Protein AF-A0A3A8QAI9-F1 (afdb_monomer_lite)

Radius of gyration: 40.08 Å; chains: 1; bounding box: 87×43×126 Å

Secondary structure (DSSP, 8-state):
-PPPPPPPPPPPPPPP---------PPPPPPHHHHHHHHHHHH-HHHHTS-HHHHHHHHHHHHHHTTSHHHHHHHHHHHT-TTSTTS-HHHHHHHHHHHHHTTTSTTHHHHHHHHHH-HHHHTS-HHHHHHHHHHHHH--S-HHHHHHHHHHHH-HHHHHS-HHHHHHHHHHHHTS-SSHHHHHHHHHHHHHHH-HHHHHS-HHHHHHHHHHTSTTSSSSHHHHHHHHHHHH-TTGGGS-HHHHHHHHHTSPPTTS-HHHHHHHHHHHHHHHHTSSGGGS-HHHHHHHHHHSSTTSS-HHHHHHHHHHHH-HHHHHS-HHHHHHHHHHHS--SHHHHHHHHHHHHHHHSHHHHHS-HHHHHHHHHHHHHH-TT--SSGGGSS--PPP--EEEEEEEEEEEEEETTEEEEEEEEEEEETTEEEEEEEESS--GGG-B---HHHHHHHHHHS-HHHHHH--EEEE-SS--TTHHHHHHHHT-TT----EEE-TTSEEEE--BSSPPPHHHHHHHHHHHHHHHHHHHHH-S-TTSGGGHHHHHHHHHH---S-SGGGG-HHHHHHHHHHHHHHHTTSTTHHHHHHHSHHHHHHHHHHHHSPPPP-------------------

Foldseek 3Di:
DDDDDDDDDDDDDDDDDDDDDPDPPPPPDADPQLVVLLVVLVVAPLLVPADPVLSVLLNVQSRVPVPDPQLSVLSCLQSNQNQLNVADPLLSVLLSVLCSLLSVARCLSNLSSLLSPAPLLSPADPVLNSLLSNLLSLQHNAPLLNVLSSLLSRAPLLSLADPVLSNLLSVLSRVDHDDPLSNLLSVLVSLLSNAPLLRLADPVLNNLLNVCLGRLHAPDSLLSVLSSLQSNANLLSLADNVLVVLLSVLQDGNPPDPVLNNLLSVLSSLLRRLNLLRLDDPVLSNLLSVLLRRPNAPSLLSSLSSLLNSALQLSPDDPVLNVLLCLLQSAPFQRNNQLSVVSSVLSPDPQLVPDHNNSVVVSSVVCLQVVPRFAAFLLPTDFDFDFFDKDKDDQDWDAQPQDQVGTAIWGWMWIAGPNDTEIETEHPDQDCVQADWDDPVLVSRLLRSEQPQLNLQARYEYRDSAWRPCQVVVCVVVVPPPGTFQWWADLSNYIYGYHANYDDDSSSSSLVSQLRSLLNLCCVQQNLPLVDPSCVQLVVLCVVLSDANHSQLVPGSSNSRSRVRSSCSRCPPHPSNVSVCVSRVSSVVVVCVSSVDDHPDPDPDPPPPPDPRPTPGDHD

pLDDT: mean 91.47, std 13.21, range [38.56, 98.75]

Organism: NCBI:txid2316722

Sequence (620 aa):
PQPRPQAAKPAPAPRATGHARKDSFEAPRPSPQQAALVDRLRSSDTFRQLPHGTQDRLLATARKHGQSPEARRNIADLALNKNLDKLAPRQQREAIRTLREGIKNKGVGADLAELASDKDFRRLGGKDQRNIMESVAAQRGDRSARNALVDLGTSKGFRQLKGSMRKQLVDELEKRRSGKAEARFGKAALELADSASFRRLAPDVQSQLAKAIAPGRPSSQASRSALVELGSNPGLAKLPAETQRKVLEHLPPPHAGREKSVDHLDRLTTLVDGGEFAKLRPELQGRMLDAIRPGRLEPEHEQTLADLGSSKGFAALSAPEQDRLFQYVSGTNPLSRYVQTDLGVTLAGKGFQKADGAGQAEQLRTFLREQPGVPEGASELEGTFPTRPYSLSGPTEVQGHSFPSGPADALRYEVEIEGQRIPVFVARNPDASRGSFHSIEEVAEGLSSLPPANRALVKQVDVDGHSNPDDAYWEQVYNEPGFRSYMTAGAAGIITLYPTNGKVEQEFMNSSLIHETGHTLSHVHWGSDNASPQWDGYRAAMASDGFVPSNYARNSPSEDFAETLVLYQKVHGTPQEAEVRALMPGRFRLIDDLLSRPPPARQALPSVAASRLMVGSFRA

Structure (mmCIF, N/CA/C/O backbone):
data_AF-A0A3A8QAI9-F1
#
_entry.id   AF-A0A3A8QAI9-F1
#
loop_
_atom_site.group_PDB
_atom_site.id
_atom_site.type_symbol
_atom_site.label_atom_id
_atom_site.label_alt_id
_atom_site.label_comp_id
_atom_site.label_asym_id
_atom_site.label_entity_id
_atom_site.label_seq_id
_atom_site.pdbx_PDB_ins_code
_atom_site.Cartn_x
_atom_site.Cartn_y
_atom_site.Cartn_z
_atom_site.occupancy
_atom_site.B_iso_or_equiv
_atom_site.auth_seq_id
_atom_site.auth_comp_id
_atom_site.auth_asym_id
_atom_site.auth_atom_id
_atom_site.pdbx_PDB_model_num
ATOM 1 N N . PRO A 1 1 ? -30.383 -17.619 -38.482 1.00 47.50 1 PRO A N 1
ATOM 2 C CA . PRO A 1 1 ? -29.820 -16.661 -39.467 1.00 47.50 1 PRO A CA 1
ATOM 3 C C . PRO A 1 1 ? -28.731 -17.336 -40.319 1.00 47.50 1 PRO A C 1
ATOM 5 O O . PRO A 1 1 ? -27.641 -17.604 -39.827 1.00 47.50 1 PRO A O 1
ATOM 8 N N . GLN A 1 2 ? -29.076 -17.705 -41.556 1.00 41.03 2 GLN A N 1
ATOM 9 C CA . GLN A 1 2 ? -28.187 -18.401 -42.497 1.00 41.03 2 GLN A CA 1
ATOM 10 C C . GLN A 1 2 ? -27.094 -17.469 -43.065 1.00 41.03 2 GLN A C 1
ATOM 12 O O . GLN A 1 2 ? -27.333 -16.263 -43.180 1.00 41.03 2 GLN A O 1
ATOM 17 N N . PRO A 1 3 ? -25.910 -17.992 -43.442 1.00 47.06 3 PRO A N 1
ATOM 18 C CA . PRO A 1 3 ? -24.842 -17.179 -44.010 1.00 47.06 3 PRO A CA 1
ATOM 19 C C . PRO A 1 3 ? -25.182 -16.777 -45.452 1.00 47.06 3 PRO A C 1
ATOM 21 O O . PRO A 1 3 ? -25.574 -17.607 -46.270 1.00 47.06 3 PRO A O 1
ATOM 24 N N . ARG A 1 4 ? -25.036 -15.483 -45.764 1.00 46.38 4 ARG A N 1
ATOM 25 C CA . ARG A 1 4 ? -25.242 -14.950 -47.120 1.00 46.38 4 ARG A CA 1
ATOM 26 C C . ARG A 1 4 ? -24.207 -15.535 -48.098 1.00 46.38 4 ARG A C 1
ATOM 28 O O . ARG A 1 4 ? -23.025 -15.582 -47.750 1.00 46.38 4 ARG A O 1
ATOM 35 N N . PRO A 1 5 ? -24.606 -15.907 -49.326 1.00 50.97 5 PRO A N 1
ATOM 36 C CA . PRO A 1 5 ? -23.681 -16.387 -50.345 1.00 50.97 5 PRO A CA 1
ATOM 37 C C . PRO A 1 5 ? -22.796 -15.241 -50.860 1.00 50.97 5 PRO A C 1
ATOM 39 O O . PRO A 1 5 ? -23.279 -14.149 -51.166 1.00 50.97 5 PRO A O 1
ATOM 42 N N . GLN A 1 6 ? -21.487 -15.488 -50.948 1.00 49.62 6 GLN A N 1
ATOM 43 C CA . GLN A 1 6 ? -20.530 -14.569 -51.565 1.00 49.62 6 GLN A CA 1
ATOM 44 C C . GLN A 1 6 ? -20.678 -14.608 -53.091 1.00 49.62 6 GLN A C 1
ATOM 46 O O . GLN A 1 6 ? -20.623 -15.673 -53.702 1.00 49.62 6 GLN A O 1
ATOM 51 N N . ALA A 1 7 ? -20.855 -13.435 -53.702 1.00 48.88 7 ALA A N 1
ATOM 52 C CA . ALA A 1 7 ? -20.921 -13.275 -55.149 1.00 48.88 7 ALA A CA 1
ATOM 53 C C . ALA A 1 7 ? -19.570 -13.613 -55.805 1.00 48.88 7 ALA A C 1
ATOM 55 O O . ALA A 1 7 ? -18.524 -13.081 -55.422 1.00 48.88 7 ALA A O 1
ATOM 56 N N . ALA A 1 8 ? -19.604 -14.489 -56.811 1.00 48.56 8 ALA A N 1
ATOM 57 C CA . ALA A 1 8 ? -18.449 -14.850 -57.622 1.00 48.56 8 ALA A CA 1
ATOM 58 C C . ALA A 1 8 ? -17.931 -13.633 -58.412 1.00 48.56 8 ALA A C 1
ATOM 60 O O . ALA A 1 8 ? -18.691 -12.944 -59.093 1.00 48.56 8 ALA A O 1
ATOM 61 N N . LYS A 1 9 ? -16.619 -13.375 -58.326 1.00 56.19 9 LYS A N 1
ATOM 62 C CA . LYS A 1 9 ? -15.932 -12.363 -59.142 1.00 56.19 9 LYS A CA 1
ATOM 63 C C . LYS A 1 9 ? -15.931 -12.782 -60.622 1.00 56.19 9 LYS A C 1
ATOM 65 O O . LYS A 1 9 ? -15.655 -13.949 -60.901 1.00 56.19 9 LYS A O 1
ATOM 70 N N . PRO A 1 10 ? -16.162 -11.853 -61.566 1.00 47.62 10 PRO A N 1
ATOM 71 C CA . PRO A 1 10 ? -16.121 -12.155 -62.991 1.00 47.62 10 PRO A CA 1
ATOM 72 C C . PRO A 1 10 ? -14.695 -12.492 -63.443 1.00 47.62 10 PRO A C 1
ATOM 74 O O . PRO A 1 10 ? -13.721 -11.872 -63.005 1.00 47.62 10 PRO A O 1
ATOM 77 N N . ALA A 1 11 ? -14.590 -13.480 -64.332 1.00 51.03 11 ALA A N 1
ATOM 78 C CA . ALA A 1 11 ? -13.345 -13.859 -64.985 1.00 51.03 11 ALA A CA 1
ATOM 79 C C . ALA A 1 11 ? -12.793 -12.688 -65.827 1.00 51.03 11 ALA A C 1
ATOM 81 O O . ALA A 1 11 ? -13.565 -12.011 -66.513 1.00 51.03 11 ALA A O 1
ATOM 82 N N . PRO A 1 12 ? -11.474 -12.422 -65.796 1.00 47.44 12 PRO A N 1
ATOM 83 C CA . PRO A 1 12 ? -10.881 -11.363 -66.599 1.00 47.44 12 PRO A CA 1
ATOM 84 C C . PRO A 1 12 ? -10.874 -11.746 -68.084 1.00 47.44 12 PRO A C 1
ATOM 86 O O . PRO A 1 12 ? -10.464 -12.843 -68.459 1.00 47.44 12 PRO A O 1
ATOM 89 N N . ALA A 1 13 ? -11.311 -10.809 -68.927 1.00 51.16 13 ALA A N 1
ATOM 90 C CA . ALA A 1 13 ? -11.295 -10.935 -70.379 1.00 51.16 13 ALA A CA 1
ATOM 91 C C . ALA A 1 13 ? -9.860 -11.107 -70.933 1.00 51.16 13 ALA A C 1
ATOM 93 O O . ALA A 1 13 ? -8.921 -10.503 -70.397 1.00 51.16 13 ALA A O 1
ATOM 94 N N . PRO A 1 14 ? -9.675 -11.870 -72.027 1.00 46.44 14 PRO A N 1
ATOM 95 C CA . PRO A 1 14 ? -8.378 -12.026 -72.674 1.00 46.44 14 PRO A CA 1
ATOM 96 C C . PRO A 1 14 ? -7.932 -10.690 -73.284 1.00 46.44 14 PRO A C 1
ATOM 98 O O . PRO A 1 14 ? -8.575 -10.141 -74.178 1.00 46.44 14 PRO A O 1
ATOM 101 N N . ARG A 1 15 ? -6.825 -10.139 -72.773 1.00 43.41 15 ARG A N 1
ATOM 102 C CA . ARG A 1 15 ? -6.204 -8.922 -73.309 1.00 43.41 15 ARG A CA 1
ATOM 103 C C . ARG A 1 15 ? -5.423 -9.241 -74.581 1.00 43.41 15 ARG A C 1
ATOM 105 O O . ARG A 1 15 ? -4.554 -10.108 -74.582 1.00 43.41 15 ARG A O 1
ATOM 112 N N . ALA A 1 16 ? -5.725 -8.476 -75.624 1.00 41.03 16 ALA A N 1
ATOM 113 C CA . ALA A 1 16 ? -5.077 -8.499 -76.923 1.00 41.03 16 ALA A CA 1
ATOM 114 C C . ALA A 1 16 ? -3.547 -8.359 -76.826 1.00 41.03 16 ALA A C 1
ATOM 116 O O . ALA A 1 16 ? -3.014 -7.416 -76.238 1.00 41.03 16 ALA A O 1
ATOM 117 N N . THR A 1 17 ? -2.848 -9.302 -77.450 1.00 50.12 17 THR A N 1
ATOM 118 C CA . THR A 1 17 ? -1.426 -9.238 -77.776 1.00 50.12 17 THR A CA 1
ATOM 119 C C . THR A 1 17 ? -1.234 -8.355 -79.004 1.00 50.12 17 THR A C 1
ATOM 121 O O . THR A 1 17 ? -1.608 -8.743 -80.108 1.00 50.12 17 THR A O 1
ATOM 124 N N . GLY A 1 18 ? -0.637 -7.177 -78.838 1.00 46.75 18 GLY A N 1
ATOM 125 C CA . GLY A 1 18 ? -0.250 -6.351 -79.979 1.00 46.75 18 GLY A CA 1
ATOM 126 C C . GLY A 1 18 ? 0.151 -4.939 -79.587 1.00 46.75 18 GLY A C 1
ATOM 127 O O . GLY A 1 18 ? -0.710 -4.083 -79.475 1.00 46.75 18 GLY A O 1
ATOM 128 N N . HIS A 1 19 ? 1.453 -4.725 -79.366 1.00 41.59 19 HIS A N 1
ATOM 129 C CA . HIS A 1 19 ? 2.235 -3.565 -79.826 1.00 41.59 19 HIS A CA 1
ATOM 130 C C . HIS A 1 19 ? 3.638 -3.611 -79.205 1.00 41.59 19 HIS A C 1
ATOM 132 O O . HIS A 1 19 ? 3.862 -3.225 -78.059 1.00 41.59 19 HIS A O 1
ATOM 138 N N . ALA A 1 20 ? 4.601 -4.082 -79.996 1.00 50.09 20 ALA A N 1
ATOM 139 C CA . ALA A 1 20 ? 6.018 -3.911 -79.726 1.00 50.09 20 ALA A CA 1
ATOM 140 C C . ALA A 1 20 ? 6.407 -2.454 -80.035 1.00 50.09 20 ALA A C 1
ATOM 142 O O . ALA A 1 20 ? 6.667 -2.108 -81.186 1.00 50.09 20 ALA A O 1
ATOM 143 N N . ARG A 1 21 ? 6.442 -1.591 -79.013 1.00 43.66 21 ARG A N 1
ATOM 144 C CA . ARG A 1 21 ? 7.149 -0.306 -79.102 1.00 43.66 21 ARG A CA 1
ATOM 145 C C . ARG A 1 21 ? 8.646 -0.552 -78.921 1.00 43.66 21 ARG A C 1
ATOM 147 O O . ARG A 1 21 ? 9.114 -0.800 -77.813 1.00 43.66 21 ARG A O 1
ATOM 154 N N . LYS A 1 22 ? 9.391 -0.487 -80.027 1.00 49.88 22 LYS A N 1
ATOM 155 C CA . LYS A 1 22 ? 10.835 -0.222 -80.041 1.00 49.88 22 LYS A CA 1
ATOM 156 C C . LYS A 1 22 ? 11.049 1.266 -79.735 1.00 49.88 22 LYS A C 1
ATOM 158 O O . LYS A 1 22 ? 11.339 2.039 -80.636 1.00 49.88 22 LYS A O 1
ATOM 163 N N . ASP A 1 23 ? 10.904 1.653 -78.473 1.00 44.28 23 ASP A N 1
ATOM 164 C CA . ASP A 1 23 ? 11.413 2.940 -78.002 1.00 44.28 23 ASP A CA 1
ATOM 165 C C . ASP A 1 23 ? 12.786 2.677 -77.376 1.00 44.28 23 ASP A C 1
ATOM 167 O O . ASP A 1 23 ? 12.906 2.201 -76.245 1.00 44.28 23 ASP A O 1
ATOM 171 N N . SER A 1 24 ? 13.845 2.933 -78.141 1.00 52.16 24 SER A N 1
ATOM 172 C CA . SER A 1 24 ? 15.204 3.062 -77.624 1.00 52.16 24 SER A CA 1
ATOM 173 C C . SER A 1 24 ? 15.262 4.308 -76.739 1.00 52.16 24 SER A C 1
ATOM 175 O O . SER A 1 24 ? 15.636 5.386 -77.194 1.00 52.16 24 SER A O 1
ATOM 177 N N . PHE A 1 25 ? 14.835 4.172 -75.481 1.00 51.91 25 PHE A N 1
ATOM 178 C CA . PHE A 1 25 ? 15.030 5.191 -74.457 1.00 51.91 25 PHE A CA 1
ATOM 179 C C . PHE A 1 25 ? 16.531 5.330 -74.209 1.00 51.91 25 PHE A C 1
ATOM 181 O O . PHE A 1 25 ? 17.133 4.565 -73.452 1.00 51.91 25 PHE A O 1
ATOM 188 N N . GLU A 1 26 ? 17.139 6.298 -74.889 1.00 68.44 26 GLU A N 1
ATOM 189 C CA . GLU A 1 26 ? 18.465 6.798 -74.564 1.00 68.44 26 GLU A CA 1
ATOM 190 C C . GLU A 1 26 ? 18.456 7.148 -73.069 1.00 68.44 26 GLU A C 1
ATOM 192 O O . GLU A 1 26 ? 17.608 7.913 -72.599 1.00 68.44 26 GLU A O 1
ATOM 197 N N . ALA A 1 27 ? 19.323 6.498 -72.287 1.00 69.44 27 ALA A N 1
ATOM 198 C CA . ALA A 1 27 ? 19.357 6.723 -70.850 1.00 69.44 27 ALA A CA 1
ATOM 199 C C . ALA A 1 27 ? 19.592 8.224 -70.603 1.00 69.44 27 ALA A C 1
ATOM 201 O O . ALA A 1 27 ? 20.528 8.784 -71.181 1.00 69.44 27 ALA A O 1
ATOM 202 N N . PRO A 1 28 ? 18.766 8.893 -69.777 1.00 78.00 28 PRO A N 1
ATOM 203 C CA . PRO A 1 28 ? 18.881 10.329 -69.571 1.00 78.00 28 PRO A CA 1
ATOM 204 C C . PRO A 1 28 ? 20.308 10.678 -69.144 1.00 78.00 28 PRO A C 1
ATOM 206 O O . PRO A 1 28 ? 20.853 10.070 -68.216 1.00 78.00 28 PRO A O 1
ATOM 209 N N . ARG A 1 29 ? 20.921 11.641 -69.848 1.00 87.88 29 ARG A N 1
ATOM 210 C CA . ARG A 1 29 ? 22.281 12.097 -69.538 1.00 87.88 29 ARG A CA 1
ATOM 211 C C . ARG A 1 29 ? 22.324 12.566 -68.074 1.00 87.88 29 ARG A C 1
ATOM 213 O O . ARG A 1 29 ? 21.434 13.312 -67.660 1.00 87.88 29 ARG A O 1
ATOM 220 N N . PRO A 1 30 ? 23.316 12.131 -67.274 1.00 89.31 30 PRO A N 1
ATOM 221 C CA . PRO A 1 30 ? 23.428 12.551 -65.881 1.00 89.31 30 PRO A CA 1
ATOM 222 C C . PRO A 1 30 ? 23.598 14.070 -65.802 1.00 89.31 30 PRO A C 1
ATOM 224 O O . PRO A 1 30 ? 24.296 14.665 -66.623 1.00 89.31 30 PRO A O 1
ATOM 227 N N . SER A 1 31 ? 22.987 14.705 -64.800 1.00 93.81 31 SER A N 1
ATOM 228 C CA . SER A 1 31 ? 23.185 16.138 -64.578 1.00 93.81 31 SER A CA 1
ATOM 229 C C . SER A 1 31 ? 24.654 16.435 -64.225 1.00 93.81 31 SER A C 1
ATOM 231 O O . SER A 1 31 ? 25.336 15.557 -63.679 1.00 93.81 31 SER A O 1
ATOM 233 N N . PRO A 1 32 ? 25.152 17.668 -64.439 1.00 94.62 32 PRO A N 1
ATOM 234 C CA . PRO A 1 32 ? 26.518 18.040 -64.060 1.00 94.62 32 PRO A CA 1
ATOM 235 C C . PRO A 1 32 ? 26.854 17.712 -62.596 1.00 94.62 32 PRO A C 1
ATOM 237 O O . PRO A 1 32 ? 27.945 17.244 -62.287 1.00 94.62 32 PRO A O 1
ATOM 240 N N . GLN A 1 33 ? 25.891 17.869 -61.682 1.00 95.81 33 GLN A N 1
ATOM 241 C CA . GLN A 1 33 ? 26.074 17.547 -60.264 1.00 95.81 33 GLN A CA 1
ATOM 242 C C . GLN A 1 33 ? 26.131 16.034 -59.995 1.00 95.81 33 GLN A C 1
ATOM 244 O O . GLN A 1 33 ? 26.792 15.607 -59.047 1.00 95.81 33 GLN A O 1
ATOM 249 N N . GLN A 1 34 ? 25.443 15.216 -60.797 1.00 94.94 34 GLN A N 1
ATOM 250 C CA . GLN A 1 34 ? 25.537 13.756 -60.717 1.00 94.94 34 GLN A CA 1
ATOM 251 C C . GLN A 1 34 ? 26.880 13.258 -61.251 1.00 94.94 34 GLN A C 1
ATOM 253 O O . GLN A 1 34 ? 27.484 12.388 -60.625 1.00 94.94 34 GLN A O 1
ATOM 258 N N . ALA A 1 35 ? 27.353 13.830 -62.363 1.00 94.50 35 ALA A N 1
ATOM 259 C CA . ALA A 1 35 ? 28.679 13.558 -62.911 1.00 94.50 35 ALA A CA 1
ATOM 260 C C . ALA A 1 35 ? 29.773 13.915 -61.891 1.00 94.50 35 ALA A C 1
ATOM 262 O O . ALA A 1 35 ? 30.559 13.050 -61.519 1.00 94.50 35 ALA A O 1
ATOM 263 N N . ALA A 1 36 ? 29.712 15.118 -61.307 1.00 96.44 36 ALA A N 1
ATOM 264 C CA . ALA A 1 36 ? 30.657 15.557 -60.280 1.00 96.44 36 ALA A CA 1
ATOM 265 C C . ALA A 1 36 ? 30.676 14.646 -59.037 1.00 96.44 36 ALA A C 1
ATOM 267 O O . ALA A 1 36 ? 31.740 14.372 -58.483 1.00 96.44 36 ALA A O 1
ATOM 268 N N . LEU A 1 37 ? 29.516 14.141 -58.592 1.00 97.19 37 LEU A N 1
ATOM 269 C CA . LEU A 1 37 ? 29.472 13.153 -57.509 1.00 97.19 37 LEU A CA 1
ATOM 270 C C . LEU A 1 37 ? 30.147 11.839 -57.925 1.00 97.19 37 LEU A C 1
ATOM 272 O O . LEU A 1 37 ? 30.935 11.302 -57.155 1.00 97.19 37 LEU A O 1
ATOM 276 N N . VAL A 1 38 ? 29.849 11.316 -59.117 1.00 97.19 38 VAL A N 1
ATOM 277 C CA . VAL A 1 38 ? 30.456 10.078 -59.634 1.00 97.19 38 VAL A CA 1
ATOM 278 C C . VAL A 1 38 ? 31.976 10.199 -59.729 1.00 97.19 38 VAL A C 1
ATOM 280 O O . VAL A 1 38 ? 32.676 9.288 -59.286 1.00 97.19 38 VAL A O 1
ATOM 283 N N . ASP A 1 39 ? 32.482 11.317 -60.243 1.00 97.06 39 ASP A N 1
ATOM 284 C CA . ASP A 1 39 ? 33.920 11.564 -60.369 1.00 97.06 39 ASP A CA 1
ATOM 285 C C . ASP A 1 39 ? 34.586 11.663 -58.997 1.00 97.06 39 ASP A C 1
ATOM 287 O O . ASP A 1 39 ? 35.617 11.033 -58.764 1.00 97.06 39 ASP A O 1
ATOM 291 N N . ARG A 1 40 ? 33.939 12.350 -58.046 1.00 97.75 40 ARG A N 1
ATOM 292 C CA . ARG A 1 40 ? 34.388 12.408 -56.649 1.00 97.75 40 ARG A CA 1
ATOM 293 C C . ARG A 1 40 ? 34.454 11.028 -55.995 1.00 97.75 40 ARG A C 1
ATOM 295 O O . ARG A 1 40 ? 35.389 10.756 -55.247 1.00 97.75 40 ARG A O 1
ATOM 302 N N . LEU A 1 41 ? 33.462 10.166 -56.229 1.00 97.69 41 LEU A N 1
ATOM 303 C CA . LEU A 1 41 ? 33.495 8.801 -55.701 1.00 97.69 41 LEU A CA 1
ATOM 304 C C . LEU A 1 41 ? 34.660 8.021 -56.317 1.00 97.69 41 LEU A C 1
ATOM 306 O O . LEU A 1 41 ? 35.423 7.402 -55.591 1.00 97.69 41 LEU A O 1
ATOM 310 N N . ARG A 1 42 ? 34.853 8.094 -57.637 1.00 97.56 42 ARG A N 1
ATOM 311 C CA . ARG A 1 42 ? 35.923 7.365 -58.338 1.00 97.56 42 ARG A CA 1
ATOM 312 C C . ARG A 1 42 ? 37.332 7.804 -57.942 1.00 97.56 42 ARG A C 1
ATOM 314 O O . ARG A 1 42 ? 38.225 6.961 -57.896 1.00 97.56 42 ARG A O 1
ATOM 321 N N . SER A 1 43 ? 37.540 9.090 -57.671 1.00 97.00 43 SER A N 1
ATOM 322 C CA . SER A 1 43 ? 38.854 9.613 -57.284 1.00 97.00 43 SER A CA 1
ATOM 323 C C . SER A 1 43 ? 39.229 9.289 -55.834 1.00 97.00 43 SER A C 1
ATOM 325 O O . SER A 1 43 ? 40.415 9.213 -55.512 1.00 97.00 43 SER A O 1
ATOM 327 N N . SER A 1 44 ? 38.246 9.026 -54.967 1.00 97.94 44 SER A N 1
ATOM 328 C CA . SER A 1 44 ? 38.480 8.696 -53.560 1.00 97.94 44 SER A CA 1
ATOM 329 C C . SER A 1 44 ? 39.200 7.356 -53.380 1.00 97.94 44 SER A C 1
ATOM 331 O O . SER A 1 44 ? 38.733 6.319 -53.854 1.00 97.94 44 SER A O 1
ATOM 333 N N . ASP A 1 45 ? 40.303 7.360 -52.625 1.00 97.25 45 ASP A N 1
ATOM 334 C CA . ASP A 1 45 ? 40.990 6.129 -52.205 1.00 97.25 45 ASP A CA 1
ATOM 335 C C . ASP A 1 45 ? 40.063 5.218 -51.393 1.00 97.25 45 ASP A C 1
ATOM 337 O O . ASP A 1 45 ? 39.990 4.018 -51.649 1.00 97.25 45 ASP A O 1
ATOM 341 N N . THR A 1 46 ? 39.282 5.795 -50.474 1.00 96.62 46 THR A N 1
ATOM 342 C CA . THR A 1 46 ? 38.324 5.058 -49.642 1.00 96.62 46 THR A CA 1
ATOM 343 C C . THR A 1 46 ? 37.302 4.292 -50.477 1.00 96.62 46 THR A C 1
ATOM 345 O O . THR A 1 46 ? 37.027 3.125 -50.219 1.00 96.62 46 THR A O 1
ATOM 348 N N . PHE A 1 47 ? 36.749 4.931 -51.509 1.00 97.62 47 PHE A N 1
ATOM 349 C CA . PHE A 1 47 ? 35.779 4.288 -52.391 1.00 97.62 47 PHE A CA 1
ATOM 350 C C . PHE A 1 47 ? 36.422 3.184 -53.239 1.00 97.62 47 PHE A C 1
ATOM 352 O O . PHE A 1 47 ? 35.825 2.122 -53.423 1.00 97.62 47 PHE A O 1
ATOM 359 N N . ARG A 1 48 ? 37.654 3.407 -53.721 1.00 97.50 48 ARG A N 1
ATOM 360 C CA . ARG A 1 48 ? 38.421 2.422 -54.501 1.00 97.50 48 ARG A CA 1
ATOM 361 C C . ARG A 1 48 ? 38.766 1.162 -53.703 1.00 97.50 48 ARG A C 1
ATOM 363 O O . ARG A 1 48 ? 38.934 0.109 -54.311 1.00 97.50 48 ARG A O 1
ATOM 370 N N . GLN A 1 49 ? 38.818 1.248 -52.373 1.00 96.62 49 GLN A N 1
ATOM 371 C CA . GLN A 1 49 ? 39.020 0.099 -51.480 1.00 96.62 49 GLN A CA 1
ATOM 372 C C . GLN A 1 49 ? 37.756 -0.759 -51.282 1.00 96.62 49 GLN A C 1
ATOM 374 O O . GLN A 1 49 ? 37.854 -1.888 -50.801 1.00 96.62 49 GLN A O 1
ATOM 379 N N . LEU A 1 50 ? 36.565 -0.276 -51.661 1.00 96.62 50 LEU A N 1
ATOM 380 C CA . LEU A 1 50 ? 35.333 -1.064 -51.553 1.00 96.62 50 LEU A CA 1
ATOM 381 C C . LEU A 1 50 ? 35.334 -2.228 -52.560 1.00 96.62 50 LEU A C 1
ATOM 383 O O . LEU A 1 50 ? 35.858 -2.079 -53.663 1.00 96.62 50 LEU A O 1
ATOM 387 N N . PRO A 1 51 ? 34.666 -3.360 -52.275 1.00 97.00 51 PRO A N 1
ATOM 388 C CA . PRO A 1 51 ? 34.478 -4.413 -53.272 1.00 97.00 51 PRO A CA 1
ATOM 389 C C . PRO A 1 51 ? 33.811 -3.878 -54.552 1.00 97.00 51 PRO A C 1
ATOM 391 O O . PRO A 1 51 ? 32.862 -3.097 -54.463 1.00 97.00 51 PRO A O 1
ATOM 394 N N . HIS A 1 52 ? 34.230 -4.338 -55.738 1.00 96.31 52 HIS A N 1
ATOM 395 C CA . HIS A 1 52 ? 33.701 -3.847 -57.026 1.00 96.31 52 HIS A CA 1
ATOM 396 C C . HIS A 1 52 ? 32.165 -3.850 -57.096 1.00 96.31 52 HIS A C 1
ATOM 398 O O . HIS A 1 52 ? 31.552 -2.841 -57.433 1.00 96.31 52 HIS A O 1
ATOM 404 N N . GLY A 1 53 ? 31.515 -4.931 -56.651 1.00 96.31 53 GLY A N 1
ATOM 405 C CA . GLY A 1 53 ? 30.049 -5.001 -56.634 1.00 96.31 53 GLY A CA 1
ATOM 406 C C . GLY A 1 53 ? 29.370 -3.980 -55.703 1.00 96.31 53 GLY A C 1
ATOM 407 O O . GLY A 1 53 ? 28.201 -3.646 -55.904 1.00 96.31 53 GLY A O 1
ATOM 408 N N . THR A 1 54 ? 30.078 -3.477 -54.691 1.00 97.44 54 THR A N 1
ATOM 409 C CA . THR A 1 54 ? 29.632 -2.391 -53.804 1.00 97.44 54 THR A CA 1
ATOM 410 C C . THR A 1 54 ? 29.845 -1.035 -54.477 1.00 97.44 54 THR A C 1
ATOM 412 O O . THR A 1 54 ? 28.915 -0.222 -54.490 1.00 97.44 54 THR A O 1
ATOM 415 N N . GLN A 1 55 ? 31.001 -0.828 -55.124 1.00 97.94 55 GLN A N 1
ATOM 416 C CA . GLN A 1 55 ? 31.279 0.365 -55.933 1.00 97.94 55 GLN A CA 1
ATOM 417 C C . GLN A 1 55 ? 30.213 0.560 -57.022 1.00 97.94 55 GLN A C 1
ATOM 419 O O . GLN A 1 55 ? 29.576 1.613 -57.089 1.00 97.94 55 GLN A O 1
ATOM 424 N N . ASP A 1 56 ? 29.934 -0.477 -57.815 1.00 97.62 56 ASP A N 1
ATOM 425 C CA . ASP A 1 56 ? 28.966 -0.425 -58.917 1.00 97.62 56 ASP A CA 1
ATOM 426 C C . ASP A 1 56 ? 27.567 -0.034 -58.439 1.00 97.62 56 ASP A C 1
ATOM 428 O O . ASP A 1 56 ? 26.882 0.791 -59.050 1.00 97.62 56 ASP A O 1
ATOM 432 N N . ARG A 1 57 ? 27.138 -0.583 -57.297 1.00 97.75 57 ARG A N 1
ATOM 433 C CA . ARG A 1 57 ? 25.832 -0.279 -56.701 1.00 97.75 57 ARG A CA 1
ATOM 434 C C . ARG A 1 57 ? 25.740 1.159 -56.208 1.00 97.75 57 ARG A C 1
ATOM 436 O O . ARG A 1 57 ? 24.661 1.747 -56.326 1.00 97.75 57 ARG A O 1
ATOM 443 N N . LEU A 1 58 ? 26.813 1.716 -55.654 1.00 97.75 58 LEU A N 1
ATOM 444 C CA . LEU A 1 58 ? 26.866 3.111 -55.212 1.00 97.75 58 LEU A CA 1
ATOM 445 C C . LEU A 1 58 ? 26.912 4.070 -56.405 1.00 97.75 58 LEU A C 1
ATOM 447 O O . LEU A 1 58 ? 26.132 5.020 -56.429 1.00 97.75 58 LEU A O 1
ATOM 451 N N . LEU A 1 59 ? 27.704 3.777 -57.441 1.00 97.62 59 LEU A N 1
ATOM 452 C CA . LEU A 1 59 ? 27.722 4.552 -58.689 1.00 97.62 59 LEU A CA 1
ATOM 453 C C . LEU A 1 59 ? 26.358 4.536 -59.387 1.00 97.62 59 LEU A C 1
ATOM 455 O O . LEU A 1 59 ? 25.865 5.581 -59.813 1.00 97.62 59 LEU A O 1
ATOM 459 N N . ALA A 1 60 ? 25.705 3.373 -59.465 1.00 96.44 60 ALA A N 1
ATOM 460 C CA . ALA A 1 60 ? 24.347 3.264 -59.992 1.00 96.44 60 ALA A CA 1
ATOM 461 C C . ALA A 1 60 ? 23.349 4.084 -59.157 1.00 96.44 60 ALA A C 1
ATOM 463 O O . ALA A 1 60 ? 22.476 4.752 -59.711 1.00 96.44 60 ALA A O 1
ATOM 464 N N . THR A 1 61 ? 23.506 4.091 -57.830 1.00 96.88 61 THR A N 1
ATOM 465 C CA . THR A 1 61 ? 22.673 4.898 -56.925 1.00 96.88 61 THR A CA 1
ATOM 466 C C . THR A 1 61 ? 22.912 6.400 -57.135 1.00 96.88 61 THR A C 1
ATOM 468 O O . THR A 1 61 ? 21.941 7.146 -57.242 1.00 96.88 61 THR A O 1
ATOM 471 N N . ALA A 1 62 ? 24.165 6.843 -57.291 1.00 96.75 62 ALA A N 1
ATOM 472 C CA . ALA A 1 62 ? 24.541 8.229 -57.600 1.00 96.75 62 ALA A CA 1
ATOM 473 C C . ALA A 1 62 ? 23.924 8.718 -58.915 1.00 96.75 62 ALA A C 1
ATOM 475 O O . ALA A 1 62 ? 23.288 9.774 -58.953 1.00 96.75 62 ALA A O 1
ATOM 476 N N . ARG A 1 63 ? 24.027 7.913 -59.977 1.00 95.38 63 ARG A N 1
ATOM 477 C CA . ARG A 1 63 ? 23.433 8.222 -61.287 1.00 95.38 63 ARG A CA 1
ATOM 478 C C . ARG A 1 63 ? 21.909 8.249 -61.250 1.00 95.38 63 ARG A C 1
ATOM 480 O O . ARG A 1 63 ? 21.305 9.097 -61.892 1.00 95.38 63 ARG A O 1
ATOM 487 N N . LYS A 1 64 ? 21.276 7.348 -60.493 1.00 95.25 64 LYS A N 1
ATOM 488 C CA . LYS A 1 64 ? 19.811 7.257 -60.436 1.00 95.25 64 LYS A CA 1
ATOM 489 C C . LYS A 1 64 ? 19.174 8.308 -59.525 1.00 95.25 64 LYS A C 1
ATOM 491 O O . LYS A 1 64 ? 18.116 8.828 -59.853 1.00 95.25 64 LYS A O 1
ATOM 496 N N . HIS A 1 65 ? 19.787 8.606 -58.379 1.00 95.06 65 HIS A N 1
ATOM 497 C CA . HIS A 1 65 ? 19.156 9.397 -57.316 1.00 95.06 65 HIS A CA 1
ATOM 498 C C . HIS A 1 65 ? 19.881 10.705 -56.974 1.00 95.06 65 HIS A C 1
ATOM 500 O O . HIS A 1 65 ? 19.305 11.540 -56.285 1.00 95.06 65 HIS A O 1
ATOM 506 N N . GLY A 1 66 ? 21.100 10.941 -57.470 1.00 92.44 66 GLY A N 1
ATOM 507 C CA . GLY A 1 66 ? 21.922 12.117 -57.140 1.00 92.44 66 GLY A CA 1
ATOM 508 C C . GLY A 1 66 ? 21.431 13.469 -57.685 1.00 92.44 66 GLY A C 1
ATOM 509 O O . GLY A 1 66 ? 22.214 14.416 -57.757 1.00 92.44 66 GLY A O 1
ATOM 510 N N . GLN A 1 67 ? 20.168 13.583 -58.097 1.00 92.88 67 GLN A N 1
ATOM 511 C CA . GLN A 1 67 ? 19.597 14.829 -58.614 1.00 92.88 67 GLN A CA 1
ATOM 512 C C . GLN A 1 67 ? 19.370 15.864 -57.500 1.00 92.88 67 GLN A C 1
ATOM 514 O O . GLN A 1 67 ? 19.631 17.049 -57.714 1.00 92.88 67 GLN A O 1
ATOM 519 N N . SER A 1 68 ? 18.978 15.440 -56.290 1.00 95.12 68 SER A N 1
ATOM 520 C CA . SER A 1 68 ? 18.808 16.363 -55.158 1.00 95.12 68 SER A CA 1
ATOM 521 C C . SER A 1 68 ? 20.107 16.566 -54.361 1.00 95.12 68 SER A C 1
ATOM 523 O O . SER A 1 68 ? 20.921 15.639 -54.259 1.00 95.12 68 SER A O 1
ATOM 525 N N . PRO A 1 69 ? 20.329 17.759 -53.773 1.00 95.44 69 PRO A N 1
ATOM 526 C CA . PRO A 1 69 ? 21.462 18.008 -52.881 1.00 95.44 69 PRO A CA 1
ATOM 527 C C . PRO A 1 69 ? 21.550 17.010 -51.721 1.00 95.44 69 PRO A C 1
ATOM 529 O O . PRO A 1 69 ? 22.640 16.531 -51.409 1.00 95.44 69 PRO A O 1
ATOM 532 N N . GLU A 1 70 ? 20.417 16.654 -51.116 1.00 95.38 70 GLU A N 1
ATOM 533 C CA . GLU A 1 70 ? 20.332 15.718 -49.990 1.00 95.38 70 GLU A CA 1
ATOM 534 C C . GLU A 1 70 ? 20.758 14.314 -50.409 1.00 95.38 70 GLU A C 1
ATOM 536 O O . GLU A 1 70 ? 21.582 13.701 -49.734 1.00 95.38 70 GLU A O 1
ATOM 541 N N . ALA A 1 71 ? 20.268 13.830 -51.555 1.00 96.06 71 ALA A N 1
ATOM 542 C CA . ALA A 1 71 ? 20.642 12.523 -52.075 1.00 96.06 71 ALA A CA 1
ATOM 543 C C . ALA A 1 71 ? 22.144 12.452 -52.366 1.00 96.06 71 ALA A C 1
ATOM 545 O O . ALA A 1 71 ? 22.786 11.461 -52.028 1.00 96.06 71 ALA A O 1
ATOM 546 N N . ARG A 1 72 ? 22.733 13.515 -52.936 1.00 96.94 72 ARG A N 1
ATOM 547 C CA . ARG A 1 72 ? 24.182 13.565 -53.179 1.00 96.94 72 ARG A CA 1
ATOM 548 C C . ARG A 1 72 ? 24.991 13.499 -51.890 1.00 96.94 72 ARG A C 1
ATOM 550 O O . ARG A 1 72 ? 25.962 12.750 -51.847 1.00 96.94 72 ARG A O 1
ATOM 557 N N . ARG A 1 73 ? 24.593 14.258 -50.863 1.00 96.88 73 ARG A N 1
ATOM 558 C CA . ARG A 1 73 ? 25.252 14.231 -49.547 1.00 96.88 73 ARG A CA 1
ATOM 559 C C . ARG A 1 73 ? 25.154 12.845 -48.921 1.00 96.88 73 ARG A C 1
ATOM 561 O O . ARG A 1 73 ? 26.184 12.253 -48.653 1.00 96.88 73 ARG A O 1
ATOM 568 N N . ASN A 1 74 ? 23.952 12.275 -48.841 1.00 97.25 74 ASN A N 1
ATOM 569 C CA . ASN A 1 74 ? 23.746 10.948 -48.261 1.00 97.25 74 ASN A CA 1
ATOM 570 C C . ASN A 1 74 ? 24.552 9.847 -48.985 1.00 97.25 74 ASN A C 1
ATOM 572 O O . ASN A 1 74 ? 25.107 8.957 -48.347 1.00 97.25 74 ASN A O 1
ATOM 576 N N . ILE A 1 75 ? 24.637 9.902 -50.320 1.00 97.88 75 ILE A N 1
ATOM 577 C CA . ILE A 1 75 ? 25.454 8.957 -51.096 1.00 97.88 75 ILE A CA 1
ATOM 578 C C . ILE A 1 75 ? 26.938 9.156 -50.801 1.00 97.88 75 ILE A C 1
ATOM 580 O O . ILE A 1 75 ? 27.636 8.168 -50.596 1.00 97.88 75 ILE A O 1
ATOM 584 N N . ALA A 1 76 ? 27.416 10.402 -50.773 1.00 97.62 76 ALA A N 1
ATOM 585 C CA . ALA A 1 76 ? 28.809 10.704 -50.466 1.00 97.62 76 ALA A CA 1
ATOM 586 C C . ALA A 1 76 ? 29.188 10.274 -49.040 1.00 97.62 76 ALA A C 1
ATOM 588 O O . ALA A 1 76 ? 30.218 9.630 -48.873 1.00 97.62 76 ALA A O 1
ATOM 589 N N . ASP A 1 77 ? 28.349 10.565 -48.044 1.00 97.75 77 ASP A N 1
ATOM 590 C CA . ASP A 1 77 ? 28.598 10.244 -46.634 1.00 97.75 77 ASP A CA 1
ATOM 591 C C . ASP A 1 77 ? 28.784 8.734 -46.424 1.00 97.75 77 ASP A C 1
ATOM 593 O O . ASP A 1 77 ? 29.739 8.315 -45.772 1.00 97.75 77 ASP A O 1
ATOM 597 N N . LEU A 1 78 ? 27.928 7.905 -47.040 1.00 97.75 78 LEU A N 1
ATOM 598 C CA . LEU A 1 78 ? 28.063 6.448 -46.962 1.00 97.75 78 LEU A CA 1
ATOM 599 C C . LEU A 1 78 ? 29.239 5.932 -47.801 1.00 97.75 78 LEU A C 1
ATOM 601 O O . LEU A 1 78 ? 30.044 5.139 -47.320 1.00 97.75 78 LEU A O 1
ATOM 605 N N . ALA A 1 79 ? 29.340 6.360 -49.062 1.00 97.31 79 ALA A N 1
ATOM 606 C CA . ALA A 1 79 ? 30.307 5.819 -50.019 1.00 97.31 79 ALA A CA 1
ATOM 607 C C . ALA A 1 79 ? 31.763 6.182 -49.698 1.00 97.31 79 ALA A C 1
ATOM 609 O O . ALA A 1 79 ? 32.671 5.451 -50.084 1.00 97.31 79 ALA A O 1
ATOM 610 N N . LEU A 1 80 ? 31.988 7.308 -49.018 1.00 97.31 80 LEU A N 1
ATOM 611 C CA . LEU A 1 80 ? 33.317 7.787 -48.632 1.00 97.31 80 LEU A CA 1
ATOM 612 C C . LEU A 1 80 ? 33.686 7.401 -47.191 1.00 97.31 80 LEU A C 1
ATOM 614 O O . LEU A 1 80 ? 34.733 7.817 -46.692 1.00 97.31 80 LEU A O 1
ATOM 618 N N . ASN A 1 81 ? 32.853 6.606 -46.513 1.00 97.31 81 ASN A N 1
ATOM 619 C CA . ASN A 1 81 ? 33.150 6.110 -45.178 1.00 97.31 81 ASN A CA 1
ATOM 620 C C . ASN A 1 81 ? 34.174 4.960 -45.225 1.00 97.31 81 ASN A C 1
ATOM 622 O O . ASN A 1 81 ? 33.922 3.906 -45.806 1.00 97.31 81 ASN A O 1
ATOM 626 N N . LYS A 1 82 ? 35.305 5.138 -44.529 1.00 96.69 82 LYS A N 1
ATOM 627 C CA . LYS A 1 82 ? 36.435 4.182 -44.471 1.00 96.69 82 LYS A CA 1
ATOM 628 C C . LYS A 1 82 ? 36.183 2.877 -43.718 1.00 96.69 82 LYS A C 1
ATOM 630 O O . LYS A 1 82 ? 37.118 2.128 -43.466 1.00 96.69 82 LYS A O 1
ATOM 635 N N . ASN A 1 83 ? 34.967 2.681 -43.232 1.00 96.75 83 ASN A N 1
ATOM 636 C CA . ASN A 1 83 ? 34.564 1.488 -42.512 1.00 96.75 83 ASN A CA 1
ATOM 637 C C . ASN A 1 83 ? 33.394 0.770 -43.201 1.00 96.75 83 ASN A C 1
ATOM 639 O O . ASN A 1 83 ? 32.935 -0.248 -42.683 1.00 96.75 83 ASN A O 1
ATOM 643 N N . LEU A 1 84 ? 32.899 1.261 -44.345 1.00 96.75 84 LEU A N 1
ATOM 644 C CA . LEU A 1 84 ? 31.875 0.554 -45.118 1.00 96.75 84 LEU A CA 1
ATOM 645 C C . LEU A 1 84 ? 32.396 -0.803 -45.624 1.00 96.75 84 LEU A C 1
ATOM 647 O O . LEU A 1 84 ? 31.655 -1.784 -45.641 1.00 96.75 84 LEU A O 1
ATOM 651 N N . ASP A 1 85 ? 33.679 -0.883 -45.973 1.00 95.88 85 ASP A N 1
ATOM 652 C CA . ASP A 1 85 ? 34.398 -2.113 -46.322 1.00 95.88 85 ASP A CA 1
ATOM 653 C C . ASP A 1 85 ? 34.442 -3.133 -45.169 1.00 95.88 85 ASP A C 1
ATOM 655 O O . ASP A 1 85 ? 34.446 -4.338 -45.415 1.00 95.88 85 ASP A O 1
ATOM 659 N N . LYS A 1 86 ? 34.393 -2.665 -43.914 1.00 95.81 86 LYS A N 1
ATOM 660 C CA . LYS A 1 86 ? 34.386 -3.513 -42.709 1.00 95.81 86 LYS A CA 1
ATOM 661 C C . LYS A 1 86 ? 33.050 -4.215 -42.464 1.00 95.81 86 LYS A C 1
ATOM 663 O O . LYS A 1 86 ? 32.989 -5.111 -41.622 1.00 95.81 86 LYS A O 1
ATOM 668 N N . LEU A 1 87 ? 31.978 -3.826 -43.158 1.00 95.56 87 LEU A N 1
ATOM 669 C CA . LEU A 1 87 ? 30.731 -4.591 -43.187 1.00 95.56 87 LEU A CA 1
ATOM 670 C C . LEU A 1 87 ? 30.873 -5.794 -44.126 1.00 95.56 87 LEU A C 1
ATOM 672 O O . LEU A 1 87 ? 31.476 -5.699 -45.191 1.00 95.56 87 LEU A O 1
ATOM 676 N N . ALA A 1 88 ? 30.250 -6.923 -43.795 1.00 95.56 88 ALA A N 1
ATOM 677 C CA . ALA A 1 88 ? 30.196 -8.069 -44.695 1.00 95.56 88 ALA A CA 1
ATOM 678 C C . ALA A 1 88 ? 29.473 -7.698 -46.010 1.00 95.56 88 ALA A C 1
ATOM 680 O O . ALA A 1 88 ? 28.532 -6.900 -45.988 1.00 95.56 88 ALA A O 1
ATOM 681 N N . PRO A 1 89 ? 29.780 -8.329 -47.159 1.00 95.44 89 PRO A N 1
ATOM 682 C CA . PRO A 1 89 ? 29.176 -7.959 -48.445 1.00 95.44 89 PRO A CA 1
ATOM 683 C C . PRO A 1 89 ? 27.639 -7.972 -48.462 1.00 95.44 89 PRO A C 1
ATOM 685 O O . PRO A 1 89 ? 27.011 -7.178 -49.161 1.00 95.44 89 PRO A O 1
ATOM 688 N N . ARG A 1 90 ? 27.001 -8.865 -47.689 1.00 94.56 90 ARG A N 1
ATOM 689 C CA . ARG A 1 90 ? 25.536 -8.872 -47.513 1.00 94.56 90 ARG A CA 1
ATOM 690 C C . ARG A 1 90 ? 25.039 -7.610 -46.793 1.00 94.56 90 ARG A C 1
ATOM 692 O O . ARG A 1 90 ? 24.043 -7.046 -47.225 1.00 94.56 90 ARG A O 1
ATOM 699 N N . GLN A 1 91 ? 25.748 -7.160 -45.760 1.00 95.06 91 GLN A N 1
ATOM 700 C CA . GLN A 1 91 ? 25.435 -5.955 -44.982 1.00 95.06 91 GLN A CA 1
ATOM 701 C C . GLN A 1 91 ? 25.717 -4.676 -45.786 1.00 95.06 91 GLN A C 1
ATOM 703 O O . GLN A 1 91 ? 24.907 -3.760 -45.757 1.00 95.06 91 GLN A O 1
ATOM 708 N N . GLN A 1 92 ? 26.790 -4.631 -46.585 1.00 97.25 92 GLN A N 1
ATOM 709 C CA . GLN A 1 92 ? 27.052 -3.515 -47.510 1.00 97.25 92 GLN A CA 1
ATOM 710 C C . GLN A 1 92 ? 25.900 -3.335 -48.511 1.00 97.25 92 GLN A C 1
ATOM 712 O O . GLN A 1 92 ? 25.426 -2.225 -48.747 1.00 97.25 92 GLN A O 1
ATOM 717 N N . ARG A 1 93 ? 25.402 -4.443 -49.085 1.00 96.31 93 ARG A N 1
ATOM 718 C CA . ARG A 1 93 ? 24.231 -4.416 -49.979 1.00 96.31 93 ARG A CA 1
ATOM 719 C C . ARG A 1 93 ? 22.978 -3.911 -49.273 1.00 96.31 93 ARG A C 1
ATOM 721 O O . ARG A 1 93 ? 22.198 -3.204 -49.906 1.00 96.31 93 ARG A O 1
ATOM 728 N N . GLU A 1 94 ? 22.809 -4.288 -48.011 1.00 96.44 94 GLU A N 1
ATOM 729 C CA . GLU A 1 94 ? 21.705 -3.847 -47.165 1.00 96.44 94 GLU A CA 1
ATOM 730 C C . GLU A 1 94 ? 21.768 -2.339 -46.920 1.00 96.44 94 GLU A C 1
ATOM 732 O O . GLU A 1 94 ? 20.838 -1.635 -47.289 1.00 96.44 94 GLU A O 1
ATOM 737 N N . ALA A 1 95 ? 22.911 -1.822 -46.459 1.00 96.81 95 ALA A N 1
ATOM 738 C CA . ALA A 1 95 ? 23.127 -0.392 -46.245 1.00 96.81 95 ALA A CA 1
ATOM 739 C C . ALA A 1 95 ? 22.848 0.434 -47.512 1.00 96.81 95 ALA A C 1
ATOM 741 O O . ALA A 1 95 ? 22.193 1.470 -47.449 1.00 96.81 95 ALA A O 1
ATOM 742 N N . ILE A 1 96 ? 23.269 -0.043 -48.692 1.00 97.56 96 ILE A N 1
ATOM 743 C CA . ILE A 1 96 ? 22.977 0.633 -49.966 1.00 97.56 96 ILE A CA 1
ATOM 744 C C . ILE A 1 96 ? 21.483 0.569 -50.315 1.00 97.56 96 ILE A C 1
ATOM 746 O O . ILE A 1 96 ? 20.942 1.537 -50.851 1.00 97.56 96 ILE A O 1
ATOM 750 N N . ARG A 1 97 ? 20.803 -0.555 -50.056 1.00 96.75 97 ARG A N 1
ATOM 751 C CA . ARG A 1 97 ? 19.353 -0.666 -50.277 1.00 96.75 97 ARG A CA 1
ATOM 752 C C . ARG A 1 97 ? 18.605 0.308 -49.366 1.00 96.75 97 ARG A C 1
ATOM 754 O O . ARG A 1 97 ? 17.842 1.125 -49.873 1.00 96.75 97 ARG A O 1
ATOM 761 N N . THR A 1 98 ? 18.902 0.281 -48.072 1.00 94.94 98 THR A N 1
ATOM 762 C CA . THR A 1 98 ? 18.371 1.194 -47.059 1.00 94.94 98 THR A CA 1
ATOM 763 C C . THR A 1 98 ? 18.623 2.659 -47.427 1.00 94.94 98 THR A C 1
ATOM 765 O O . THR A 1 98 ? 17.704 3.476 -47.386 1.00 94.94 98 THR A O 1
ATOM 768 N N . LEU A 1 99 ? 19.839 2.998 -47.874 1.00 97.00 99 LEU A N 1
ATOM 769 C CA . LEU A 1 99 ? 20.177 4.338 -48.358 1.00 97.00 99 LEU A CA 1
ATOM 770 C C . LEU A 1 99 ? 19.244 4.777 -49.492 1.00 97.00 99 LEU A C 1
ATOM 772 O O . LEU A 1 99 ? 18.814 5.923 -49.501 1.00 97.00 99 LEU A O 1
ATOM 776 N N . ARG A 1 100 ? 18.916 3.897 -50.448 1.00 96.31 100 ARG A N 1
ATOM 777 C CA . ARG A 1 100 ? 17.992 4.229 -51.551 1.00 96.31 100 ARG A CA 1
ATOM 778 C C . ARG A 1 100 ? 16.576 4.490 -51.051 1.00 96.31 100 ARG A C 1
ATOM 780 O O . ARG A 1 100 ? 15.933 5.419 -51.531 1.00 96.31 100 ARG A O 1
ATOM 787 N N . GLU A 1 101 ? 16.102 3.685 -50.107 1.00 94.62 101 GLU A N 1
ATOM 788 C CA . GLU A 1 101 ? 14.764 3.813 -49.517 1.00 94.62 101 GLU A CA 1
ATOM 789 C C . GLU A 1 101 ? 14.624 5.113 -48.717 1.00 94.62 101 GLU A C 1
ATOM 791 O O . GLU A 1 101 ? 13.607 5.803 -48.817 1.00 94.62 101 GLU A O 1
ATOM 796 N N . GLY A 1 102 ? 15.681 5.494 -47.997 1.00 94.00 102 GLY A N 1
ATOM 797 C CA . GLY A 1 102 ? 15.766 6.724 -47.218 1.00 94.00 102 GLY A CA 1
ATOM 798 C C . GLY A 1 102 ? 16.391 7.912 -47.951 1.00 94.00 102 GLY A C 1
ATOM 799 O O . GLY A 1 102 ? 16.631 8.926 -47.312 1.00 94.00 102 GLY A O 1
ATOM 800 N N . ILE A 1 103 ? 16.678 7.844 -49.258 1.00 95.69 103 ILE A N 1
ATOM 801 C CA . ILE A 1 103 ? 17.651 8.748 -49.914 1.00 95.69 103 ILE A CA 1
ATOM 802 C C . ILE A 1 103 ? 17.323 10.244 -49.802 1.00 95.69 103 ILE A C 1
ATOM 804 O O . ILE A 1 103 ? 18.217 11.091 -49.830 1.00 95.69 103 ILE A O 1
ATOM 808 N N . LYS A 1 104 ? 16.036 10.570 -49.651 1.00 94.56 104 LYS A N 1
ATOM 809 C CA . LYS A 1 104 ? 15.527 11.939 -49.487 1.00 94.56 104 LYS A CA 1
ATOM 810 C C . LYS A 1 104 ? 15.601 12.445 -48.038 1.00 94.56 104 LYS A C 1
ATOM 812 O O . LYS A 1 104 ? 15.430 13.637 -47.806 1.00 94.56 104 LYS A O 1
ATOM 817 N N . ASN A 1 105 ? 15.860 11.572 -47.067 1.00 93.75 105 ASN A N 1
ATOM 818 C CA . ASN A 1 105 ? 15.955 11.917 -45.653 1.00 93.75 105 ASN A CA 1
ATOM 819 C C . ASN A 1 105 ? 17.325 12.536 -45.375 1.00 93.75 105 ASN A C 1
ATOM 821 O O . ASN A 1 105 ? 18.357 11.872 -45.481 1.00 93.75 105 ASN A O 1
ATOM 825 N N . LYS A 1 106 ? 17.351 13.818 -45.007 1.00 94.75 106 LYS A N 1
ATOM 826 C CA . LYS A 1 106 ? 18.590 14.532 -44.677 1.00 94.75 106 LYS A CA 1
ATOM 827 C C . LYS A 1 106 ? 19.352 13.809 -43.559 1.00 94.75 106 LYS A C 1
ATOM 829 O O . LYS A 1 106 ? 18.828 13.706 -42.451 1.00 94.75 106 LYS A O 1
ATOM 834 N N . GLY A 1 107 ? 20.583 13.384 -43.840 1.00 95.31 107 GLY A N 1
ATOM 835 C CA . GLY A 1 107 ? 21.503 12.790 -42.865 1.00 95.31 107 GLY A CA 1
ATOM 836 C C . GLY A 1 107 ? 21.517 11.262 -42.825 1.00 95.31 107 GLY A C 1
ATOM 837 O O . GLY A 1 107 ? 22.426 10.713 -42.222 1.00 95.31 107 GLY A O 1
ATOM 838 N N . VAL A 1 108 ? 20.599 10.564 -43.513 1.00 96.25 108 VAL A N 1
ATOM 839 C CA . VAL A 1 108 ? 20.547 9.087 -43.462 1.00 96.25 108 VAL A CA 1
ATOM 840 C C . VAL A 1 108 ? 21.856 8.434 -43.921 1.00 96.25 108 VAL A C 1
ATOM 842 O O . VAL A 1 108 ? 22.222 7.373 -43.431 1.00 96.25 108 VAL A O 1
ATOM 845 N N . GLY A 1 109 ? 22.583 9.057 -44.855 1.00 96.56 109 GLY A N 1
ATOM 846 C CA . GLY A 1 109 ? 23.877 8.541 -45.302 1.00 96.56 109 GLY A CA 1
ATOM 847 C C . GLY A 1 109 ? 24.941 8.591 -44.209 1.00 96.56 109 GLY A C 1
ATOM 848 O O . GLY A 1 109 ? 25.687 7.628 -44.051 1.00 96.56 109 GLY A O 1
ATOM 849 N N . ALA A 1 110 ? 24.964 9.679 -43.436 1.00 97.25 110 ALA A N 1
ATOM 850 C CA . ALA A 1 110 ? 25.845 9.837 -42.284 1.00 97.25 110 ALA A CA 1
ATOM 851 C C . ALA A 1 110 ? 25.479 8.852 -41.163 1.00 97.25 110 ALA A C 1
ATOM 853 O O . ALA A 1 110 ? 26.365 8.178 -40.647 1.00 97.25 110 ALA A O 1
ATOM 854 N N . ASP A 1 111 ? 24.186 8.682 -40.875 1.00 97.31 111 ASP A N 1
ATOM 855 C CA . ASP A 1 111 ? 23.691 7.741 -39.861 1.00 97.31 111 ASP A CA 1
ATOM 856 C C . ASP A 1 111 ? 24.093 6.283 -40.204 1.00 97.31 111 ASP A C 1
ATOM 858 O O . ASP A 1 111 ? 24.588 5.532 -39.363 1.00 97.31 111 ASP A O 1
ATOM 862 N N . LEU A 1 112 ? 23.960 5.876 -41.476 1.00 97.44 112 LEU A N 1
ATOM 863 C CA . LEU A 1 112 ? 24.398 4.551 -41.947 1.00 97.44 112 LEU A CA 1
ATOM 864 C C . LEU A 1 112 ? 25.926 4.388 -41.929 1.00 97.44 112 LEU A C 1
ATOM 866 O O . LEU A 1 112 ? 26.433 3.302 -41.642 1.00 97.44 112 LEU A O 1
ATOM 870 N N . ALA A 1 113 ? 26.663 5.452 -42.248 1.00 97.06 113 ALA A N 1
ATOM 871 C CA . ALA A 1 113 ? 28.120 5.485 -42.175 1.00 97.06 113 ALA A CA 1
ATOM 872 C C . ALA A 1 113 ? 28.626 5.344 -40.729 1.00 97.06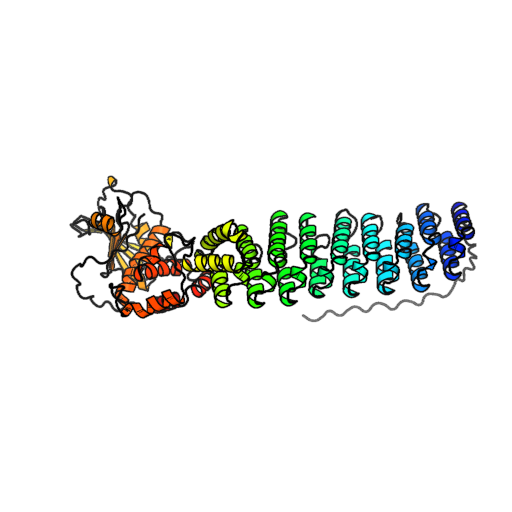 113 ALA A C 1
ATOM 874 O O . ALA A 1 113 ? 29.627 4.662 -40.484 1.00 97.06 113 ALA A O 1
ATOM 875 N N . GLU A 1 114 ? 27.931 5.953 -39.773 1.00 97.44 114 GLU A N 1
ATOM 876 C CA . GLU A 1 114 ? 28.207 5.831 -38.345 1.00 97.44 114 GLU A CA 1
ATOM 877 C C . GLU A 1 114 ? 27.993 4.393 -37.860 1.00 97.44 114 GLU A C 1
ATOM 879 O O . GLU A 1 114 ? 28.928 3.786 -37.332 1.00 97.44 114 GLU A O 1
ATOM 884 N N . LEU A 1 115 ? 26.840 3.788 -38.174 1.00 97.44 115 LEU A N 1
ATOM 885 C CA . LEU A 1 115 ? 26.572 2.371 -37.893 1.00 97.44 115 LEU A CA 1
ATOM 886 C C . LEU A 1 115 ? 27.655 1.449 -38.479 1.00 97.44 115 LEU A C 1
ATOM 888 O O . LEU A 1 115 ? 28.177 0.577 -37.789 1.00 97.44 115 LEU A O 1
ATOM 892 N N . ALA A 1 116 ? 28.050 1.654 -39.740 1.00 96.25 116 ALA A N 1
ATOM 893 C CA . ALA A 1 116 ? 29.104 0.862 -40.386 1.00 96.25 116 ALA A CA 1
ATOM 894 C C . ALA A 1 116 ? 30.479 1.005 -39.699 1.00 96.25 116 ALA A C 1
ATOM 896 O O . ALA A 1 116 ? 31.308 0.083 -39.714 1.00 96.25 116 ALA A O 1
ATOM 897 N N . SER A 1 117 ? 30.726 2.169 -39.097 1.00 96.56 117 SER A N 1
ATOM 898 C CA . SER A 1 117 ? 31.978 2.493 -38.417 1.00 96.56 117 SER A CA 1
ATOM 899 C C . SER A 1 117 ? 32.111 1.808 -37.070 1.00 96.56 117 SER A C 1
ATOM 901 O O . SER A 1 117 ? 33.223 1.392 -36.710 1.00 96.56 117 SER A O 1
ATOM 903 N N . ASP A 1 118 ? 30.993 1.630 -36.376 1.00 98.00 118 ASP A N 1
ATOM 904 C CA . ASP A 1 118 ? 30.974 1.101 -35.028 1.00 98.00 118 ASP A CA 1
ATOM 905 C C . ASP A 1 118 ? 31.252 -0.412 -34.956 1.00 98.00 118 ASP A C 1
ATOM 907 O O . ASP A 1 118 ? 30.790 -1.234 -35.751 1.00 98.00 118 ASP A O 1
ATOM 911 N N . LYS A 1 119 ? 32.067 -0.804 -33.976 1.00 96.81 119 LYS A N 1
ATOM 912 C CA . LYS A 1 119 ? 32.489 -2.201 -33.802 1.00 96.81 119 LYS A CA 1
ATOM 913 C C . LYS A 1 119 ? 31.401 -3.077 -33.183 1.00 96.81 119 LYS A C 1
ATOM 915 O O . LYS A 1 119 ? 31.403 -4.282 -33.442 1.00 96.81 119 LYS A O 1
ATOM 920 N N . ASP A 1 120 ? 30.531 -2.518 -32.350 1.00 96.00 120 ASP A N 1
ATOM 921 C CA . ASP A 1 120 ? 29.487 -3.258 -31.656 1.00 96.00 120 ASP A CA 1
ATOM 922 C C . ASP A 1 120 ? 28.306 -3.508 -32.598 1.00 96.00 120 ASP A C 1
ATOM 924 O O . ASP A 1 120 ? 27.864 -4.660 -32.681 1.00 96.00 120 ASP A O 1
ATOM 928 N N . PHE A 1 121 ? 27.940 -2.533 -33.439 1.00 97.31 121 PHE A N 1
ATOM 929 C CA . PHE A 1 121 ? 26.995 -2.733 -34.543 1.00 97.31 121 PHE A CA 1
ATOM 930 C C . PHE A 1 121 ? 27.466 -3.827 -35.510 1.00 97.31 121 PHE A C 1
ATOM 932 O O . PHE A 1 121 ? 26.708 -4.739 -35.846 1.00 97.31 121 PHE A O 1
ATOM 939 N N . ARG A 1 122 ? 28.741 -3.815 -35.927 1.00 96.69 122 ARG A N 1
ATOM 940 C CA . ARG A 1 122 ? 29.301 -4.848 -36.828 1.00 96.69 122 ARG A CA 1
ATOM 941 C C . ARG A 1 122 ? 29.230 -6.270 -36.268 1.00 96.69 122 ARG A C 1
ATOM 943 O O . ARG A 1 122 ? 29.200 -7.222 -37.045 1.00 96.69 122 ARG A O 1
ATOM 950 N N . ARG A 1 123 ? 29.205 -6.418 -34.941 1.00 96.12 123 ARG A N 1
ATOM 951 C CA . ARG A 1 123 ? 29.118 -7.710 -34.242 1.00 96.12 123 ARG A CA 1
ATOM 952 C C . ARG A 1 123 ? 27.681 -8.197 -34.034 1.00 96.12 123 ARG A C 1
ATOM 954 O O . ARG A 1 123 ? 27.500 -9.311 -33.548 1.00 96.12 123 ARG A O 1
ATOM 961 N N . LEU A 1 124 ? 26.670 -7.396 -34.370 1.00 95.69 124 LEU A N 1
ATOM 962 C CA . LEU A 1 124 ? 25.276 -7.837 -34.372 1.00 95.69 124 LEU A CA 1
ATOM 963 C C . LEU A 1 124 ? 25.028 -8.880 -35.474 1.00 95.69 124 LEU A C 1
ATOM 965 O O . LEU A 1 124 ? 25.704 -8.913 -36.504 1.00 95.69 124 LEU A O 1
ATOM 969 N N . GLY A 1 125 ? 24.013 -9.725 -35.276 1.00 95.06 125 GLY A N 1
ATOM 970 C CA . GLY A 1 125 ? 23.565 -10.655 -36.310 1.00 95.06 125 GLY A CA 1
ATOM 971 C C . GLY A 1 125 ? 22.991 -9.908 -37.518 1.00 95.06 125 GLY A C 1
ATOM 972 O O . GLY A 1 125 ? 22.379 -8.851 -37.370 1.00 95.06 125 GLY A O 1
ATOM 973 N N . GLY A 1 126 ? 23.122 -10.480 -38.721 1.00 95.12 126 GLY A N 1
ATOM 974 C CA . GLY A 1 126 ? 22.698 -9.814 -39.962 1.00 95.12 126 GLY A CA 1
ATOM 975 C C . GLY A 1 126 ? 21.221 -9.394 -39.996 1.00 95.12 126 GLY A C 1
ATOM 976 O O . GLY A 1 126 ? 20.888 -8.398 -40.633 1.00 95.12 126 GLY A O 1
ATOM 977 N N . LYS A 1 127 ? 20.342 -10.113 -39.282 1.00 95.62 127 LYS A N 1
ATOM 978 C CA . LYS A 1 127 ? 18.929 -9.735 -39.114 1.00 95.62 127 LYS A CA 1
ATOM 979 C C . LYS A 1 127 ? 18.771 -8.466 -38.269 1.00 95.62 127 LYS A C 1
ATOM 981 O O . LYS A 1 127 ? 18.004 -7.592 -38.646 1.00 95.62 127 LYS A O 1
ATOM 986 N N . ASP A 1 128 ? 19.510 -8.348 -37.169 1.00 95.81 128 ASP A N 1
ATOM 987 C CA . ASP A 1 128 ? 19.416 -7.197 -36.262 1.00 95.81 128 ASP A CA 1
ATOM 988 C C . ASP A 1 128 ? 19.983 -5.930 -36.913 1.00 95.81 128 ASP A C 1
ATOM 990 O O . ASP A 1 128 ? 19.358 -4.875 -36.858 1.00 95.81 128 ASP A O 1
ATOM 994 N N . GLN A 1 129 ? 21.117 -6.050 -37.612 1.00 96.62 129 GLN A N 1
ATOM 995 C CA . GLN A 1 129 ? 21.695 -4.943 -38.383 1.00 96.62 129 GLN A CA 1
ATOM 996 C C . GLN A 1 129 ? 20.743 -4.449 -39.468 1.00 96.62 129 GLN A C 1
ATOM 998 O O . GLN A 1 129 ? 20.590 -3.243 -39.643 1.00 96.62 129 GLN A O 1
ATOM 1003 N N . ARG A 1 130 ? 20.103 -5.380 -40.193 1.00 95.62 130 ARG A N 1
ATOM 1004 C CA . ARG A 1 130 ? 19.096 -5.042 -41.201 1.00 95.62 130 ARG A CA 1
ATOM 1005 C C . ARG A 1 130 ? 17.945 -4.266 -40.576 1.00 95.62 130 ARG A C 1
ATOM 1007 O O . ARG A 1 130 ? 17.648 -3.193 -41.080 1.00 95.62 130 ARG A O 1
ATOM 1014 N N . ASN A 1 131 ? 17.358 -4.779 -39.493 1.00 95.31 131 ASN A N 1
ATOM 1015 C CA . ASN A 1 131 ? 16.230 -4.123 -38.832 1.00 95.31 131 ASN A CA 1
ATOM 1016 C C . ASN A 1 131 ? 16.595 -2.686 -38.424 1.00 95.31 131 ASN A C 1
ATOM 1018 O O . ASN A 1 131 ? 15.867 -1.766 -38.759 1.00 95.31 131 ASN A O 1
ATOM 1022 N N . ILE A 1 132 ? 17.754 -2.469 -37.787 1.00 96.31 132 ILE A N 1
ATOM 1023 C CA . ILE A 1 132 ? 18.190 -1.117 -37.390 1.00 96.31 132 ILE A CA 1
ATOM 1024 C C . ILE A 1 132 ? 18.342 -0.201 -38.607 1.00 96.31 132 ILE A C 1
ATOM 1026 O O . ILE A 1 132 ? 17.838 0.919 -38.598 1.00 96.31 132 ILE A O 1
ATOM 1030 N N . MET A 1 133 ? 19.028 -0.661 -39.658 1.00 96.88 133 MET A N 1
ATOM 1031 C CA . MET A 1 133 ? 19.221 0.132 -40.873 1.00 96.88 133 MET A CA 1
ATOM 1032 C C . MET A 1 133 ? 17.875 0.495 -41.515 1.00 96.88 133 MET A C 1
ATOM 1034 O O . MET A 1 133 ? 17.636 1.665 -41.816 1.00 96.88 133 MET A O 1
ATOM 1038 N N . GLU A 1 134 ? 16.983 -0.482 -41.692 1.00 95.00 134 GLU A N 1
ATOM 1039 C CA . GLU A 1 134 ? 15.623 -0.271 -42.203 1.00 95.00 134 GLU A CA 1
ATOM 1040 C C . GLU A 1 134 ? 14.861 0.762 -41.364 1.00 95.00 134 GLU A C 1
ATOM 1042 O O . GLU A 1 134 ? 14.345 1.730 -41.928 1.00 95.00 134 GLU A O 1
ATOM 1047 N N . SER A 1 135 ? 14.871 0.633 -40.034 1.00 94.25 135 SER A N 1
ATOM 1048 C CA . SER A 1 135 ? 14.202 1.584 -39.144 1.00 94.25 135 SER A CA 1
ATOM 1049 C C . SER A 1 135 ? 14.824 2.987 -39.234 1.00 94.25 135 SER A C 1
ATOM 1051 O O . SER A 1 135 ? 14.086 3.968 -39.289 1.00 94.25 135 SER A O 1
ATOM 1053 N N . VAL A 1 136 ? 16.154 3.126 -39.351 1.00 94.62 136 VAL A N 1
ATOM 1054 C CA . VAL A 1 136 ? 16.820 4.432 -39.562 1.00 94.62 136 VAL A CA 1
ATOM 1055 C C . VAL A 1 136 ? 16.344 5.090 -40.864 1.00 94.62 136 VAL A C 1
ATOM 1057 O O . VAL A 1 136 ? 16.041 6.284 -40.879 1.00 94.62 136 VAL A O 1
ATOM 1060 N N . ALA A 1 137 ? 16.205 4.337 -41.958 1.00 93.25 137 ALA A N 1
ATOM 1061 C CA . ALA A 1 137 ? 15.663 4.882 -43.206 1.00 93.25 137 ALA A CA 1
ATOM 1062 C C . ALA A 1 137 ? 14.158 5.177 -43.147 1.00 93.25 137 ALA A C 1
ATOM 1064 O O . ALA A 1 137 ? 13.693 6.099 -43.827 1.00 93.25 137 ALA A O 1
ATOM 1065 N N . ALA A 1 138 ? 13.394 4.434 -42.345 1.00 92.06 138 ALA A N 1
ATOM 1066 C CA . ALA A 1 138 ? 11.959 4.643 -42.178 1.00 92.06 138 ALA A CA 1
ATOM 1067 C C . ALA A 1 138 ? 11.630 5.965 -41.454 1.00 92.06 138 ALA A C 1
ATOM 1069 O O . ALA A 1 138 ? 10.587 6.567 -41.730 1.00 92.06 138 ALA A O 1
ATOM 1070 N N . GLN A 1 139 ? 12.531 6.474 -40.604 1.00 90.81 139 GLN A N 1
ATOM 1071 C CA . GLN A 1 139 ? 12.357 7.722 -39.845 1.00 90.81 139 GLN A CA 1
ATOM 1072 C C . GLN A 1 139 ? 12.545 8.987 -40.709 1.00 90.81 139 GLN A C 1
ATOM 1074 O O . GLN A 1 139 ? 13.568 9.689 -40.680 1.00 90.81 139 GLN A O 1
ATOM 1079 N N . ARG A 1 140 ? 11.519 9.292 -41.512 1.00 88.81 140 ARG A N 1
ATOM 1080 C CA . ARG A 1 140 ? 11.482 10.447 -42.424 1.00 88.81 140 ARG A CA 1
ATOM 1081 C C . ARG A 1 140 ? 11.388 11.762 -41.654 1.00 88.81 140 ARG A C 1
ATOM 1083 O O . ARG A 1 140 ? 10.392 12.033 -40.998 1.00 88.81 140 ARG A O 1
ATOM 1090 N N . GLY A 1 141 ? 12.411 12.605 -41.787 1.00 85.19 141 GLY A N 1
ATOM 1091 C CA . GLY A 1 141 ? 12.408 13.967 -41.239 1.00 85.19 141 GLY A CA 1
ATOM 1092 C C . GLY A 1 141 ? 12.672 14.074 -39.733 1.00 85.19 141 GLY A C 1
ATOM 1093 O O . GLY A 1 141 ? 12.995 15.165 -39.276 1.00 85.19 141 GLY A O 1
ATOM 1094 N N . ASP A 1 142 ? 12.644 12.971 -38.980 1.00 89.38 142 ASP A N 1
ATOM 1095 C CA . ASP A 1 142 ? 12.995 12.970 -37.558 1.00 89.38 142 ASP A CA 1
ATOM 1096 C C . ASP A 1 142 ? 14.460 12.568 -37.356 1.00 89.38 142 ASP A C 1
ATOM 1098 O O . ASP A 1 142 ? 14.827 11.393 -37.387 1.00 89.38 142 ASP A O 1
ATOM 1102 N N . ARG A 1 143 ? 15.326 13.568 -37.178 1.00 91.12 143 ARG A N 1
ATOM 1103 C CA . ARG A 1 143 ? 16.741 13.332 -36.870 1.00 91.12 143 ARG A CA 1
ATOM 1104 C C . ARG A 1 143 ? 16.934 12.747 -35.470 1.00 91.12 143 ARG A C 1
ATOM 1106 O O . ARG A 1 143 ? 17.836 11.945 -35.285 1.00 91.12 143 ARG A O 1
ATOM 1113 N N . SER A 1 144 ? 16.109 13.123 -34.498 1.00 88.81 144 SER A N 1
ATOM 1114 C CA . SER A 1 144 ? 16.260 12.657 -33.122 1.00 88.81 144 SER A CA 1
ATOM 1115 C C . SER A 1 144 ? 15.918 11.175 -32.980 1.00 88.81 144 SER A C 1
ATOM 1117 O O . SER A 1 144 ? 16.651 10.458 -32.307 1.00 88.81 144 SER A O 1
ATOM 1119 N N . ALA A 1 145 ? 14.874 10.694 -33.662 1.00 89.50 145 ALA A N 1
ATOM 1120 C CA . ALA A 1 145 ? 14.548 9.267 -33.710 1.00 89.50 145 ALA A CA 1
ATOM 1121 C C . ALA A 1 145 ? 15.641 8.442 -34.412 1.00 89.50 145 ALA A C 1
ATOM 1123 O O . ALA A 1 145 ? 15.967 7.343 -33.967 1.00 89.50 145 ALA A O 1
ATOM 1124 N N . ARG A 1 146 ? 16.253 8.974 -35.482 1.00 92.94 146 ARG A N 1
ATOM 1125 C CA . ARG A 1 146 ? 17.389 8.306 -36.139 1.00 92.94 146 ARG A CA 1
ATOM 1126 C C . ARG A 1 146 ? 18.621 8.251 -35.253 1.00 92.94 146 ARG A C 1
ATOM 1128 O O . ARG A 1 146 ? 19.177 7.171 -35.118 1.00 92.94 146 ARG A O 1
ATOM 1135 N N . ASN A 1 147 ? 18.993 9.358 -34.611 1.00 93.44 147 ASN A N 1
ATOM 1136 C CA . ASN A 1 147 ? 20.101 9.370 -33.656 1.00 93.44 147 ASN A CA 1
ATOM 1137 C C . ASN A 1 147 ? 19.874 8.330 -32.549 1.00 93.44 147 ASN A C 1
ATOM 1139 O O . ASN A 1 147 ? 20.751 7.522 -32.300 1.00 93.44 147 ASN A O 1
ATOM 1143 N N . ALA A 1 148 ? 18.665 8.259 -31.980 1.00 91.88 148 ALA A N 1
ATOM 1144 C CA . ALA A 1 148 ? 18.318 7.237 -30.992 1.00 91.88 148 ALA A CA 1
ATOM 1145 C C . ALA A 1 148 ? 18.493 5.795 -31.508 1.00 91.88 148 ALA A C 1
ATOM 1147 O O . ALA A 1 148 ? 18.977 4.938 -30.774 1.00 91.88 148 ALA A O 1
ATOM 1148 N N . LEU A 1 149 ? 18.107 5.510 -32.757 1.00 94.38 149 LEU A N 1
ATOM 1149 C CA . LEU A 1 149 ? 18.316 4.198 -33.383 1.00 94.38 149 LEU A CA 1
ATOM 1150 C C . LEU A 1 149 ? 19.800 3.906 -33.644 1.00 94.38 149 LEU A C 1
ATOM 1152 O O . LEU A 1 149 ? 20.220 2.757 -33.506 1.00 94.38 149 LEU A O 1
ATOM 1156 N N . VAL A 1 150 ? 20.579 4.923 -34.021 1.00 96.25 150 VAL A N 1
ATOM 1157 C CA . VAL A 1 150 ? 22.030 4.812 -34.203 1.00 96.25 150 VAL A CA 1
ATOM 1158 C C . VAL A 1 150 ? 22.700 4.532 -32.862 1.00 96.25 150 VAL A C 1
ATOM 1160 O O . VAL A 1 150 ? 23.359 3.504 -32.744 1.00 96.25 150 VAL A O 1
ATOM 1163 N N . ASP A 1 151 ? 22.449 5.355 -31.843 1.00 95.50 151 ASP A N 1
ATOM 1164 C CA . ASP A 1 151 ? 22.986 5.203 -30.486 1.00 95.50 151 ASP A CA 1
ATOM 1165 C C . ASP A 1 151 ? 22.632 3.827 -29.895 1.00 95.50 151 ASP A C 1
ATOM 1167 O O . ASP A 1 151 ? 23.475 3.131 -29.328 1.00 95.50 151 ASP A O 1
ATOM 1171 N N . LEU A 1 152 ? 21.385 3.378 -30.083 1.00 94.69 152 LEU A N 1
ATOM 1172 C CA . LEU A 1 152 ? 20.955 2.048 -29.659 1.00 94.69 152 LEU A CA 1
ATOM 1173 C C . LEU A 1 152 ? 21.686 0.941 -30.435 1.00 94.69 152 LEU A C 1
ATOM 1175 O O . LEU A 1 152 ? 22.123 -0.044 -29.846 1.00 94.69 152 LEU A O 1
ATOM 1179 N N . GLY A 1 153 ? 21.834 1.083 -31.753 1.00 95.06 153 GLY A N 1
ATOM 1180 C CA . GLY A 1 153 ? 22.495 0.096 -32.608 1.00 95.06 153 GLY A CA 1
ATOM 1181 C C . GLY A 1 153 ? 24.003 -0.033 -32.372 1.00 95.06 153 GLY A C 1
ATOM 1182 O O . GLY A 1 153 ? 24.559 -1.110 -32.610 1.00 95.06 153 GLY A O 1
ATOM 1183 N N . THR A 1 154 ? 24.652 1.029 -31.894 1.00 96.31 154 THR A N 1
ATOM 1184 C CA . THR A 1 154 ? 26.084 1.072 -31.552 1.00 96.31 154 THR A CA 1
ATOM 1185 C C . THR A 1 154 ? 26.360 0.787 -30.073 1.00 96.31 154 THR A C 1
ATOM 1187 O O . THR A 1 154 ? 27.511 0.612 -29.675 1.00 96.31 154 THR A O 1
ATOM 1190 N N . SER A 1 155 ? 25.322 0.657 -29.243 1.00 96.38 155 SER A N 1
ATOM 1191 C CA . SER A 1 155 ? 25.470 0.330 -27.827 1.00 96.38 155 SER A CA 1
ATOM 1192 C C . SER A 1 155 ? 25.992 -1.090 -27.589 1.00 96.38 155 SER A C 1
ATOM 1194 O O . SER A 1 155 ? 25.475 -2.104 -28.086 1.00 96.38 155 SER A O 1
ATOM 1196 N N . LYS A 1 156 ? 26.995 -1.179 -26.707 1.00 95.25 156 LYS A N 1
ATOM 1197 C CA . LYS A 1 156 ? 27.514 -2.451 -26.191 1.00 95.25 156 LYS A CA 1
ATOM 1198 C C . LYS A 1 156 ? 26.424 -3.241 -25.466 1.00 95.25 156 LYS A C 1
ATOM 1200 O O . LYS A 1 156 ? 26.384 -4.468 -25.611 1.00 95.25 156 LYS A O 1
ATOM 1205 N N . GLY A 1 157 ? 25.580 -2.569 -24.684 1.00 92.75 157 GLY A N 1
ATOM 1206 C CA . GLY A 1 157 ? 24.477 -3.166 -23.946 1.00 92.75 157 GLY A CA 1
ATOM 1207 C C . GLY A 1 157 ? 23.405 -3.752 -24.853 1.00 92.75 157 GLY A C 1
ATOM 1208 O O . GLY A 1 157 ? 23.049 -4.922 -24.698 1.00 92.75 157 GLY A O 1
ATOM 1209 N N . PHE A 1 158 ? 22.986 -3.010 -25.881 1.00 95.44 158 PHE A N 1
ATOM 1210 C CA . PHE A 1 158 ? 22.019 -3.488 -26.871 1.00 95.44 158 PHE A CA 1
ATOM 1211 C C . PHE A 1 158 ? 22.494 -4.773 -27.556 1.00 95.44 158 PHE A C 1
ATOM 1213 O O . PHE A 1 158 ? 21.749 -5.751 -27.660 1.00 95.44 158 PHE A O 1
ATOM 1220 N N . ARG A 1 159 ? 23.776 -4.844 -27.937 1.00 95.81 159 ARG A N 1
ATOM 1221 C CA . ARG A 1 159 ? 24.377 -6.065 -28.500 1.00 95.81 159 ARG A CA 1
ATOM 1222 C C . ARG A 1 159 ? 24.315 -7.262 -27.546 1.00 95.81 159 ARG A C 1
ATOM 1224 O O . ARG A 1 159 ? 24.253 -8.399 -28.007 1.00 95.81 159 ARG A O 1
ATOM 1231 N N . GLN A 1 160 ? 24.339 -7.045 -26.236 1.00 94.56 160 GLN A N 1
ATOM 1232 C CA . GLN A 1 160 ? 24.265 -8.121 -25.243 1.00 94.56 160 GLN A CA 1
ATOM 1233 C C . GLN A 1 160 ? 22.831 -8.606 -24.972 1.00 94.56 160 GLN A C 1
ATOM 1235 O O . GLN A 1 160 ? 22.664 -9.665 -24.369 1.00 94.56 160 GLN A O 1
ATOM 1240 N N . LEU A 1 161 ? 21.800 -7.889 -25.432 1.00 93.44 161 LEU A N 1
ATOM 1241 C CA . LEU A 1 161 ? 20.406 -8.321 -25.306 1.00 93.44 161 LEU A CA 1
ATOM 1242 C C . LEU A 1 161 ? 20.093 -9.527 -26.202 1.00 93.44 161 LEU A C 1
ATOM 1244 O O . LEU A 1 161 ? 20.709 -9.738 -27.246 1.00 93.44 161 LEU A O 1
ATOM 1248 N N . LYS A 1 162 ? 19.076 -10.312 -25.831 1.00 94.25 162 LYS A N 1
ATOM 1249 C CA . LYS A 1 162 ? 18.545 -11.381 -26.693 1.00 94.25 162 LYS A CA 1
ATOM 1250 C C . LYS A 1 162 ? 17.923 -10.784 -27.964 1.00 94.25 162 LYS A C 1
ATOM 1252 O O . LYS A 1 162 ? 17.360 -9.693 -27.934 1.00 94.25 162 LYS A O 1
ATOM 1257 N N . GLY A 1 163 ? 17.975 -11.517 -29.081 1.00 93.50 163 GLY A N 1
ATOM 1258 C CA . GLY A 1 163 ? 17.499 -11.023 -30.384 1.00 93.50 163 GLY A CA 1
ATOM 1259 C C . GLY A 1 163 ? 16.020 -10.606 -30.409 1.00 93.50 163 GLY A C 1
ATOM 1260 O O . GLY A 1 163 ? 15.677 -9.614 -31.045 1.00 93.50 163 GLY A O 1
ATOM 1261 N N . SER A 1 164 ? 15.148 -11.305 -29.671 1.00 93.44 164 SER A N 1
ATOM 1262 C CA . SER A 1 164 ? 13.739 -10.907 -29.509 1.00 93.44 164 SER A CA 1
ATOM 1263 C C . SER A 1 164 ? 13.601 -9.539 -28.839 1.00 93.44 164 SER A C 1
ATOM 1265 O O . SER A 1 164 ? 12.815 -8.709 -29.287 1.00 93.44 164 SER A O 1
ATOM 1267 N N . MET A 1 165 ? 14.412 -9.288 -27.813 1.00 93.56 165 MET A N 1
ATOM 1268 C CA . MET A 1 165 ? 14.407 -8.042 -27.060 1.00 93.56 165 MET A CA 1
ATOM 1269 C C . MET A 1 165 ? 14.979 -6.875 -27.868 1.00 93.56 165 MET A C 1
ATOM 1271 O O . MET A 1 165 ? 14.391 -5.796 -27.907 1.00 93.56 165 MET A O 1
ATOM 1275 N N . ARG A 1 166 ? 16.081 -7.113 -28.594 1.00 95.50 166 ARG A N 1
ATOM 1276 C CA . ARG A 1 166 ? 16.633 -6.145 -29.555 1.00 95.50 166 ARG A CA 1
ATOM 1277 C C . ARG A 1 166 ? 15.590 -5.717 -30.578 1.00 95.50 166 ARG A C 1
ATOM 1279 O O . ARG A 1 166 ? 15.380 -4.525 -30.776 1.00 95.50 166 ARG A O 1
ATOM 1286 N N . LYS A 1 167 ? 14.913 -6.693 -31.194 1.00 94.38 167 LYS A N 1
ATOM 1287 C CA . LYS A 1 167 ? 13.837 -6.421 -32.149 1.00 94.38 167 LYS A CA 1
ATOM 1288 C C . LYS A 1 167 ? 12.720 -5.601 -31.509 1.00 94.38 167 LYS A C 1
ATOM 1290 O O . LYS A 1 167 ? 12.273 -4.646 -32.122 1.00 94.38 167 LYS A O 1
ATOM 1295 N N . GLN A 1 168 ? 12.298 -5.936 -30.293 1.00 92.69 168 GLN A N 1
ATOM 1296 C CA . GLN A 1 168 ? 11.239 -5.196 -29.616 1.00 92.69 168 GLN A CA 1
ATOM 1297 C C . GLN A 1 168 ? 11.599 -3.719 -29.391 1.00 92.69 168 GLN A C 1
ATOM 1299 O O . GLN A 1 168 ? 10.769 -2.862 -29.667 1.00 92.69 168 GLN A O 1
ATOM 1304 N N . LEU A 1 169 ? 12.815 -3.407 -28.928 1.00 92.62 169 LEU A N 1
ATOM 1305 C CA . LEU A 1 169 ? 13.240 -2.013 -28.730 1.00 92.62 169 LEU A CA 1
ATOM 1306 C C . LEU A 1 169 ? 13.268 -1.224 -30.048 1.00 92.62 169 LEU A C 1
ATOM 1308 O O . LEU A 1 169 ? 12.838 -0.072 -30.083 1.00 92.62 169 LEU A O 1
ATOM 1312 N N . VAL A 1 170 ? 13.722 -1.858 -31.134 1.00 93.56 170 VAL A N 1
ATOM 1313 C CA . VAL A 1 170 ? 13.706 -1.265 -32.481 1.00 93.56 170 VAL A CA 1
ATOM 1314 C C . VAL A 1 170 ? 12.270 -1.062 -32.974 1.00 93.56 170 VAL A C 1
ATOM 1316 O O . VAL A 1 170 ? 11.931 0.031 -33.418 1.00 93.56 170 VAL A O 1
ATOM 1319 N N . ASP A 1 171 ? 11.406 -2.070 -32.830 1.00 91.44 171 ASP A N 1
ATOM 1320 C CA . ASP A 1 171 ? 10.001 -2.002 -33.242 1.00 91.44 171 ASP A CA 1
ATOM 1321 C C . ASP A 1 171 ? 9.241 -0.902 -32.465 1.00 91.44 171 ASP A C 1
ATOM 1323 O O . ASP A 1 171 ? 8.405 -0.211 -33.045 1.00 91.44 171 ASP A O 1
ATOM 1327 N N . GLU A 1 172 ? 9.518 -0.699 -31.170 1.00 88.75 172 GLU A N 1
ATOM 1328 C CA . GLU A 1 172 ? 8.901 0.382 -30.379 1.00 88.75 172 GLU A CA 1
ATOM 1329 C C . GLU A 1 172 ? 9.409 1.784 -30.768 1.00 88.75 172 GLU A C 1
ATOM 1331 O O . GLU A 1 172 ? 8.612 2.726 -30.765 1.00 88.75 172 GLU A O 1
ATOM 1336 N N . LEU A 1 173 ? 10.681 1.930 -31.174 1.00 88.25 173 LEU A N 1
ATOM 1337 C CA . LEU A 1 173 ? 11.190 3.167 -31.797 1.00 88.25 173 LEU A CA 1
ATOM 1338 C C . LEU A 1 173 ? 10.539 3.427 -33.160 1.00 88.25 173 LEU A C 1
ATOM 1340 O O . LEU A 1 173 ? 10.272 4.574 -33.510 1.00 88.25 173 LEU A O 1
ATOM 1344 N N . GLU A 1 174 ? 10.293 2.376 -33.943 1.00 88.06 174 GLU A N 1
ATOM 1345 C CA . GLU A 1 174 ? 9.761 2.497 -35.300 1.00 88.06 174 GLU A CA 1
ATOM 1346 C C . GLU A 1 174 ? 8.267 2.827 -35.335 1.00 88.06 174 GLU A C 1
ATOM 1348 O O . GLU A 1 174 ? 7.834 3.655 -36.139 1.00 88.06 174 GLU A O 1
ATOM 1353 N N . LYS A 1 175 ? 7.466 2.211 -34.457 1.00 85.25 175 LYS A N 1
ATOM 1354 C CA . LYS A 1 175 ? 5.997 2.345 -34.443 1.00 85.25 175 LYS A CA 1
ATOM 1355 C C . LYS A 1 175 ? 5.492 3.779 -34.285 1.00 85.25 175 LYS A C 1
ATOM 1357 O O . LYS A 1 175 ? 4.299 4.011 -34.491 1.00 85.25 175 LYS A O 1
ATOM 1362 N N . ARG A 1 176 ? 6.328 4.738 -33.883 1.00 72.44 176 ARG A N 1
ATOM 1363 C CA . ARG A 1 176 ? 5.874 6.077 -33.494 1.00 72.44 176 ARG A CA 1
ATOM 1364 C C . ARG A 1 176 ? 6.537 7.161 -34.335 1.00 72.44 176 ARG A C 1
ATOM 1366 O O . ARG A 1 176 ? 7.733 7.134 -34.602 1.00 72.44 176 ARG A O 1
ATOM 1373 N N . ARG A 1 177 ? 5.693 8.066 -34.841 1.00 66.31 177 ARG A N 1
ATOM 1374 C CA . ARG A 1 177 ? 6.065 9.107 -35.801 1.00 66.31 177 ARG A CA 1
ATOM 1375 C C . ARG A 1 177 ? 6.419 10.400 -35.072 1.00 66.31 177 ARG A C 1
ATOM 1377 O O . ARG A 1 177 ? 5.546 10.995 -34.456 1.00 66.31 177 ARG A O 1
ATOM 1384 N N . SER A 1 178 ? 7.654 10.835 -35.302 1.00 68.62 178 SER A N 1
ATOM 1385 C CA . SER A 1 178 ? 8.225 12.179 -35.156 1.00 68.62 178 SER A CA 1
ATOM 1386 C C . SER A 1 178 ? 7.970 12.953 -33.856 1.00 68.62 178 SER A C 1
ATOM 1388 O O . SER A 1 178 ? 6.853 13.417 -33.625 1.00 68.62 178 SER A O 1
ATOM 1390 N N . GLY A 1 179 ? 9.034 13.280 -33.112 1.00 76.94 179 GLY A N 1
ATOM 1391 C CA . GLY A 1 179 ? 8.934 14.250 -32.019 1.00 76.94 179 GLY A CA 1
ATOM 1392 C C . GLY A 1 179 ? 9.991 14.179 -30.912 1.00 76.94 179 GLY A C 1
ATOM 1393 O O . GLY A 1 179 ? 10.918 13.373 -30.886 1.00 76.94 179 GLY A O 1
ATOM 1394 N N . LYS A 1 180 ? 9.838 15.076 -29.926 1.00 77.38 180 LYS A N 1
ATOM 1395 C CA . LYS A 1 180 ? 10.673 15.102 -28.707 1.00 77.38 180 LYS A CA 1
ATOM 1396 C C . LYS A 1 180 ? 10.438 13.878 -27.806 1.00 77.38 180 LYS A C 1
ATOM 1398 O O . LYS A 1 180 ? 11.261 13.599 -26.934 1.00 77.38 180 LYS A O 1
ATOM 1403 N N . ALA A 1 181 ? 9.310 13.183 -27.954 1.00 77.94 181 ALA A N 1
ATOM 1404 C CA . ALA A 1 181 ? 8.970 12.032 -27.123 1.00 77.94 181 ALA A CA 1
ATOM 1405 C C . ALA A 1 181 ? 9.831 10.808 -27.475 1.00 77.94 181 ALA A C 1
ATOM 1407 O O . ALA A 1 181 ? 10.259 10.091 -26.570 1.00 77.94 181 ALA A O 1
ATOM 1408 N N . GLU A 1 182 ? 10.135 10.639 -28.757 1.00 79.31 182 GLU A N 1
ATOM 1409 C CA . GLU A 1 182 ? 10.937 9.578 -29.360 1.00 79.31 182 GLU A CA 1
ATOM 1410 C C . GLU A 1 182 ? 12.398 9.694 -28.929 1.00 79.31 182 GLU A C 1
ATOM 1412 O O . GLU A 1 182 ? 12.983 8.718 -28.472 1.00 79.31 182 GLU A O 1
ATOM 1417 N N . ALA A 1 183 ? 12.958 10.908 -28.959 1.00 82.69 183 ALA A N 1
ATOM 1418 C CA . ALA A 1 183 ? 14.314 11.178 -28.476 1.00 82.69 183 ALA A CA 1
ATOM 1419 C C . ALA A 1 183 ? 14.497 10.761 -27.005 1.00 82.69 183 ALA A C 1
ATOM 1421 O O . ALA A 1 183 ? 15.488 10.138 -26.629 1.00 82.69 183 ALA A O 1
ATOM 1422 N N . ARG A 1 184 ? 13.503 11.087 -26.165 1.00 85.81 184 ARG A N 1
ATOM 1423 C CA . ARG A 1 184 ? 13.498 10.730 -24.740 1.00 85.81 184 ARG A CA 1
ATOM 1424 C C . ARG A 1 184 ? 13.376 9.222 -24.530 1.00 85.81 184 ARG A C 1
ATOM 1426 O O . ARG A 1 184 ? 14.040 8.697 -23.646 1.00 85.81 184 ARG A O 1
ATOM 1433 N N . PHE A 1 185 ? 12.545 8.540 -25.322 1.00 87.94 185 PHE A N 1
ATOM 1434 C CA . PHE A 1 185 ? 12.473 7.077 -25.289 1.00 87.94 185 PHE A CA 1
ATOM 1435 C C . PHE A 1 185 ? 13.795 6.445 -25.707 1.00 87.94 185 PHE A C 1
ATOM 1437 O O . PHE A 1 185 ? 14.279 5.569 -25.008 1.00 87.94 185 PHE A O 1
ATOM 1444 N N . GLY A 1 186 ? 14.390 6.909 -26.807 1.00 88.25 186 GLY A N 1
ATOM 1445 C CA . GLY A 1 186 ? 15.670 6.413 -27.298 1.00 88.25 186 GLY A CA 1
ATOM 1446 C C . GLY A 1 186 ? 16.751 6.441 -26.226 1.00 88.25 186 GLY A C 1
ATOM 1447 O O . GLY A 1 186 ? 17.391 5.426 -25.973 1.00 88.25 186 GLY A O 1
ATOM 1448 N N . LYS A 1 187 ? 16.870 7.577 -25.529 1.00 91.81 187 LYS A N 1
ATOM 1449 C CA . LYS A 1 187 ? 17.781 7.725 -24.392 1.00 91.81 187 LYS A CA 1
ATOM 1450 C C . LYS A 1 187 ? 17.475 6.728 -23.262 1.00 91.81 187 LYS A C 1
ATOM 1452 O O . LYS A 1 187 ? 18.377 6.033 -22.821 1.00 91.81 187 LYS A O 1
ATOM 1457 N N . ALA A 1 188 ? 16.214 6.608 -22.844 1.00 92.88 188 ALA A N 1
ATOM 1458 C CA . ALA A 1 188 ? 15.807 5.669 -21.792 1.00 92.88 188 ALA A CA 1
ATOM 1459 C C . ALA A 1 188 ? 16.046 4.192 -22.177 1.00 92.88 188 ALA A C 1
ATOM 1461 O O . ALA A 1 188 ? 16.514 3.391 -21.371 1.00 92.88 188 ALA A O 1
ATOM 1462 N N . ALA A 1 189 ? 15.750 3.824 -23.425 1.00 93.06 189 ALA A N 1
ATOM 1463 C CA . ALA A 1 189 ? 15.968 2.484 -23.959 1.00 93.06 189 ALA A CA 1
ATOM 1464 C C . ALA A 1 189 ? 17.460 2.137 -24.028 1.00 93.06 189 ALA A C 1
ATOM 1466 O O . ALA A 1 189 ? 17.838 1.006 -23.725 1.00 93.06 189 ALA A O 1
ATOM 1467 N N . LEU A 1 190 ? 18.295 3.109 -24.399 1.00 94.00 190 LEU A N 1
ATOM 1468 C CA . LEU A 1 190 ? 19.747 2.990 -24.388 1.00 94.00 190 LEU A CA 1
ATOM 1469 C C . LEU A 1 190 ? 20.280 2.781 -22.963 1.00 94.00 190 LEU A C 1
ATOM 1471 O O . LEU A 1 190 ? 21.017 1.827 -22.729 1.00 94.00 190 LEU A O 1
ATOM 1475 N N . GLU A 1 191 ? 19.850 3.613 -22.010 1.00 95.31 191 GLU A N 1
ATOM 1476 C CA . GLU A 1 191 ? 20.230 3.504 -20.594 1.00 95.31 191 GLU A CA 1
ATOM 1477 C C . GLU A 1 191 ? 19.870 2.124 -20.014 1.00 95.31 191 GLU A C 1
ATOM 1479 O O . GLU A 1 191 ? 20.724 1.459 -19.423 1.00 95.31 191 GLU A O 1
ATOM 1484 N N . LEU A 1 192 ? 18.650 1.630 -20.270 1.00 94.69 192 LEU A N 1
ATOM 1485 C CA . LEU A 1 192 ? 18.254 0.268 -19.890 1.00 94.69 192 LEU A CA 1
ATOM 1486 C C . LEU A 1 192 ? 19.114 -0.796 -20.576 1.00 94.69 192 LEU A C 1
ATOM 1488 O O . LEU A 1 192 ? 19.582 -1.728 -19.924 1.00 94.69 192 LEU A O 1
ATOM 1492 N N . ALA A 1 193 ? 19.336 -0.683 -21.887 1.00 94.38 193 ALA A N 1
ATOM 1493 C CA . ALA A 1 193 ? 20.116 -1.663 -22.632 1.00 94.38 193 ALA A CA 1
ATOM 1494 C C . ALA A 1 193 ? 21.557 -1.767 -22.107 1.00 94.38 193 ALA A C 1
ATOM 1496 O O . ALA A 1 193 ? 22.093 -2.879 -22.040 1.00 94.38 193 ALA A O 1
ATOM 1497 N N . ASP A 1 194 ? 22.162 -0.647 -21.699 1.00 95.19 194 ASP A N 1
ATOM 1498 C CA . ASP A 1 194 ? 23.512 -0.566 -21.131 1.00 95.19 194 ASP A CA 1
ATOM 1499 C C . ASP A 1 194 ? 23.599 -1.015 -19.665 1.00 95.19 194 ASP A C 1
ATOM 1501 O O . ASP A 1 194 ? 24.661 -1.495 -19.241 1.00 95.19 194 ASP A O 1
ATOM 1505 N N . SER A 1 195 ? 22.483 -1.049 -18.938 1.00 96.94 195 SER A N 1
ATOM 1506 C CA . SER A 1 195 ? 22.425 -1.581 -17.576 1.00 96.94 195 SER A CA 1
ATOM 1507 C C . SER A 1 195 ? 22.692 -3.091 -17.498 1.00 96.94 195 SER A C 1
ATOM 1509 O O . SER A 1 195 ? 22.045 -3.921 -18.141 1.00 96.94 195 SER A O 1
ATOM 1511 N N . ALA A 1 196 ? 23.656 -3.483 -16.658 1.00 96.44 196 ALA A N 1
ATOM 1512 C CA . ALA A 1 196 ? 23.931 -4.893 -16.380 1.00 96.44 196 ALA A CA 1
ATOM 1513 C C . ALA A 1 196 ? 22.789 -5.573 -15.613 1.00 96.44 196 ALA A C 1
ATOM 1515 O O . ALA A 1 196 ? 22.541 -6.758 -15.843 1.00 96.44 196 ALA A O 1
ATOM 1516 N N . SER A 1 197 ? 22.099 -4.833 -14.742 1.00 97.12 197 SER A N 1
ATOM 1517 C CA . SER A 1 197 ? 20.951 -5.321 -13.976 1.00 97.12 197 SER A CA 1
ATOM 1518 C C . SER A 1 197 ? 19.791 -5.652 -14.905 1.00 97.12 197 SER A C 1
ATOM 1520 O O . SER A 1 197 ? 19.294 -6.775 -14.873 1.00 97.12 197 SER A O 1
ATOM 1522 N N . PHE A 1 198 ? 19.458 -4.745 -15.831 1.00 96.88 198 PHE A N 1
ATOM 1523 C CA . PHE A 1 198 ? 18.400 -4.966 -16.818 1.00 96.88 198 PHE A CA 1
ATOM 1524 C C . PHE A 1 198 ? 18.624 -6.254 -17.617 1.00 96.88 198 PHE A C 1
ATOM 1526 O O . PHE A 1 198 ? 17.724 -7.079 -17.773 1.00 96.88 198 PHE A O 1
ATOM 1533 N N . ARG A 1 199 ? 19.865 -6.493 -18.061 1.00 95.50 199 ARG A N 1
ATOM 1534 C CA . ARG A 1 199 ? 20.233 -7.703 -18.815 1.00 95.50 199 ARG A CA 1
ATOM 1535 C C . ARG A 1 199 ? 20.095 -9.006 -18.022 1.00 95.50 199 ARG A C 1
ATOM 1537 O O . ARG A 1 199 ? 20.001 -10.063 -18.644 1.00 95.50 199 ARG A O 1
ATOM 1544 N N . ARG A 1 200 ? 20.090 -8.943 -16.687 1.00 96.56 200 ARG A N 1
ATOM 1545 C CA . ARG A 1 200 ? 19.887 -10.094 -15.791 1.00 96.56 200 ARG A CA 1
ATOM 1546 C C . ARG A 1 200 ? 18.416 -10.347 -15.453 1.00 96.56 200 ARG A C 1
ATOM 1548 O O . ARG A 1 200 ? 18.115 -11.428 -14.958 1.00 96.56 200 ARG A O 1
ATOM 1555 N N . LEU A 1 201 ? 17.518 -9.401 -15.739 1.00 97.06 201 LEU A N 1
ATOM 1556 C CA . LEU A 1 201 ? 16.079 -9.593 -15.554 1.00 97.06 201 LEU A CA 1
ATOM 1557 C C . LEU A 1 201 ? 15.544 -10.738 -16.421 1.00 97.06 201 LEU A C 1
ATOM 1559 O O . LEU A 1 201 ? 16.098 -11.062 -17.480 1.00 97.06 201 LEU A O 1
ATOM 1563 N N . ALA A 1 202 ? 14.428 -11.326 -15.993 1.00 96.56 202 ALA A N 1
ATOM 1564 C CA . ALA A 1 202 ? 13.724 -12.323 -16.786 1.00 96.56 202 ALA A CA 1
ATOM 1565 C C . ALA A 1 202 ? 13.292 -11.732 -18.154 1.00 96.56 202 ALA A C 1
ATOM 1567 O O . ALA A 1 202 ? 12.948 -10.550 -18.233 1.00 96.56 202 ALA A O 1
ATOM 1568 N N . PRO A 1 203 ? 13.323 -12.495 -19.267 1.00 95.19 203 PRO A N 1
ATOM 1569 C CA . PRO A 1 203 ? 13.064 -11.939 -20.603 1.00 95.19 203 PRO A CA 1
ATOM 1570 C C . PRO A 1 203 ? 11.686 -11.280 -20.777 1.00 95.19 203 PRO A C 1
ATOM 1572 O O . PRO A 1 203 ? 11.543 -10.308 -21.517 1.00 95.19 203 PRO A O 1
ATOM 1575 N N . ASP A 1 204 ? 10.669 -11.810 -20.109 1.00 95.38 204 ASP A N 1
ATOM 1576 C CA . ASP A 1 204 ? 9.322 -11.247 -20.035 1.00 95.38 204 ASP A CA 1
ATOM 1577 C C . ASP A 1 204 ? 9.296 -9.931 -19.245 1.00 95.38 204 ASP A C 1
ATOM 1579 O O . ASP A 1 204 ? 8.680 -8.970 -19.701 1.00 95.38 204 ASP A O 1
ATOM 1583 N N . VAL A 1 205 ? 10.037 -9.845 -18.137 1.00 96.44 205 VAL A N 1
ATOM 1584 C CA . VAL A 1 205 ? 10.205 -8.622 -17.329 1.00 96.44 205 VAL A CA 1
ATOM 1585 C C . VAL A 1 205 ? 10.931 -7.537 -18.133 1.00 96.44 205 VAL A C 1
ATOM 1587 O O . VAL A 1 205 ? 10.463 -6.402 -18.208 1.00 96.44 205 VAL A O 1
ATOM 1590 N N . GLN A 1 206 ? 12.014 -7.894 -18.835 1.00 95.88 206 GLN A N 1
ATOM 1591 C CA . GLN A 1 206 ? 12.691 -7.004 -19.787 1.00 95.88 206 GLN A CA 1
ATOM 1592 C C . GLN A 1 206 ? 11.688 -6.440 -20.803 1.00 95.88 206 GLN A C 1
ATOM 1594 O O . GLN A 1 206 ? 11.590 -5.224 -20.980 1.00 95.88 206 GLN A O 1
ATOM 1599 N N . SER A 1 207 ? 10.909 -7.323 -21.441 1.00 93.94 207 SER A N 1
ATOM 1600 C CA . SER A 1 207 ? 9.900 -6.954 -22.438 1.00 93.94 207 SER A CA 1
ATOM 1601 C C . SER A 1 207 ? 8.840 -6.006 -21.876 1.00 93.94 207 SER A C 1
ATOM 1603 O O . SER A 1 207 ? 8.469 -5.044 -22.553 1.00 93.94 207 SER A O 1
ATOM 1605 N N . GLN A 1 208 ? 8.348 -6.254 -20.662 1.00 94.19 208 GLN A N 1
ATOM 1606 C CA . GLN A 1 208 ? 7.355 -5.405 -20.010 1.00 94.19 208 GLN A CA 1
ATOM 1607 C C . GLN A 1 208 ? 7.917 -4.016 -19.688 1.00 94.19 208 GLN A C 1
ATOM 1609 O O . GLN A 1 208 ? 7.283 -3.031 -20.057 1.00 94.19 208 GLN A O 1
ATOM 1614 N N . LEU A 1 209 ? 9.128 -3.913 -19.130 1.00 94.31 209 LEU A N 1
ATOM 1615 C CA . LEU A 1 209 ? 9.783 -2.620 -18.876 1.00 94.31 209 LEU A CA 1
ATOM 1616 C C . LEU A 1 209 ? 9.996 -1.815 -20.160 1.00 94.31 209 LEU A C 1
ATOM 1618 O O . LEU A 1 209 ? 9.676 -0.631 -20.206 1.00 94.31 209 LEU A O 1
ATOM 1622 N N . ALA A 1 210 ? 10.454 -2.456 -21.239 1.00 91.94 210 ALA A N 1
ATOM 1623 C CA . ALA A 1 210 ? 10.609 -1.785 -22.530 1.00 91.94 210 ALA A CA 1
ATOM 1624 C C . ALA A 1 210 ? 9.282 -1.242 -23.086 1.00 91.94 210 ALA A C 1
ATOM 1626 O O . ALA A 1 210 ? 9.259 -0.167 -23.684 1.00 91.94 210 ALA A O 1
ATOM 1627 N N . LYS A 1 211 ? 8.167 -1.956 -22.878 1.00 91.12 211 LYS A N 1
ATOM 1628 C CA . LYS A 1 211 ? 6.825 -1.448 -23.217 1.00 91.12 211 LYS A CA 1
ATOM 1629 C C . LYS A 1 211 ? 6.398 -0.324 -22.279 1.00 91.12 211 LYS A C 1
ATOM 1631 O O . LYS A 1 211 ? 5.736 0.606 -22.728 1.00 91.12 211 LYS A O 1
ATOM 1636 N N . ALA A 1 212 ? 6.761 -0.419 -21.003 1.00 91.00 212 ALA A N 1
ATOM 1637 C CA . ALA A 1 212 ? 6.404 0.551 -19.982 1.00 91.00 212 ALA A CA 1
ATOM 1638 C C . ALA A 1 212 ? 7.126 1.887 -20.155 1.00 91.00 212 ALA A C 1
ATOM 1640 O O . ALA A 1 212 ? 6.560 2.882 -19.744 1.00 91.00 212 ALA A O 1
ATOM 1641 N N . ILE A 1 213 ? 8.319 1.942 -20.763 1.00 90.56 213 ILE A N 1
ATOM 1642 C CA . ILE A 1 213 ? 9.002 3.215 -21.066 1.00 90.56 213 ILE A CA 1
ATOM 1643 C C . ILE A 1 213 ? 8.604 3.826 -22.423 1.00 90.56 213 ILE A C 1
ATOM 1645 O O . ILE A 1 213 ? 8.954 4.982 -22.684 1.00 90.56 213 ILE A O 1
ATOM 1649 N N . ALA A 1 214 ? 7.893 3.076 -23.280 1.00 86.25 214 ALA A N 1
ATOM 1650 C CA . ALA A 1 214 ? 7.559 3.440 -24.663 1.00 86.25 214 ALA A CA 1
ATOM 1651 C C . ALA A 1 214 ? 6.871 4.815 -24.800 1.00 86.25 214 ALA A C 1
ATOM 1653 O O . ALA A 1 214 ? 6.134 5.259 -23.924 1.00 86.25 214 ALA A O 1
ATOM 1654 N N . PRO A 1 215 ? 7.036 5.552 -25.913 1.00 67.62 215 PRO A N 1
ATOM 1655 C CA . PRO A 1 215 ? 6.333 6.824 -26.065 1.00 67.62 215 PRO A CA 1
ATOM 1656 C C . PRO A 1 215 ? 4.811 6.614 -25.938 1.00 67.62 215 PRO A C 1
ATOM 1658 O O . PRO A 1 215 ? 4.276 5.607 -26.385 1.00 67.62 215 PRO A O 1
ATOM 1661 N N . GLY A 1 216 ? 4.098 7.535 -25.287 1.00 70.94 216 GLY A N 1
ATOM 1662 C CA . GLY A 1 216 ? 2.666 7.383 -24.981 1.00 70.94 216 GLY A CA 1
ATOM 1663 C C . GLY A 1 216 ? 2.339 6.584 -23.711 1.00 70.94 216 GLY A C 1
ATOM 1664 O O . GLY A 1 216 ? 1.169 6.555 -23.338 1.00 70.94 216 GLY A O 1
ATOM 1665 N N . ARG A 1 217 ? 3.333 5.978 -23.040 1.00 67.62 217 ARG A N 1
ATOM 1666 C CA . ARG A 1 217 ? 3.232 5.360 -21.703 1.00 67.62 217 ARG A CA 1
ATOM 1667 C C . ARG A 1 217 ? 4.628 5.330 -21.044 1.00 67.62 217 ARG A C 1
ATOM 1669 O O . ARG A 1 217 ? 5.438 4.565 -21.535 1.00 67.62 217 ARG A O 1
ATOM 1676 N N . PRO A 1 218 ? 4.976 6.088 -19.985 1.00 62.69 218 PRO A N 1
ATOM 1677 C CA . PRO A 1 218 ? 4.255 7.119 -19.236 1.00 62.69 218 PRO A CA 1
ATOM 1678 C C . PRO A 1 218 ? 4.261 8.501 -19.917 1.00 62.69 218 PRO A C 1
ATOM 1680 O O . PRO A 1 218 ? 5.014 8.771 -20.867 1.00 62.69 218 PRO A O 1
ATOM 1683 N N . SER A 1 219 ? 3.403 9.394 -19.413 1.00 67.06 219 SER A N 1
ATOM 1684 C CA . SER A 1 219 ? 3.176 10.744 -19.953 1.00 67.06 219 SER A CA 1
ATOM 1685 C C . SER A 1 219 ? 4.350 11.708 -19.727 1.00 67.06 219 SER A C 1
ATOM 1687 O O . SER A 1 219 ? 4.532 12.642 -20.511 1.00 67.06 219 SER A O 1
ATOM 1689 N N . SER A 1 220 ? 5.188 11.472 -18.708 1.00 86.19 220 SER A N 1
ATOM 1690 C CA . SER A 1 220 ? 6.231 12.410 -18.279 1.00 86.19 220 SER A CA 1
ATOM 1691 C C . SER A 1 220 ? 7.661 11.872 -18.417 1.00 86.19 220 SER A C 1
ATOM 1693 O O . SER A 1 220 ? 7.896 10.667 -18.427 1.00 86.19 220 SER A O 1
ATOM 1695 N N . GLN A 1 221 ? 8.636 12.786 -18.511 1.00 88.25 221 GLN A N 1
ATOM 1696 C CA . GLN A 1 221 ? 10.061 12.432 -18.490 1.00 88.25 221 GLN A CA 1
ATOM 1697 C C . GLN A 1 221 ? 10.488 11.863 -17.128 1.00 88.25 221 GLN A C 1
ATOM 1699 O O . GLN A 1 221 ? 11.275 10.927 -17.112 1.00 88.25 221 GLN A O 1
ATOM 1704 N N . ALA A 1 222 ? 9.936 12.376 -16.023 1.00 90.38 222 ALA A N 1
ATOM 1705 C CA . ALA A 1 222 ? 10.257 11.912 -14.671 1.00 90.38 222 ALA A CA 1
ATOM 1706 C C . ALA A 1 222 ? 9.870 10.439 -14.476 1.00 90.38 222 ALA A C 1
ATOM 1708 O O . ALA A 1 222 ? 10.697 9.628 -14.087 1.00 90.38 222 ALA A O 1
ATOM 1709 N N . SER A 1 223 ? 8.659 10.061 -14.891 1.00 90.44 223 SER A N 1
ATOM 1710 C CA . SER A 1 223 ? 8.197 8.671 -14.812 1.00 90.44 223 SER A CA 1
ATOM 1711 C C . SER A 1 223 ? 9.036 7.725 -15.682 1.00 90.44 223 SER A C 1
ATOM 1713 O O . SER A 1 223 ? 9.233 6.572 -15.321 1.00 90.44 223 SER A O 1
ATOM 1715 N N . ARG A 1 224 ? 9.559 8.191 -16.831 1.00 91.25 224 ARG A N 1
ATOM 1716 C CA . ARG A 1 224 ? 10.497 7.383 -17.635 1.00 91.25 224 ARG A CA 1
ATOM 1717 C C . ARG A 1 224 ? 11.825 7.194 -16.921 1.00 91.25 224 ARG A C 1
ATOM 1719 O O . ARG A 1 224 ? 12.332 6.084 -16.932 1.00 91.25 224 ARG A O 1
ATOM 1726 N N . SER A 1 225 ? 12.369 8.251 -16.323 1.00 93.12 225 SER A N 1
ATOM 1727 C CA . SER A 1 225 ? 13.601 8.163 -15.539 1.00 93.12 225 SER A CA 1
ATOM 1728 C C . SER A 1 225 ? 13.449 7.188 -14.370 1.00 93.12 225 SER A C 1
ATOM 1730 O O . SER A 1 225 ? 14.278 6.295 -14.253 1.00 93.12 225 SER A O 1
ATOM 1732 N N . ALA A 1 226 ? 12.346 7.256 -13.620 1.00 94.44 226 ALA A N 1
ATOM 1733 C CA . ALA A 1 226 ? 12.068 6.324 -12.526 1.00 94.44 226 ALA A CA 1
ATOM 1734 C C . ALA A 1 226 ? 11.913 4.862 -13.008 1.00 94.44 226 ALA A C 1
ATOM 1736 O O . ALA A 1 226 ? 12.427 3.935 -12.391 1.00 94.44 226 ALA A O 1
ATOM 1737 N N . LEU A 1 227 ? 11.294 4.621 -14.173 1.00 95.06 227 LEU A N 1
ATOM 1738 C CA . LEU A 1 227 ? 11.249 3.277 -14.776 1.00 95.06 227 LEU A CA 1
ATOM 1739 C C . LEU A 1 227 ? 12.628 2.767 -15.224 1.00 95.06 227 LEU A C 1
ATOM 1741 O O . LEU A 1 227 ? 12.903 1.569 -15.127 1.00 95.06 227 LEU A O 1
ATOM 1745 N N . VAL A 1 228 ? 13.481 3.648 -15.758 1.00 95.62 228 VAL A N 1
ATOM 1746 C CA . VAL A 1 228 ? 14.861 3.301 -16.134 1.00 95.62 228 VAL A CA 1
ATOM 1747 C C . VAL A 1 228 ? 15.676 2.959 -14.893 1.00 95.62 228 VAL A C 1
ATOM 1749 O O . VAL A 1 228 ? 16.431 1.986 -14.917 1.00 95.62 228 VAL A O 1
ATOM 1752 N N . GLU A 1 229 ? 15.505 3.729 -13.823 1.00 96.12 229 GLU A N 1
ATOM 1753 C CA . GLU A 1 229 ? 16.129 3.502 -12.524 1.00 96.12 229 GLU A CA 1
ATOM 1754 C C . GLU A 1 229 ? 15.712 2.150 -11.942 1.00 96.12 229 GLU A C 1
ATOM 1756 O O . GLU A 1 229 ? 16.574 1.297 -11.721 1.00 96.12 229 GLU A O 1
ATOM 1761 N N . LEU A 1 230 ? 14.405 1.883 -11.852 1.00 96.56 230 LEU A N 1
ATOM 1762 C CA . LEU A 1 230 ? 13.865 0.596 -11.412 1.00 96.56 230 LEU A CA 1
ATOM 1763 C C . LEU A 1 230 ? 14.388 -0.569 -12.266 1.00 96.56 230 LEU A C 1
ATOM 1765 O O . LEU A 1 230 ? 14.882 -1.565 -11.741 1.00 96.56 230 LEU A O 1
ATOM 1769 N N . GLY A 1 231 ? 14.342 -0.448 -13.597 1.00 96.56 231 GLY A N 1
ATOM 1770 C CA . GLY A 1 231 ? 14.836 -1.481 -14.514 1.00 96.56 231 GLY A CA 1
ATOM 1771 C C . GLY A 1 231 ? 16.355 -1.677 -14.477 1.00 96.56 231 GLY A C 1
ATOM 1772 O O . GLY A 1 231 ? 16.857 -2.732 -14.875 1.00 96.56 231 GLY A O 1
ATOM 1773 N N . SER A 1 232 ? 17.090 -0.682 -13.981 1.00 96.88 232 SER A N 1
ATOM 1774 C CA . SER A 1 232 ? 18.539 -0.731 -13.786 1.00 96.88 232 SER A CA 1
ATOM 1775 C C . SER A 1 232 ? 18.946 -1.118 -12.368 1.00 96.88 232 SER A C 1
ATOM 1777 O O . SER A 1 232 ? 20.137 -1.329 -12.115 1.00 96.88 232 SER A O 1
ATOM 1779 N N . ASN A 1 233 ? 17.977 -1.273 -11.469 1.00 97.00 233 ASN A N 1
ATOM 1780 C CA . ASN A 1 233 ? 18.216 -1.563 -10.073 1.00 97.00 233 ASN A CA 1
ATOM 1781 C C . ASN A 1 233 ? 18.816 -2.979 -9.894 1.00 97.00 233 ASN A C 1
ATOM 1783 O O . ASN A 1 233 ? 18.238 -3.973 -10.355 1.00 97.00 233 ASN A O 1
ATOM 1787 N N . PRO A 1 234 ? 19.991 -3.117 -9.249 1.00 96.69 234 PRO A N 1
ATOM 1788 C CA . PRO A 1 234 ? 20.623 -4.417 -9.038 1.00 96.69 234 PRO A CA 1
ATOM 1789 C C . PRO A 1 234 ? 19.853 -5.305 -8.053 1.00 96.69 234 PRO A C 1
ATOM 1791 O O . PRO A 1 234 ? 19.976 -6.526 -8.137 1.00 96.69 234 PRO A O 1
ATOM 1794 N N . GLY A 1 235 ? 19.087 -4.719 -7.135 1.00 96.12 235 GLY A N 1
ATOM 1795 C CA . GLY A 1 235 ? 18.181 -5.407 -6.225 1.00 96.12 235 GLY A CA 1
ATOM 1796 C C . GLY A 1 235 ? 17.054 -6.121 -6.966 1.00 96.12 235 GLY A C 1
ATOM 1797 O O . GLY A 1 235 ? 16.926 -7.335 -6.818 1.00 96.12 235 GLY A O 1
ATOM 1798 N N . LEU A 1 236 ? 16.355 -5.436 -7.883 1.00 97.31 236 LEU A N 1
ATOM 1799 C CA . LEU A 1 236 ? 15.337 -6.060 -8.750 1.00 97.31 236 LEU A CA 1
ATOM 1800 C C . LEU A 1 236 ? 15.905 -7.265 -9.518 1.00 97.31 236 LEU A C 1
ATOM 1802 O O . LEU A 1 236 ? 15.287 -8.326 -9.574 1.00 97.31 236 LEU A O 1
ATOM 1806 N N . ALA A 1 237 ? 17.119 -7.139 -10.057 1.00 97.00 237 ALA A N 1
ATOM 1807 C CA . ALA A 1 237 ? 17.779 -8.214 -10.799 1.00 97.00 237 ALA A CA 1
ATOM 1808 C C . ALA A 1 237 ? 18.213 -9.421 -9.949 1.00 97.00 237 ALA A C 1
ATOM 1810 O O . ALA A 1 237 ? 18.506 -10.477 -10.514 1.00 97.00 237 ALA A O 1
ATOM 1811 N N . LYS A 1 238 ? 18.276 -9.283 -8.620 1.00 96.12 238 LYS A N 1
ATOM 1812 C CA . LYS A 1 238 ? 18.557 -10.385 -7.684 1.00 96.12 238 LYS A CA 1
ATOM 1813 C C . LYS A 1 238 ? 17.292 -11.125 -7.248 1.00 96.12 238 LYS A C 1
ATOM 1815 O O . LYS A 1 238 ? 17.412 -12.226 -6.719 1.00 96.12 238 LYS A O 1
ATOM 1820 N N . LEU A 1 239 ? 16.109 -10.545 -7.456 1.00 96.69 239 LEU A N 1
ATOM 1821 C CA . LEU A 1 239 ? 14.848 -11.168 -7.063 1.00 96.69 239 LEU A CA 1
ATOM 1822 C C . LEU A 1 239 ? 14.523 -12.388 -7.940 1.00 96.69 239 LEU A C 1
ATOM 1824 O O . LEU A 1 239 ? 14.904 -12.416 -9.117 1.00 96.69 239 LEU A O 1
ATOM 1828 N N . PRO A 1 240 ? 13.769 -13.374 -7.419 1.00 96.75 240 PRO A N 1
ATOM 1829 C CA . PRO A 1 240 ? 13.192 -14.438 -8.236 1.00 96.75 240 PRO A CA 1
ATOM 1830 C C . PRO A 1 240 ? 12.362 -13.873 -9.396 1.00 96.75 240 PRO A C 1
ATOM 1832 O O . PRO A 1 240 ? 11.715 -12.835 -9.263 1.00 96.75 240 PRO A O 1
ATOM 1835 N N . ALA A 1 241 ? 12.332 -14.572 -10.535 1.00 96.56 241 ALA A N 1
ATOM 1836 C CA . ALA A 1 241 ? 11.627 -14.100 -11.734 1.00 96.56 241 ALA A CA 1
ATOM 1837 C C . ALA A 1 241 ? 10.127 -13.834 -11.496 1.00 96.56 241 ALA A C 1
ATOM 1839 O O . ALA A 1 241 ? 9.550 -12.955 -12.128 1.00 96.56 241 ALA A O 1
ATOM 1840 N N . GLU A 1 242 ? 9.496 -14.578 -10.586 1.00 96.56 242 GLU A N 1
ATOM 1841 C CA . GLU A 1 242 ? 8.105 -14.340 -10.193 1.00 96.56 242 GLU A CA 1
ATOM 1842 C C . GLU A 1 242 ? 7.937 -13.029 -9.423 1.00 96.56 242 GLU A C 1
ATOM 1844 O O . GLU A 1 242 ? 7.078 -12.226 -9.776 1.00 96.56 242 GLU A O 1
ATOM 1849 N N . THR A 1 243 ? 8.808 -12.753 -8.453 1.00 97.25 243 THR A N 1
ATOM 1850 C CA . THR A 1 243 ? 8.813 -11.474 -7.737 1.00 97.25 243 THR A CA 1
ATOM 1851 C C . THR A 1 243 ? 9.112 -10.310 -8.687 1.00 97.25 243 THR A C 1
ATOM 1853 O O . THR A 1 243 ? 8.448 -9.281 -8.615 1.00 97.25 243 THR A O 1
ATOM 1856 N N . GLN A 1 244 ? 10.038 -10.476 -9.643 1.00 97.81 244 GLN A N 1
ATOM 1857 C CA . GLN A 1 244 ? 10.293 -9.465 -10.680 1.00 97.81 244 GLN A CA 1
ATOM 1858 C C . GLN A 1 244 ? 9.033 -9.150 -11.502 1.00 97.81 244 GLN A C 1
ATOM 1860 O O . GLN A 1 244 ? 8.775 -7.984 -11.794 1.00 97.81 244 GLN A O 1
ATOM 1865 N N . ARG A 1 245 ? 8.240 -10.169 -11.871 1.00 97.12 245 ARG A N 1
ATOM 1866 C CA . ARG A 1 245 ? 6.954 -9.967 -12.558 1.00 97.12 245 ARG A CA 1
ATOM 1867 C C . ARG A 1 245 ? 5.972 -9.194 -11.688 1.00 97.12 245 ARG A C 1
ATOM 1869 O O . ARG A 1 245 ? 5.413 -8.219 -12.176 1.00 97.12 245 ARG A O 1
ATOM 1876 N N . LYS A 1 246 ? 5.823 -9.569 -10.414 1.00 96.62 246 LYS A N 1
ATOM 1877 C CA . LYS A 1 246 ? 4.935 -8.863 -9.478 1.00 96.62 246 LYS A CA 1
ATOM 1878 C C . LYS A 1 246 ? 5.303 -7.389 -9.328 1.00 96.62 246 LYS A C 1
ATOM 1880 O O . LYS A 1 246 ? 4.420 -6.545 -9.375 1.00 96.62 246 LYS A O 1
ATOM 1885 N N . VAL A 1 247 ? 6.594 -7.049 -9.246 1.00 96.94 247 VAL A N 1
ATOM 1886 C CA . VAL A 1 247 ? 7.035 -5.638 -9.243 1.00 96.94 247 VAL A CA 1
ATOM 1887 C C . VAL A 1 247 ? 6.491 -4.891 -10.467 1.00 96.94 247 VAL A C 1
ATOM 1889 O O . VAL A 1 247 ? 6.056 -3.749 -10.344 1.00 96.94 247 VAL A O 1
ATOM 1892 N N . LEU A 1 248 ? 6.473 -5.529 -11.644 1.00 95.56 248 LEU A N 1
ATOM 1893 C CA . LEU A 1 248 ? 5.967 -4.890 -12.859 1.00 95.56 248 LEU A CA 1
ATOM 1894 C C . LEU A 1 248 ? 4.437 -4.865 -12.979 1.00 95.56 248 LEU A C 1
ATOM 1896 O O . LEU A 1 248 ? 3.896 -3.968 -13.628 1.00 95.56 248 LEU A O 1
ATOM 1900 N N . GLU A 1 249 ? 3.733 -5.811 -12.360 1.00 95.00 249 GLU A N 1
ATOM 1901 C CA . GLU A 1 249 ? 2.265 -5.796 -12.259 1.00 95.00 249 GLU A CA 1
ATOM 1902 C C . GLU A 1 249 ? 1.765 -4.578 -11.472 1.00 95.00 249 GLU A C 1
ATOM 1904 O O . GLU A 1 249 ? 0.675 -4.074 -11.744 1.00 95.00 249 GLU A O 1
ATOM 1909 N N . HIS A 1 250 ? 2.599 -4.058 -10.567 1.00 93.94 250 HIS A N 1
ATOM 1910 C CA . HIS A 1 250 ? 2.320 -2.874 -9.756 1.00 93.94 250 HIS A CA 1
ATOM 1911 C C . HIS A 1 250 ? 2.835 -1.564 -10.362 1.00 93.94 250 HIS A C 1
ATOM 1913 O O . HIS A 1 250 ? 2.789 -0.535 -9.692 1.00 93.94 250 HIS A O 1
ATOM 1919 N N . LEU A 1 251 ? 3.305 -1.544 -11.618 1.00 92.81 251 LEU A N 1
ATOM 1920 C CA . LEU A 1 251 ? 3.608 -0.273 -12.285 1.00 92.81 251 LEU A CA 1
ATOM 1921 C C . LEU A 1 251 ? 2.337 0.584 -12.405 1.00 92.81 251 LEU A C 1
ATOM 1923 O O . LEU A 1 251 ? 1.266 0.060 -12.730 1.00 92.81 251 LEU A O 1
ATOM 1927 N N . PRO A 1 252 ? 2.437 1.912 -12.219 1.00 87.25 252 PRO A N 1
ATOM 1928 C CA . PRO A 1 252 ? 1.271 2.775 -12.302 1.00 87.25 252 PRO A CA 1
ATOM 1929 C C . PRO A 1 252 ? 0.692 2.725 -13.724 1.00 87.25 252 PRO A C 1
ATOM 1931 O O . PRO A 1 252 ? 1.447 2.670 -14.708 1.00 87.25 252 PRO A O 1
ATOM 1934 N N . PRO A 1 253 ? -0.645 2.758 -13.885 1.00 83.62 253 PRO A N 1
ATOM 1935 C CA . PRO A 1 253 ? -1.239 2.765 -15.208 1.00 83.62 253 PRO A CA 1
ATOM 1936 C C . PRO A 1 253 ? -0.769 4.015 -15.973 1.00 83.62 253 PRO A C 1
ATOM 1938 O O . PRO A 1 253 ? -0.553 5.067 -15.374 1.00 83.62 253 PRO A O 1
ATOM 1941 N N . PRO A 1 254 ? -0.672 3.972 -17.313 1.00 75.94 254 PRO A N 1
ATOM 1942 C CA . PRO A 1 254 ? -0.093 5.064 -18.107 1.00 75.94 254 PRO A CA 1
ATOM 1943 C C . PRO A 1 254 ? -0.756 6.441 -17.958 1.00 75.94 254 PRO A C 1
ATOM 1945 O O . PRO A 1 254 ? -0.184 7.445 -18.386 1.00 75.94 254 PRO A O 1
ATOM 1948 N N . HIS A 1 255 ? -1.976 6.461 -17.420 1.00 75.88 255 HIS A N 1
ATOM 1949 C CA . HIS A 1 255 ? -2.817 7.639 -17.233 1.00 75.88 255 HIS A CA 1
ATOM 1950 C C . HIS A 1 255 ? -2.922 8.081 -15.768 1.00 75.88 255 HIS A C 1
ATOM 1952 O O . HIS A 1 255 ? -3.657 9.024 -15.487 1.00 75.88 255 HIS A O 1
ATOM 1958 N N . ALA A 1 256 ? -2.216 7.427 -14.839 1.00 75.50 256 ALA A N 1
ATOM 1959 C CA . ALA A 1 256 ? -2.109 7.931 -13.478 1.00 75.50 256 ALA A CA 1
ATOM 1960 C C . ALA A 1 256 ? -1.495 9.344 -13.490 1.00 75.50 256 ALA A C 1
ATOM 1962 O O . ALA A 1 256 ? -0.686 9.688 -14.361 1.00 75.50 256 ALA A O 1
ATOM 1963 N N . GLY A 1 257 ? -1.911 10.183 -12.537 1.00 79.31 257 GLY A N 1
ATOM 1964 C CA . GLY A 1 257 ? -1.352 11.524 -12.365 1.00 79.31 257 GLY A CA 1
ATOM 1965 C C . GLY A 1 257 ? 0.178 11.478 -12.312 1.00 79.31 257 GLY A C 1
ATOM 1966 O O . GLY A 1 257 ? 0.761 10.532 -11.777 1.00 79.31 257 GLY A O 1
ATOM 1967 N N . ARG A 1 258 ? 0.833 12.484 -12.911 1.00 81.06 258 ARG A N 1
ATOM 1968 C CA . ARG A 1 258 ? 2.293 12.501 -13.101 1.00 81.06 258 ARG A CA 1
ATOM 1969 C C . ARG A 1 258 ? 3.058 12.293 -11.793 1.00 81.06 258 ARG A C 1
ATOM 1971 O O . ARG A 1 258 ? 4.002 11.516 -11.794 1.00 81.06 258 ARG A O 1
ATOM 1978 N N . GLU A 1 259 ? 2.662 13.008 -10.747 1.00 82.50 259 GLU A N 1
ATOM 1979 C CA . GLU A 1 259 ? 3.310 13.016 -9.431 1.00 82.50 259 GLU A CA 1
ATOM 1980 C C . GLU A 1 259 ? 3.144 11.663 -8.733 1.00 82.50 259 GLU A C 1
ATOM 1982 O O . GLU A 1 259 ? 4.124 10.944 -8.581 1.00 82.50 259 GLU A O 1
ATOM 1987 N N . LYS A 1 260 ? 1.893 11.214 -8.554 1.00 85.00 260 LYS A N 1
ATOM 1988 C CA . LYS A 1 260 ? 1.562 9.891 -7.991 1.00 85.00 260 LYS A CA 1
ATOM 1989 C C . LYS A 1 260 ? 2.290 8.721 -8.669 1.00 85.00 260 LYS A C 1
ATOM 1991 O O . LYS A 1 260 ? 2.619 7.734 -8.026 1.00 85.00 260 LYS A O 1
ATOM 1996 N N . SER A 1 261 ? 2.531 8.812 -9.981 1.00 87.38 261 SER A N 1
ATOM 1997 C CA . SER A 1 261 ? 3.255 7.765 -10.714 1.00 87.38 261 SER A CA 1
ATOM 1998 C C . SER A 1 261 ? 4.747 7.726 -10.392 1.00 87.38 261 SER A C 1
ATOM 2000 O O . SER A 1 261 ? 5.335 6.655 -10.451 1.00 87.38 261 SER A O 1
ATOM 2002 N N . VAL A 1 262 ? 5.376 8.878 -10.147 1.00 92.12 262 VAL A N 1
ATOM 2003 C CA . VAL A 1 262 ? 6.806 8.947 -9.811 1.00 92.12 262 VAL A CA 1
ATOM 2004 C C . VAL A 1 262 ? 7.007 8.478 -8.378 1.00 92.12 262 VAL A C 1
ATOM 2006 O O . VAL A 1 262 ? 7.767 7.540 -8.181 1.00 92.12 262 VAL A O 1
ATOM 2009 N N . ASP A 1 263 ? 6.232 9.004 -7.429 1.00 92.62 263 ASP A N 1
ATOM 2010 C CA . ASP A 1 263 ? 6.361 8.650 -6.008 1.00 92.62 263 ASP A CA 1
ATOM 2011 C C . ASP A 1 263 ? 6.189 7.144 -5.767 1.00 92.62 263 ASP A C 1
ATOM 2013 O O . ASP A 1 263 ? 6.890 6.544 -4.953 1.00 92.62 263 ASP A O 1
ATOM 2017 N N . HIS A 1 264 ? 5.275 6.509 -6.506 1.00 94.44 264 HIS A N 1
ATOM 2018 C CA . HIS A 1 264 ? 5.083 5.061 -6.440 1.00 94.44 264 HIS A CA 1
ATOM 2019 C C . HIS A 1 264 ? 6.257 4.267 -7.036 1.00 94.44 264 HIS A C 1
ATOM 2021 O O . HIS A 1 264 ? 6.662 3.236 -6.499 1.00 94.44 264 HIS A O 1
ATOM 2027 N N . LEU A 1 265 ? 6.836 4.731 -8.148 1.00 94.94 265 LEU A N 1
ATOM 2028 C CA . LEU A 1 265 ? 8.027 4.094 -8.722 1.00 94.94 265 LEU A CA 1
ATOM 2029 C C . LEU A 1 265 ? 9.238 4.236 -7.797 1.00 94.94 265 LEU A C 1
ATOM 2031 O O . LEU A 1 265 ? 10.030 3.297 -7.698 1.00 94.94 265 LEU A O 1
ATOM 2035 N N . ASP A 1 266 ? 9.350 5.362 -7.098 1.00 94.56 266 ASP A N 1
ATOM 2036 C CA . ASP A 1 266 ? 10.393 5.595 -6.104 1.00 94.56 266 ASP A CA 1
ATOM 2037 C C . ASP A 1 266 ? 10.224 4.631 -4.920 1.00 94.56 266 ASP A C 1
ATOM 2039 O O . ASP A 1 266 ? 11.191 3.989 -4.524 1.00 94.56 266 ASP A O 1
ATOM 2043 N N . ARG A 1 267 ? 8.997 4.394 -4.435 1.00 95.25 267 ARG A N 1
ATOM 2044 C CA . ARG A 1 267 ? 8.707 3.366 -3.409 1.00 95.25 267 ARG A CA 1
ATOM 2045 C C . ARG A 1 267 ? 9.075 1.960 -3.844 1.00 95.25 267 ARG A C 1
ATOM 2047 O O . ARG A 1 267 ? 9.723 1.237 -3.089 1.00 95.25 267 ARG A O 1
ATOM 2054 N N . LEU A 1 268 ? 8.680 1.563 -5.056 1.00 96.50 268 LEU A N 1
ATOM 2055 C CA . LEU A 1 268 ? 9.062 0.263 -5.611 1.00 96.50 268 LEU A CA 1
ATOM 2056 C C . LEU A 1 268 ? 10.583 0.140 -5.693 1.00 96.50 268 LEU A C 1
ATOM 2058 O O . LEU A 1 268 ? 11.125 -0.912 -5.362 1.00 96.50 268 LEU A O 1
ATOM 2062 N N . THR A 1 269 ? 11.265 1.211 -6.102 1.00 95.75 269 THR A N 1
ATOM 2063 C CA . THR A 1 269 ? 12.727 1.260 -6.182 1.00 95.75 269 THR A CA 1
ATOM 2064 C C . THR A 1 269 ? 13.352 1.129 -4.795 1.00 95.75 269 THR A C 1
ATOM 2066 O O . THR A 1 269 ? 14.182 0.244 -4.610 1.00 95.75 269 THR A O 1
ATOM 2069 N N . THR A 1 270 ? 12.905 1.907 -3.806 1.00 94.06 270 THR A N 1
ATOM 2070 C CA . THR A 1 270 ? 13.342 1.822 -2.402 1.00 94.06 270 THR A CA 1
ATOM 2071 C C . THR A 1 270 ? 13.184 0.409 -1.849 1.00 94.06 270 THR A C 1
ATOM 2073 O O . THR A 1 270 ? 14.134 -0.150 -1.295 1.00 94.06 270 THR A O 1
ATOM 2076 N N . LEU A 1 271 ? 12.016 -0.207 -2.061 1.00 96.00 271 LEU A N 1
ATOM 2077 C CA . LEU A 1 271 ? 11.737 -1.561 -1.593 1.00 96.00 271 LEU A CA 1
ATOM 2078 C C . LEU A 1 271 ? 12.731 -2.573 -2.178 1.00 96.00 271 LEU A C 1
ATOM 2080 O O . LEU A 1 271 ? 13.270 -3.399 -1.445 1.00 96.00 271 LEU A O 1
ATOM 2084 N N . VAL A 1 272 ? 13.002 -2.522 -3.487 1.00 96.31 272 VAL A N 1
ATOM 2085 C CA . VAL A 1 272 ? 13.887 -3.510 -4.126 1.00 96.31 272 VAL A CA 1
ATOM 2086 C C . VAL A 1 272 ? 15.378 -3.204 -3.952 1.00 96.31 272 VAL A C 1
ATOM 2088 O O . VAL A 1 272 ? 16.172 -4.145 -3.982 1.00 96.31 272 VAL A O 1
ATOM 2091 N N . ASP A 1 273 ? 15.777 -1.943 -3.754 1.00 93.25 273 ASP A N 1
ATOM 2092 C CA . ASP A 1 273 ? 17.187 -1.524 -3.716 1.00 93.25 273 ASP A CA 1
ATOM 2093 C C . ASP A 1 273 ? 17.924 -1.981 -2.452 1.00 93.25 273 ASP A C 1
ATOM 2095 O O . ASP A 1 273 ? 19.075 -2.418 -2.528 1.00 93.25 273 ASP A O 1
ATOM 2099 N N . GLY A 1 274 ? 17.245 -1.962 -1.299 1.00 80.44 274 GLY A N 1
ATOM 2100 C CA . GLY A 1 274 ? 17.861 -2.196 0.014 1.00 80.44 274 GLY A CA 1
ATOM 2101 C C . GLY A 1 274 ? 18.528 -3.566 0.184 1.00 80.44 274 GLY A C 1
ATOM 2102 O O . GLY A 1 274 ? 19.271 -3.786 1.138 1.00 80.44 274 GLY A O 1
ATOM 2103 N N . GLY A 1 275 ? 18.282 -4.518 -0.724 1.00 91.31 275 GLY A N 1
ATOM 2104 C CA . GLY A 1 275 ? 18.827 -5.877 -0.686 1.00 91.31 275 GLY A CA 1
ATOM 2105 C C . GLY A 1 275 ? 18.238 -6.754 0.423 1.00 91.31 275 GLY A C 1
ATOM 2106 O O . GLY A 1 275 ? 18.178 -7.969 0.255 1.00 91.31 275 GLY A O 1
ATOM 2107 N N . GLU A 1 276 ? 17.753 -6.156 1.510 1.00 96.75 276 GLU A N 1
ATOM 2108 C CA . GLU A 1 276 ? 17.034 -6.814 2.602 1.00 96.75 276 GLU A CA 1
ATOM 2109 C C . GLU A 1 276 ? 15.712 -7.420 2.121 1.00 96.75 276 GLU A C 1
ATOM 2111 O O . GLU A 1 276 ? 15.432 -8.576 2.429 1.00 96.75 276 GLU A O 1
ATOM 2116 N N . PHE A 1 277 ? 14.977 -6.725 1.245 1.00 97.44 277 PHE A N 1
ATOM 2117 C CA . PHE A 1 277 ? 13.764 -7.265 0.628 1.00 97.44 277 PHE A CA 1
ATOM 2118 C C . PHE A 1 277 ? 14.017 -8.595 -0.097 1.00 97.44 277 PHE A C 1
ATOM 2120 O O . PHE A 1 277 ? 13.237 -9.539 0.017 1.00 97.44 277 PHE A O 1
ATOM 2127 N N . ALA A 1 278 ? 15.161 -8.722 -0.780 1.00 96.69 278 ALA A N 1
ATOM 2128 C CA . ALA A 1 278 ? 15.549 -9.951 -1.471 1.00 96.69 278 ALA A CA 1
ATOM 2129 C C . ALA A 1 278 ? 15.850 -11.126 -0.519 1.00 96.69 278 ALA A C 1
ATOM 2131 O O . ALA A 1 278 ? 15.868 -12.270 -0.971 1.00 96.69 278 ALA A O 1
ATOM 2132 N N . LYS A 1 279 ? 16.083 -10.862 0.776 1.00 96.69 279 LYS A N 1
ATOM 2133 C CA . LYS A 1 279 ? 16.283 -11.888 1.814 1.00 96.69 279 LYS A CA 1
ATOM 2134 C C . LYS A 1 279 ? 14.968 -12.397 2.405 1.00 96.69 279 LYS A C 1
ATOM 2136 O O . LYS A 1 279 ? 14.970 -13.438 3.058 1.00 96.69 279 LYS A O 1
ATOM 2141 N N . LEU A 1 280 ? 13.863 -11.680 2.194 1.00 97.44 280 LEU A N 1
ATOM 2142 C CA . LEU A 1 280 ? 12.541 -12.119 2.628 1.00 97.44 280 LEU A CA 1
ATOM 2143 C C . LEU A 1 280 ? 12.088 -13.351 1.838 1.00 97.44 280 LEU A C 1
ATOM 2145 O O . LEU A 1 280 ? 12.518 -13.593 0.708 1.00 97.44 280 LEU A O 1
ATOM 2149 N N . ARG A 1 281 ? 11.166 -14.115 2.427 1.00 97.75 281 ARG A N 1
ATOM 2150 C CA . ARG A 1 281 ? 10.526 -15.249 1.749 1.00 97.75 281 ARG A CA 1
ATOM 2151 C C . ARG A 1 281 ? 9.735 -14.763 0.521 1.00 97.75 281 ARG A C 1
ATOM 2153 O O . ARG A 1 281 ? 9.079 -13.722 0.627 1.00 97.75 281 ARG A O 1
ATOM 2160 N N . PRO A 1 282 ? 9.736 -15.491 -0.614 1.00 96.19 282 PRO A N 1
ATOM 2161 C CA . PRO A 1 282 ? 9.013 -15.083 -1.824 1.00 96.19 282 PRO A CA 1
ATOM 2162 C C . PRO A 1 282 ? 7.524 -14.795 -1.595 1.00 96.19 282 PRO A C 1
ATOM 2164 O O . PRO A 1 282 ? 6.975 -13.855 -2.171 1.00 96.19 282 PRO A O 1
ATOM 2167 N N . GLU A 1 283 ? 6.871 -15.557 -0.716 1.00 97.00 283 GLU A N 1
ATOM 2168 C CA . GLU A 1 283 ? 5.463 -15.365 -0.367 1.00 97.00 283 GLU A CA 1
ATOM 2169 C C . GLU A 1 283 ? 5.241 -13.996 0.291 1.00 97.00 283 GLU A C 1
ATOM 2171 O O . GLU A 1 283 ? 4.319 -13.266 -0.079 1.00 97.00 283 GLU A O 1
ATOM 2176 N N . LEU A 1 284 ? 6.123 -13.614 1.221 1.00 97.88 284 LEU A N 1
ATOM 2177 C CA . LEU A 1 284 ? 6.067 -12.321 1.902 1.00 97.88 284 LEU A CA 1
ATOM 2178 C C . LEU A 1 284 ? 6.432 -11.168 0.960 1.00 97.88 284 LEU A C 1
ATOM 2180 O O . LEU A 1 284 ? 5.753 -10.145 0.980 1.00 97.88 284 LEU A O 1
ATOM 2184 N N . GLN A 1 285 ? 7.427 -11.347 0.081 1.00 97.94 285 GLN A N 1
ATOM 2185 C CA . GLN A 1 285 ? 7.743 -10.370 -0.971 1.00 97.94 285 GLN A CA 1
ATOM 2186 C C . GLN A 1 285 ? 6.510 -10.067 -1.829 1.00 97.94 285 GLN A C 1
ATOM 2188 O O . GLN A 1 285 ? 6.191 -8.906 -2.076 1.00 97.94 285 GLN A O 1
ATOM 2193 N N . GLY A 1 286 ? 5.791 -11.112 -2.253 1.00 97.50 286 GLY A N 1
ATOM 2194 C CA . GLY A 1 286 ? 4.556 -10.970 -3.016 1.00 97.50 286 GLY A CA 1
ATOM 2195 C C . GLY A 1 286 ? 3.481 -10.201 -2.250 1.00 97.50 286 GLY A C 1
ATOM 2196 O O . GLY A 1 286 ? 2.929 -9.247 -2.787 1.00 97.50 286 GLY A O 1
ATOM 2197 N N . ARG A 1 287 ? 3.230 -10.568 -0.987 1.00 97.56 287 ARG A N 1
ATOM 2198 C CA . ARG A 1 287 ? 2.245 -9.880 -0.138 1.00 97.56 287 ARG A CA 1
ATOM 2199 C C . ARG A 1 287 ? 2.588 -8.404 0.079 1.00 97.56 287 ARG A C 1
ATOM 2201 O O . ARG A 1 287 ? 1.686 -7.575 0.027 1.00 97.56 287 ARG A O 1
ATOM 2208 N N . MET A 1 288 ? 3.863 -8.071 0.294 1.00 97.94 288 MET A N 1
ATOM 2209 C CA . MET A 1 288 ? 4.315 -6.682 0.444 1.00 97.94 288 MET A CA 1
ATOM 2210 C C . MET A 1 288 ? 4.059 -5.868 -0.822 1.00 97.94 288 MET A C 1
ATOM 2212 O O . MET A 1 288 ? 3.490 -4.784 -0.734 1.00 97.94 288 MET A O 1
ATOM 2216 N N . LEU A 1 289 ? 4.403 -6.411 -1.993 1.00 97.38 289 LEU A N 1
ATOM 2217 C CA . LEU A 1 289 ? 4.131 -5.764 -3.280 1.00 97.38 289 LEU A CA 1
ATOM 2218 C C . LEU A 1 289 ? 2.628 -5.528 -3.490 1.00 97.38 289 LEU A C 1
ATOM 2220 O O . LEU A 1 289 ? 2.230 -4.445 -3.908 1.00 97.38 289 LEU A O 1
ATOM 2224 N N . ASP A 1 290 ? 1.790 -6.502 -3.129 1.00 96.62 290 ASP A N 1
ATOM 2225 C CA . ASP A 1 290 ? 0.331 -6.378 -3.217 1.00 96.62 290 ASP A CA 1
ATOM 2226 C C . ASP A 1 290 ? -0.253 -5.358 -2.223 1.00 96.62 290 ASP A C 1
ATOM 2228 O O . ASP A 1 290 ? -1.337 -4.812 -2.461 1.00 96.62 290 ASP A O 1
ATOM 2232 N N . ALA A 1 291 ? 0.432 -5.108 -1.104 1.00 96.06 291 ALA A N 1
ATOM 2233 C CA . ALA A 1 291 ? 0.034 -4.119 -0.104 1.00 96.06 291 ALA A CA 1
ATOM 2234 C C . ALA A 1 291 ? 0.400 -2.686 -0.513 1.00 96.06 291 ALA A C 1
ATOM 2236 O O . ALA A 1 291 ? -0.399 -1.785 -0.288 1.00 96.06 291 ALA A O 1
ATOM 2237 N N . ILE A 1 292 ? 1.536 -2.480 -1.188 1.00 95.75 292 ILE A N 1
ATOM 2238 C CA . ILE A 1 292 ? 1.943 -1.159 -1.702 1.00 95.75 292 ILE A CA 1
ATOM 2239 C C . ILE A 1 292 ? 1.383 -0.847 -3.096 1.00 95.75 292 ILE A C 1
ATOM 2241 O O . ILE A 1 292 ? 1.877 0.045 -3.776 1.00 95.75 292 ILE A O 1
ATOM 2245 N N . ARG A 1 293 ? 0.387 -1.601 -3.576 1.00 94.69 293 ARG A N 1
ATOM 2246 C CA . ARG A 1 293 ? -0.239 -1.337 -4.877 1.00 94.69 293 ARG A CA 1
ATOM 2247 C C . ARG A 1 293 ? -0.866 0.067 -4.884 1.00 94.69 293 ARG A C 1
ATOM 2249 O O . ARG A 1 293 ? -1.640 0.347 -3.966 1.00 94.69 293 ARG A O 1
ATOM 2256 N N . PRO A 1 294 ? -0.700 0.862 -5.963 1.00 91.88 294 PRO A N 1
ATOM 2257 C CA . PRO A 1 294 ? -1.232 2.218 -6.031 1.00 91.88 294 PRO A CA 1
ATOM 2258 C C . PRO A 1 294 ? -2.709 2.313 -5.652 1.00 91.88 294 PRO A C 1
ATOM 2260 O O . PRO A 1 294 ? -3.558 1.650 -6.261 1.00 91.88 294 PRO A O 1
ATOM 2263 N N . GLY A 1 295 ? -3.009 3.181 -4.686 1.00 90.62 295 GLY A N 1
ATOM 2264 C CA . GLY A 1 295 ? -4.375 3.504 -4.268 1.00 90.62 295 GLY A CA 1
ATOM 2265 C C . GLY A 1 295 ? -5.031 2.443 -3.388 1.00 90.62 295 GLY A C 1
ATOM 2266 O O . GLY A 1 295 ? -6.243 2.493 -3.189 1.00 90.62 295 GLY A O 1
ATOM 2267 N N . ARG A 1 296 ? -4.263 1.465 -2.892 1.00 93.94 296 ARG A N 1
ATOM 2268 C CA . ARG A 1 296 ? -4.724 0.564 -1.832 1.00 93.94 296 ARG A CA 1
ATOM 2269 C C . ARG A 1 296 ? -4.600 1.214 -0.455 1.00 93.94 296 ARG A C 1
ATOM 2271 O O . ARG A 1 296 ? -5.507 1.055 0.356 1.00 93.94 296 ARG A O 1
ATOM 2278 N N . LEU A 1 297 ? -3.479 1.881 -0.204 1.00 94.88 297 LEU A N 1
ATOM 2279 C CA . LEU A 1 297 ? -3.168 2.578 1.040 1.00 94.88 297 LEU A CA 1
ATOM 2280 C C . LEU A 1 297 ? -2.911 4.056 0.742 1.00 94.88 297 LEU A C 1
ATOM 2282 O O . LEU A 1 297 ? -2.705 4.432 -0.417 1.00 94.88 297 LEU A O 1
ATOM 2286 N N . GLU A 1 298 ? -2.909 4.886 1.783 1.00 95.25 298 GLU A N 1
ATOM 2287 C CA . GLU A 1 298 ? -2.474 6.270 1.630 1.00 95.25 298 GLU A CA 1
ATOM 2288 C C . GLU A 1 298 ? -0.975 6.328 1.304 1.00 95.25 298 GLU A C 1
ATOM 2290 O O . GLU A 1 298 ? -0.211 5.424 1.677 1.00 95.25 298 GLU A O 1
ATOM 2295 N N . PRO A 1 299 ? -0.514 7.367 0.584 1.00 94.94 299 PRO A N 1
ATOM 2296 C CA . PRO A 1 299 ? 0.848 7.401 0.091 1.00 94.94 299 PRO A CA 1
ATOM 2297 C C . PRO A 1 299 ? 1.929 7.231 1.180 1.00 94.94 299 PRO A C 1
ATOM 2299 O O . PRO A 1 299 ? 2.917 6.529 0.971 1.00 94.94 299 PRO A O 1
ATOM 2302 N N . GLU A 1 300 ? 1.756 7.838 2.342 1.00 96.19 300 GLU A N 1
ATOM 2303 C CA . GLU A 1 300 ? 2.637 7.718 3.505 1.00 96.19 300 GLU A CA 1
ATOM 2304 C C . GLU A 1 300 ? 2.693 6.292 4.080 1.00 96.19 300 GLU A C 1
ATOM 2306 O O . GLU A 1 300 ? 3.745 5.838 4.542 1.00 96.19 300 GLU A O 1
ATOM 2311 N N . HIS A 1 301 ? 1.594 5.542 3.998 1.00 96.69 301 HIS A N 1
ATOM 2312 C CA . HIS A 1 301 ? 1.507 4.164 4.481 1.00 96.69 301 HIS A CA 1
ATOM 2313 C C . HIS A 1 301 ? 2.152 3.188 3.495 1.00 96.69 301 HIS A C 1
ATOM 2315 O O . HIS A 1 301 ? 2.878 2.284 3.910 1.00 96.69 301 HIS A O 1
ATOM 2321 N N . GLU A 1 302 ? 1.990 3.410 2.187 1.00 96.44 302 GLU A N 1
ATOM 2322 C CA . GLU A 1 302 ? 2.750 2.675 1.166 1.00 96.44 302 GLU A CA 1
ATOM 2323 C C . GLU A 1 302 ? 4.266 2.887 1.347 1.00 96.44 302 GLU A C 1
ATOM 2325 O O . GLU A 1 302 ? 5.038 1.929 1.255 1.00 96.44 302 GLU A O 1
ATOM 2330 N N . GLN A 1 303 ? 4.699 4.121 1.645 1.00 96.81 303 GLN A N 1
ATOM 2331 C CA . GLN A 1 303 ? 6.105 4.424 1.938 1.00 96.81 303 GLN A CA 1
ATOM 2332 C C . GLN A 1 303 ? 6.580 3.709 3.207 1.00 96.81 303 GLN A C 1
ATOM 2334 O O . GLN A 1 303 ? 7.631 3.074 3.185 1.00 96.81 303 GLN A O 1
ATOM 2339 N N . THR A 1 304 ? 5.783 3.729 4.278 1.00 97.75 304 THR A N 1
ATOM 2340 C CA . THR A 1 304 ? 6.088 3.009 5.526 1.00 97.75 304 THR A CA 1
ATOM 2341 C C . THR A 1 304 ? 6.310 1.514 5.275 1.00 97.75 304 THR A C 1
ATOM 2343 O O . THR A 1 304 ? 7.249 0.923 5.810 1.00 97.75 304 THR A O 1
ATOM 2346 N N . LEU A 1 305 ? 5.495 0.884 4.424 1.00 97.81 305 LEU A N 1
ATOM 2347 C CA . LEU A 1 305 ? 5.677 -0.523 4.053 1.00 97.81 305 LEU A CA 1
ATOM 2348 C C . LEU A 1 305 ? 6.919 -0.762 3.184 1.00 97.81 305 LEU A C 1
ATOM 2350 O O . LEU A 1 305 ? 7.589 -1.786 3.357 1.00 97.81 305 LEU A O 1
ATOM 2354 N N . ALA A 1 306 ? 7.238 0.158 2.270 1.00 97.31 306 ALA A N 1
ATOM 2355 C CA . ALA A 1 306 ? 8.466 0.096 1.479 1.00 97.31 306 ALA A CA 1
ATOM 2356 C C . ALA A 1 306 ? 9.715 0.200 2.378 1.00 97.31 306 ALA A C 1
ATOM 2358 O O . ALA A 1 306 ? 10.652 -0.595 2.249 1.00 97.31 306 ALA A O 1
ATOM 2359 N N . ASP A 1 307 ? 9.691 1.115 3.348 1.00 97.38 307 ASP A N 1
ATOM 2360 C CA . ASP A 1 307 ? 10.749 1.302 4.341 1.00 97.38 307 ASP A CA 1
ATOM 2361 C C . ASP A 1 307 ? 10.882 0.075 5.250 1.00 97.38 307 ASP A C 1
ATOM 2363 O O . ASP A 1 307 ? 11.990 -0.421 5.462 1.00 97.38 307 ASP A O 1
ATOM 2367 N N . LEU A 1 308 ? 9.762 -0.490 5.715 1.00 98.12 308 LEU A N 1
ATOM 2368 C CA . LEU A 1 308 ? 9.763 -1.719 6.507 1.00 98.12 308 LEU A CA 1
ATOM 2369 C C . LEU A 1 308 ? 10.422 -2.870 5.735 1.00 98.12 308 LEU A C 1
ATOM 2371 O O . LEU A 1 308 ? 11.342 -3.507 6.252 1.00 98.12 308 LEU A O 1
ATOM 2375 N N . GLY A 1 309 ? 9.984 -3.116 4.496 1.00 97.50 309 GLY A N 1
ATOM 2376 C CA . GLY A 1 309 ? 10.475 -4.212 3.653 1.00 97.50 309 GLY A CA 1
ATOM 2377 C C . GLY A 1 309 ? 11.933 -4.071 3.214 1.00 97.50 309 GLY A C 1
ATOM 2378 O O . GLY A 1 309 ? 12.586 -5.080 2.941 1.00 97.50 309 GLY A O 1
ATOM 2379 N N . SER A 1 310 ? 12.455 -2.843 3.185 1.00 97.06 310 SER A N 1
ATOM 2380 C CA . SER A 1 310 ? 13.865 -2.550 2.899 1.00 97.06 310 SER A CA 1
ATOM 2381 C C . SER A 1 310 ? 14.758 -2.518 4.151 1.00 97.06 310 SER A C 1
ATOM 2383 O O . SER A 1 310 ? 15.985 -2.479 4.028 1.00 97.06 310 SER A O 1
ATOM 2385 N N . SER A 1 311 ? 14.178 -2.571 5.357 1.00 98.06 311 SER A N 1
ATOM 2386 C CA . SER A 1 311 ? 14.931 -2.482 6.611 1.00 98.06 311 SER A CA 1
ATOM 2387 C C . SER A 1 311 ? 15.665 -3.780 6.969 1.00 98.06 311 SER A C 1
ATOM 2389 O O . SER A 1 311 ? 15.170 -4.895 6.778 1.00 98.06 311 SER A O 1
ATOM 2391 N N . LYS A 1 312 ? 16.850 -3.637 7.578 1.00 98.19 312 LYS A N 1
ATOM 2392 C CA . LYS A 1 312 ? 17.638 -4.778 8.078 1.00 98.19 312 LYS A CA 1
ATOM 2393 C C . LYS A 1 312 ? 16.949 -5.445 9.262 1.00 98.19 312 LYS A C 1
ATOM 2395 O O . LYS A 1 312 ? 17.030 -6.660 9.402 1.00 98.19 312 LYS A O 1
ATOM 2400 N N . GLY A 1 313 ? 16.277 -4.653 10.098 1.00 98.25 313 GLY A N 1
ATOM 2401 C CA . GLY A 1 313 ? 15.515 -5.142 11.241 1.00 98.25 313 GLY A CA 1
ATOM 2402 C C . GLY A 1 313 ? 14.422 -6.107 10.842 1.00 98.25 313 GLY A C 1
ATOM 2403 O O . GLY A 1 313 ? 14.357 -7.204 11.385 1.00 98.25 313 GLY A O 1
ATOM 2404 N N . PHE A 1 314 ? 13.606 -5.737 9.855 1.00 98.50 314 PHE A N 1
ATOM 2405 C CA . PHE A 1 314 ? 12.524 -6.601 9.399 1.00 98.50 314 PHE A CA 1
ATOM 2406 C C . PHE A 1 314 ? 13.055 -7.905 8.795 1.00 98.50 314 PHE A C 1
ATOM 2408 O O . PHE A 1 314 ? 12.572 -8.985 9.132 1.00 98.50 314 PHE A O 1
ATOM 2415 N N . ALA A 1 315 ? 14.116 -7.836 7.985 1.00 97.94 315 ALA A N 1
ATOM 2416 C CA . ALA A 1 315 ? 14.778 -9.027 7.452 1.00 97.94 315 ALA A CA 1
ATOM 2417 C C . ALA A 1 315 ? 15.433 -9.912 8.535 1.00 97.94 315 ALA A C 1
ATOM 2419 O O . ALA A 1 315 ? 15.604 -11.109 8.309 1.00 97.94 315 ALA A O 1
ATOM 2420 N N . ALA A 1 316 ? 15.779 -9.350 9.699 1.00 98.19 316 ALA A N 1
ATOM 2421 C CA . ALA A 1 316 ? 16.354 -10.067 10.840 1.00 98.19 316 ALA A CA 1
ATOM 2422 C C . ALA A 1 316 ? 15.312 -10.630 11.829 1.00 98.19 316 ALA A C 1
ATOM 2424 O O . ALA A 1 316 ? 15.680 -11.375 12.741 1.00 98.19 316 ALA A O 1
ATOM 2425 N N . LEU A 1 317 ? 14.025 -10.301 11.670 1.00 98.56 317 LEU A N 1
ATOM 2426 C CA . LEU A 1 317 ? 12.940 -10.960 12.398 1.00 98.56 317 LEU A CA 1
ATOM 2427 C C . LEU A 1 317 ? 12.781 -12.417 11.938 1.00 98.56 317 LEU A C 1
ATOM 2429 O O . LEU A 1 317 ? 13.069 -12.770 10.793 1.00 98.56 317 LEU A O 1
ATOM 2433 N N . SER A 1 318 ? 12.276 -13.273 12.824 1.00 98.12 318 SER A N 1
ATOM 2434 C CA . SER A 1 318 ? 11.862 -14.627 12.449 1.00 98.12 318 SER A CA 1
ATOM 2435 C C . SER A 1 318 ? 10.660 -14.591 11.497 1.00 98.12 318 SER A C 1
ATOM 2437 O O . SER A 1 318 ? 9.901 -13.625 11.466 1.00 98.12 318 SER A O 1
ATOM 2439 N N . ALA A 1 319 ? 10.445 -15.662 10.728 1.00 98.00 319 ALA A N 1
ATOM 2440 C CA . ALA A 1 319 ? 9.321 -15.727 9.791 1.00 98.00 319 ALA A CA 1
ATOM 2441 C C . ALA A 1 319 ? 7.941 -15.464 10.448 1.00 98.00 319 ALA A C 1
ATOM 2443 O O . ALA A 1 319 ? 7.182 -14.678 9.879 1.00 98.00 319 ALA A O 1
ATOM 2444 N N . PRO A 1 320 ? 7.618 -16.018 11.639 1.00 97.62 320 PRO A N 1
ATOM 2445 C CA . PRO A 1 320 ? 6.369 -15.691 12.332 1.00 97.62 320 PRO A CA 1
ATOM 2446 C C . PRO A 1 320 ? 6.277 -14.225 12.777 1.00 97.62 320 PRO A C 1
ATOM 2448 O O . PRO A 1 320 ? 5.213 -13.623 12.671 1.00 97.62 320 PRO A O 1
ATOM 2451 N N . GLU A 1 321 ? 7.379 -13.627 13.242 1.00 98.19 321 GLU A N 1
ATOM 2452 C CA . GLU A 1 321 ? 7.419 -12.204 13.614 1.00 98.19 321 GLU A CA 1
ATOM 2453 C C . GLU A 1 321 ? 7.218 -11.298 12.391 1.00 98.19 321 GLU A C 1
ATOM 2455 O O . GLU A 1 321 ? 6.481 -10.316 12.472 1.00 98.19 321 GLU A O 1
ATOM 2460 N N . GLN A 1 322 ? 7.818 -11.649 11.247 1.00 98.56 322 GLN A N 1
ATOM 2461 C CA . GLN A 1 322 ? 7.609 -10.946 9.980 1.00 98.56 322 GLN A CA 1
ATOM 2462 C C . GLN A 1 322 ? 6.149 -11.007 9.536 1.00 98.56 322 GLN A C 1
ATOM 2464 O O . GLN A 1 322 ? 5.580 -9.974 9.193 1.00 98.56 322 GLN A O 1
ATOM 2469 N N . ASP A 1 323 ? 5.542 -12.200 9.547 1.00 98.00 323 ASP A N 1
ATOM 2470 C CA . ASP A 1 323 ? 4.138 -12.375 9.165 1.00 98.00 323 ASP A CA 1
ATOM 2471 C C . ASP A 1 323 ? 3.218 -11.572 10.080 1.00 98.00 323 ASP A C 1
ATOM 2473 O O . ASP A 1 323 ? 2.338 -10.868 9.587 1.00 98.00 323 ASP A O 1
ATOM 2477 N N . ARG A 1 324 ? 3.463 -11.626 11.393 1.00 97.56 324 ARG A N 1
ATOM 2478 C CA . ARG A 1 324 ? 2.670 -10.922 12.398 1.00 97.56 324 ARG A CA 1
ATOM 2479 C C . ARG A 1 324 ? 2.764 -9.406 12.248 1.00 97.56 324 ARG A C 1
ATOM 2481 O O . ARG A 1 324 ? 1.729 -8.753 12.159 1.00 97.56 324 ARG A O 1
ATOM 2488 N N . LEU A 1 325 ? 3.974 -8.845 12.174 1.00 98.44 325 LEU A N 1
ATOM 2489 C CA . LEU A 1 325 ? 4.149 -7.404 11.975 1.00 98.44 325 LEU A CA 1
ATOM 2490 C C . LEU A 1 325 ? 3.560 -6.959 10.645 1.00 98.44 325 LEU A C 1
ATOM 2492 O O . LEU A 1 325 ? 2.780 -6.015 10.619 1.00 98.44 325 LEU A O 1
ATOM 2496 N N . PHE A 1 326 ? 3.879 -7.653 9.552 1.00 98.44 326 PHE A N 1
ATOM 2497 C CA . PHE A 1 326 ? 3.369 -7.278 8.241 1.00 98.44 326 PHE A CA 1
ATOM 2498 C C . PHE A 1 326 ? 1.843 -7.311 8.198 1.00 98.44 326 PHE A C 1
ATOM 2500 O O . PHE A 1 326 ? 1.225 -6.388 7.681 1.00 98.44 326 PHE A O 1
ATOM 2507 N N . GLN A 1 327 ? 1.216 -8.342 8.756 1.00 97.44 327 GLN A N 1
ATOM 2508 C CA . GLN A 1 327 ? -0.236 -8.424 8.817 1.00 97.44 327 GLN A CA 1
ATOM 2509 C C . GLN A 1 327 ? -0.846 -7.271 9.621 1.00 97.44 327 GLN A C 1
ATOM 2511 O O . GLN A 1 327 ? -1.862 -6.725 9.204 1.00 97.44 327 GLN A O 1
ATOM 2516 N N . TYR A 1 328 ? -0.195 -6.867 10.712 1.00 97.88 328 TYR A N 1
ATOM 2517 C CA . TYR A 1 328 ? -0.641 -5.754 11.542 1.00 97.88 328 TYR A CA 1
ATOM 2518 C C . TYR A 1 328 ? -0.638 -4.416 10.801 1.00 97.88 328 TYR A C 1
ATOM 2520 O O . TYR A 1 328 ? -1.570 -3.630 10.948 1.00 97.88 328 TYR A O 1
ATOM 2528 N N . VAL A 1 329 ? 0.366 -4.181 9.951 1.00 97.94 329 VAL A N 1
ATOM 2529 C CA . VAL A 1 329 ? 0.586 -2.869 9.319 1.00 97.94 329 VAL A CA 1
ATOM 2530 C C . VAL A 1 329 ? 0.265 -2.812 7.828 1.00 97.94 329 VAL A C 1
ATOM 2532 O O . VAL A 1 329 ? 0.441 -1.767 7.219 1.00 97.94 329 VAL A O 1
ATOM 2535 N N . SER A 1 330 ? -0.188 -3.898 7.198 1.00 97.19 330 SER A N 1
ATOM 2536 C CA . SER A 1 330 ? -0.505 -3.921 5.751 1.00 97.19 330 SER A CA 1
ATOM 2537 C C . SER A 1 330 ? -1.997 -3.867 5.425 1.00 97.19 330 SER A C 1
ATOM 2539 O O . SER A 1 330 ? -2.371 -3.839 4.247 1.00 97.19 330 SER A O 1
ATOM 2541 N N . GLY A 1 331 ? -2.846 -3.880 6.453 1.00 96.19 331 GLY A N 1
ATOM 2542 C CA . GLY A 1 331 ? -4.291 -3.819 6.307 1.00 96.19 331 GLY A CA 1
ATOM 2543 C C . GLY A 1 331 ? -4.804 -2.438 5.898 1.00 96.19 331 GLY A C 1
ATOM 2544 O O . GLY A 1 331 ? -4.150 -1.416 6.094 1.00 96.19 331 GLY A O 1
ATOM 2545 N N . THR A 1 332 ? -6.004 -2.436 5.331 1.00 96.81 332 THR A N 1
ATOM 2546 C CA . THR A 1 332 ? -6.848 -1.256 5.101 1.00 96.81 332 THR A CA 1
ATOM 2547 C C . THR A 1 332 ? -7.871 -1.037 6.219 1.00 96.81 332 THR A C 1
ATOM 2549 O O . THR A 1 332 ? -8.582 -0.031 6.200 1.00 96.81 332 THR A O 1
ATOM 2552 N N . ASN A 1 333 ? -7.965 -1.975 7.167 1.00 96.75 333 ASN A N 1
ATOM 2553 C CA . ASN A 1 333 ? -8.823 -1.892 8.339 1.00 96.75 333 ASN A CA 1
ATOM 2554 C C . ASN A 1 333 ? -8.454 -0.709 9.254 1.00 96.75 333 ASN A C 1
ATOM 2556 O O . ASN A 1 333 ? -7.303 -0.262 9.241 1.00 96.75 333 ASN A O 1
ATOM 2560 N N . PRO A 1 334 ? -9.415 -0.222 10.063 1.00 95.25 334 PRO A N 1
ATOM 2561 C CA . PRO A 1 334 ? -9.209 0.948 10.907 1.00 95.25 334 PRO A CA 1
ATOM 2562 C C . PRO A 1 334 ? -7.991 0.818 11.823 1.00 95.25 334 PRO A C 1
ATOM 2564 O O . PRO A 1 334 ? -7.182 1.732 11.870 1.00 95.25 334 PRO A O 1
ATOM 2567 N N . LEU A 1 335 ? -7.791 -0.334 12.471 1.00 96.25 335 LEU A N 1
ATOM 2568 C CA . LEU A 1 335 ? -6.676 -0.536 13.400 1.00 96.25 335 LEU A CA 1
ATOM 2569 C C . LEU A 1 335 ? -5.311 -0.415 12.701 1.00 96.25 335 LEU A C 1
ATOM 2571 O O . LEU A 1 335 ? -4.429 0.299 13.175 1.00 96.25 335 LEU A O 1
ATOM 2575 N N . SER A 1 336 ? -5.142 -1.052 11.538 1.00 97.44 336 SER A N 1
ATOM 2576 C CA . SER A 1 336 ? -3.894 -0.973 10.767 1.00 97.44 336 SER A CA 1
ATOM 2577 C C . SER A 1 336 ? -3.531 0.458 10.351 1.00 97.44 336 SER A C 1
ATOM 2579 O O . SER A 1 336 ? -2.345 0.781 10.331 1.00 97.44 336 SER A O 1
ATOM 2581 N N . ARG A 1 337 ? -4.514 1.322 10.053 1.00 94.94 337 ARG A N 1
ATOM 2582 C CA . ARG A 1 337 ? -4.268 2.708 9.605 1.00 94.94 337 ARG A CA 1
ATOM 2583 C C . ARG A 1 337 ? -3.570 3.561 10.659 1.00 94.94 337 ARG A C 1
ATOM 2585 O O . ARG A 1 337 ? -2.635 4.288 10.330 1.00 94.94 337 ARG A O 1
ATOM 2592 N N . TYR A 1 338 ? -3.986 3.460 11.920 1.00 94.38 338 TYR A N 1
ATOM 2593 C CA . TYR A 1 338 ? -3.352 4.230 12.994 1.00 94.38 338 TYR A CA 1
ATOM 2594 C C . TYR A 1 338 ? -1.917 3.750 13.240 1.00 94.38 338 TYR A C 1
ATOM 2596 O O . TYR A 1 338 ? -0.979 4.541 13.327 1.00 94.38 338 TYR A O 1
ATOM 2604 N N . VAL A 1 339 ? -1.733 2.432 13.253 1.00 96.31 339 VAL A N 1
ATOM 2605 C CA . VAL A 1 339 ? -0.447 1.783 13.532 1.00 96.31 339 VAL A CA 1
ATOM 2606 C C . VAL A 1 339 ? 0.580 2.052 12.428 1.00 96.31 339 VAL A C 1
ATOM 2608 O O . VAL A 1 339 ? 1.774 2.165 12.707 1.00 96.31 339 VAL A O 1
ATOM 2611 N N . GLN A 1 340 ? 0.147 2.181 11.170 1.00 97.56 340 GLN A N 1
ATOM 2612 C CA . GLN A 1 340 ? 1.028 2.534 10.053 1.00 97.56 340 GLN A CA 1
ATOM 2613 C C . GLN A 1 340 ? 1.737 3.874 10.287 1.00 97.56 340 GLN A C 1
ATOM 2615 O O . GLN A 1 340 ? 2.936 3.976 10.032 1.00 97.56 340 GLN A O 1
ATOM 2620 N N . THR A 1 341 ? 1.035 4.879 10.813 1.00 96.25 341 THR A N 1
ATOM 2621 C CA . THR A 1 341 ? 1.616 6.199 11.099 1.00 96.25 341 THR A CA 1
ATOM 2622 C C . THR A 1 341 ? 2.741 6.103 12.133 1.00 96.25 341 THR A C 1
ATOM 2624 O O . THR A 1 341 ? 3.855 6.574 11.888 1.00 96.25 341 THR A O 1
ATOM 2627 N N . ASP A 1 342 ? 2.500 5.413 13.246 1.00 97.75 342 ASP A N 1
ATOM 2628 C CA . ASP A 1 342 ? 3.487 5.270 14.323 1.00 97.75 342 ASP A CA 1
ATOM 2629 C C . ASP A 1 342 ? 4.651 4.347 13.950 1.00 97.75 342 ASP A C 1
ATOM 2631 O O . ASP A 1 342 ? 5.798 4.569 14.368 1.00 97.75 342 ASP A O 1
ATOM 2635 N N . LEU A 1 343 ? 4.404 3.340 13.105 1.00 98.38 343 LEU A N 1
ATOM 2636 C CA . LEU A 1 343 ? 5.488 2.564 12.514 1.00 98.38 343 LEU A CA 1
ATOM 2637 C C . LEU A 1 343 ? 6.359 3.461 11.631 1.00 98.38 343 LEU A C 1
ATOM 2639 O O . LEU A 1 343 ? 7.582 3.401 11.743 1.00 98.38 343 LEU A O 1
ATOM 2643 N N . GLY A 1 344 ? 5.761 4.321 10.805 1.00 98.00 344 GLY A N 1
ATOM 2644 C CA . GLY A 1 344 ? 6.488 5.296 9.990 1.00 98.00 344 GLY A CA 1
ATOM 2645 C C . GLY A 1 344 ? 7.396 6.194 10.836 1.00 98.00 344 GLY A C 1
ATOM 2646 O O . GLY A 1 344 ? 8.581 6.344 10.527 1.00 98.00 344 GLY A O 1
ATOM 2647 N N . VAL A 1 345 ? 6.890 6.710 11.964 1.00 97.94 345 VAL A N 1
ATOM 2648 C CA . VAL A 1 345 ? 7.683 7.488 12.937 1.00 97.94 345 VAL A CA 1
ATOM 2649 C C . VAL A 1 345 ? 8.843 6.663 13.500 1.00 97.94 345 VAL A C 1
ATOM 2651 O O . VAL A 1 345 ? 9.978 7.148 13.561 1.00 97.94 345 VAL A O 1
ATOM 2654 N N . THR A 1 346 ? 8.587 5.407 13.869 1.00 98.19 346 THR A N 1
ATOM 2655 C CA . THR A 1 346 ? 9.612 4.488 14.384 1.00 98.19 346 THR A CA 1
ATOM 2656 C C . THR A 1 346 ? 10.713 4.252 13.349 1.00 98.19 346 THR A C 1
ATOM 2658 O O . THR A 1 346 ? 11.894 4.414 13.663 1.00 98.19 346 THR A O 1
ATOM 2661 N N . LEU A 1 347 ? 10.345 3.937 12.103 1.00 98.12 347 LEU A N 1
ATOM 2662 C CA . LEU A 1 347 ? 11.281 3.676 11.007 1.00 98.12 347 LEU A CA 1
ATOM 2663 C C . LEU A 1 347 ? 12.099 4.922 10.646 1.00 98.12 347 LEU A C 1
ATOM 2665 O O . LEU A 1 347 ? 13.302 4.815 10.410 1.00 98.12 347 LEU A O 1
ATOM 2669 N N . ALA A 1 348 ? 11.492 6.111 10.652 1.00 97.81 348 ALA A N 1
ATOM 2670 C CA . ALA A 1 348 ? 12.178 7.378 10.389 1.00 97.81 348 ALA A CA 1
ATOM 2671 C C . ALA A 1 348 ? 13.082 7.837 11.554 1.00 97.81 348 ALA A C 1
ATOM 2673 O O . ALA A 1 348 ? 13.949 8.703 11.385 1.00 97.81 348 ALA A O 1
ATOM 2674 N N . GLY A 1 349 ? 12.907 7.263 12.746 1.00 98.12 349 GLY A N 1
ATOM 2675 C CA . GLY A 1 349 ? 13.650 7.615 13.947 1.00 98.12 349 GLY A CA 1
ATOM 2676 C C . GLY A 1 349 ? 15.159 7.388 13.810 1.00 98.12 349 GLY A C 1
ATOM 2677 O O . GLY A 1 349 ? 15.628 6.340 13.368 1.00 98.12 349 GLY A O 1
ATOM 2678 N N . LYS A 1 350 ? 15.967 8.352 14.280 1.00 97.88 350 LYS A N 1
ATOM 2679 C CA . LYS A 1 350 ? 17.443 8.238 14.274 1.00 97.88 350 LYS A CA 1
ATOM 2680 C C . LYS A 1 350 ? 17.944 6.994 15.016 1.00 97.88 350 LYS A C 1
ATOM 2682 O O . LYS A 1 350 ? 18.982 6.459 14.639 1.00 97.88 350 LYS A O 1
ATOM 2687 N N . GLY A 1 351 ? 17.240 6.568 16.069 1.00 97.94 351 GLY A N 1
ATOM 2688 C CA . GLY A 1 351 ? 17.556 5.349 16.819 1.00 97.94 351 GLY A CA 1
ATOM 2689 C C . GLY A 1 351 ? 17.422 4.093 15.959 1.00 97.94 351 GLY A C 1
ATOM 2690 O O . GLY A 1 351 ? 18.325 3.260 15.951 1.00 97.94 351 GLY A O 1
ATOM 2691 N N . PHE A 1 352 ? 16.359 4.005 15.160 1.00 98.19 352 PHE A N 1
ATOM 2692 C CA . PHE A 1 352 ? 16.148 2.911 14.217 1.00 98.19 352 PHE A CA 1
ATOM 2693 C C . PHE A 1 352 ? 17.165 2.948 13.071 1.00 98.19 352 PHE A C 1
ATOM 2695 O O . PHE A 1 352 ? 17.862 1.969 12.811 1.00 98.19 352 PHE A O 1
ATOM 2702 N N . GLN A 1 353 ? 17.333 4.108 12.433 1.00 97.94 353 GLN A N 1
ATOM 2703 C CA . GLN A 1 353 ? 18.222 4.274 11.275 1.00 97.94 353 GLN A CA 1
ATOM 2704 C C . GLN A 1 353 ? 19.707 4.032 11.595 1.00 97.94 353 GLN A C 1
ATOM 2706 O O . GLN A 1 353 ? 20.460 3.582 10.733 1.00 97.94 353 GLN A O 1
ATOM 2711 N N . LYS A 1 354 ? 20.149 4.320 12.827 1.00 97.62 354 LYS A N 1
ATOM 2712 C CA . LYS A 1 354 ? 21.537 4.086 13.268 1.00 97.62 354 LYS A CA 1
ATOM 2713 C C . LYS A 1 354 ? 21.777 2.694 13.850 1.00 97.62 354 LYS A C 1
ATOM 2715 O O . LYS A 1 354 ? 22.939 2.314 13.992 1.00 97.62 354 LYS A O 1
ATOM 2720 N N . ALA A 1 355 ? 20.724 1.972 14.225 1.00 97.94 355 ALA A N 1
ATOM 2721 C CA . ALA A 1 355 ? 20.857 0.623 14.747 1.00 97.94 355 ALA A CA 1
ATOM 2722 C C . ALA A 1 3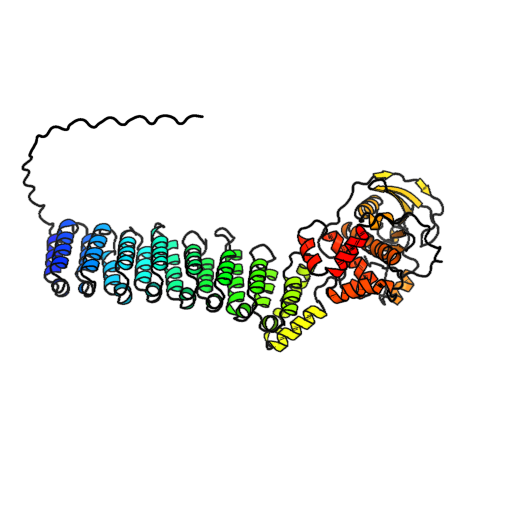55 ? 21.298 -0.351 13.644 1.00 97.94 355 ALA A C 1
ATOM 2724 O O . ALA A 1 355 ? 21.008 -0.168 12.459 1.00 97.94 355 ALA A O 1
ATOM 2725 N N . ASP A 1 356 ? 22.009 -1.404 14.038 1.00 97.69 356 ASP A N 1
ATOM 2726 C CA . ASP A 1 356 ? 22.266 -2.533 13.152 1.00 97.69 356 ASP A CA 1
ATOM 2727 C C . ASP A 1 356 ? 20.994 -3.385 12.963 1.00 97.69 356 ASP A C 1
ATOM 2729 O O . ASP A 1 356 ? 19.926 -3.076 13.494 1.00 97.69 356 ASP A O 1
ATOM 2733 N N . GLY A 1 357 ? 21.082 -4.468 12.185 1.00 97.25 357 GLY A N 1
ATOM 2734 C CA . GLY A 1 357 ? 19.919 -5.325 11.933 1.00 97.25 357 GLY A CA 1
ATOM 2735 C C . GLY A 1 357 ? 19.310 -5.916 13.210 1.00 97.25 357 GLY A C 1
ATOM 2736 O O . GLY A 1 357 ? 18.091 -6.004 13.310 1.00 97.25 357 GLY A O 1
ATOM 2737 N N . ALA A 1 358 ? 20.126 -6.261 14.211 1.00 98.19 358 ALA A N 1
ATOM 2738 C CA . ALA A 1 358 ? 19.633 -6.806 15.474 1.00 98.19 358 ALA A CA 1
ATOM 2739 C C . ALA A 1 358 ? 18.925 -5.733 16.316 1.00 98.19 358 ALA A C 1
ATOM 2741 O O . ALA A 1 358 ? 17.829 -5.972 16.821 1.00 98.19 358 ALA A O 1
ATOM 2742 N N . GLY A 1 359 ? 19.504 -4.534 16.416 1.00 98.38 359 GLY A N 1
ATOM 2743 C CA . GLY A 1 359 ? 18.905 -3.409 17.131 1.00 98.38 359 GLY A CA 1
ATOM 2744 C C . GLY A 1 359 ? 17.641 -2.868 16.458 1.00 98.38 359 GLY A C 1
ATOM 2745 O O . GLY A 1 359 ? 16.709 -2.464 17.151 1.00 98.38 359 GLY A O 1
ATOM 2746 N N . GLN A 1 360 ? 17.566 -2.891 15.123 1.00 98.69 360 GLN A N 1
ATOM 2747 C CA . GLN A 1 360 ? 16.325 -2.595 14.401 1.00 98.69 360 GLN A CA 1
ATOM 2748 C C . GLN A 1 360 ? 15.263 -3.672 14.662 1.00 98.69 360 GLN A C 1
ATOM 2750 O O . GLN A 1 360 ? 14.117 -3.337 14.946 1.00 98.69 360 GLN A O 1
ATOM 2755 N N . ALA A 1 361 ? 15.631 -4.959 14.619 1.00 98.69 361 ALA A N 1
ATOM 2756 C CA . ALA A 1 361 ? 14.706 -6.057 14.903 1.00 98.69 361 ALA A CA 1
ATOM 2757 C C . ALA A 1 361 ? 14.122 -5.961 16.321 1.00 98.69 361 ALA A C 1
ATOM 2759 O O . ALA A 1 361 ? 12.922 -6.147 16.498 1.00 98.69 361 ALA A O 1
ATOM 2760 N N . GLU A 1 362 ? 14.932 -5.611 17.322 1.00 98.56 362 GLU A N 1
ATOM 2761 C CA . GLU A 1 362 ? 14.447 -5.438 18.695 1.00 98.56 362 GLU A CA 1
ATOM 2762 C C . GLU A 1 362 ? 13.486 -4.252 18.848 1.00 98.56 362 GLU A C 1
ATOM 2764 O O . GLU A 1 362 ? 12.483 -4.347 19.557 1.00 98.56 362 GLU A O 1
ATOM 2769 N N . GLN A 1 363 ? 13.728 -3.154 18.128 1.00 98.69 363 GLN A N 1
ATOM 2770 C CA . GLN A 1 363 ? 12.779 -2.040 18.072 1.00 98.69 363 GLN A CA 1
ATOM 2771 C C . GLN A 1 363 ? 11.447 -2.466 17.439 1.00 98.69 363 GLN A C 1
ATOM 2773 O O . GLN A 1 363 ? 10.397 -2.098 17.955 1.00 98.69 363 GLN A O 1
ATOM 2778 N N . LEU A 1 364 ? 11.462 -3.301 16.393 1.00 98.69 364 LEU A N 1
ATOM 2779 C CA . LEU A 1 364 ? 10.235 -3.850 15.798 1.00 98.69 364 LEU A CA 1
ATOM 2780 C C . LEU A 1 364 ? 9.514 -4.846 16.722 1.00 98.69 364 LEU A C 1
ATOM 2782 O O . LEU A 1 364 ? 8.286 -4.862 16.763 1.00 98.69 364 LEU A O 1
ATOM 2786 N N . ARG A 1 365 ? 10.242 -5.657 17.501 1.00 98.62 365 ARG A N 1
ATOM 2787 C CA . ARG A 1 365 ? 9.636 -6.511 18.542 1.00 98.62 365 ARG A CA 1
ATOM 2788 C C . ARG A 1 365 ? 8.991 -5.683 19.643 1.00 98.62 365 ARG A C 1
ATOM 2790 O O . ARG A 1 365 ? 7.897 -6.006 20.093 1.00 98.62 365 ARG A O 1
ATOM 2797 N N . THR A 1 366 ? 9.657 -4.608 20.053 1.00 98.56 366 THR A N 1
ATOM 2798 C CA . THR A 1 366 ? 9.105 -3.645 21.007 1.00 98.56 366 THR A CA 1
ATOM 2799 C C . THR A 1 366 ? 7.860 -2.981 20.432 1.00 98.56 366 THR A C 1
ATOM 2801 O O . THR A 1 366 ? 6.837 -2.965 21.101 1.00 98.56 366 THR A O 1
ATOM 2804 N N . PHE A 1 367 ? 7.886 -2.559 19.168 1.00 98.50 367 PHE A N 1
ATOM 2805 C CA . PHE A 1 367 ? 6.710 -2.043 18.470 1.00 98.50 367 PHE A CA 1
ATOM 2806 C C . PHE A 1 367 ? 5.542 -3.045 18.482 1.00 98.50 367 PHE A C 1
ATOM 2808 O O . PHE A 1 367 ? 4.423 -2.671 18.802 1.00 98.50 367 PHE A O 1
ATOM 2815 N N . LEU A 1 368 ? 5.789 -4.332 18.211 1.00 98.12 368 LEU A N 1
ATOM 2816 C CA . LEU A 1 368 ? 4.759 -5.379 18.281 1.00 98.12 368 LEU A CA 1
ATOM 2817 C C . LEU A 1 368 ? 4.205 -5.623 19.692 1.00 98.12 368 LEU A C 1
ATOM 2819 O O . LEU A 1 368 ? 3.051 -6.022 19.829 1.00 98.12 368 LEU A O 1
ATOM 2823 N N . ARG A 1 369 ? 5.026 -5.453 20.730 1.00 97.56 369 ARG A N 1
ATOM 2824 C CA . ARG A 1 369 ? 4.635 -5.683 22.127 1.00 97.56 369 ARG A CA 1
ATOM 2825 C C . ARG A 1 369 ? 3.862 -4.496 22.693 1.00 97.56 369 ARG A C 1
ATOM 2827 O O . ARG A 1 369 ? 2.778 -4.681 23.240 1.00 97.56 369 ARG A O 1
ATOM 2834 N N . GLU A 1 370 ? 4.412 -3.298 22.530 1.00 97.94 370 GLU A N 1
ATOM 2835 C CA . GLU A 1 370 ? 3.823 -2.063 23.047 1.00 97.94 370 GLU A CA 1
ATOM 2836 C C . GLU A 1 370 ? 2.667 -1.580 22.167 1.00 97.94 370 GLU A C 1
ATOM 2838 O O . GLU A 1 370 ? 1.726 -0.996 22.686 1.00 97.94 370 GLU A O 1
ATOM 2843 N N . GLN A 1 371 ? 2.683 -1.891 20.865 1.00 98.00 371 GLN A N 1
ATOM 2844 C CA . GLN A 1 371 ? 1.676 -1.494 19.870 1.00 98.00 371 GLN A CA 1
ATOM 2845 C C . GLN A 1 371 ? 1.369 0.010 19.926 1.00 98.00 371 GLN A C 1
ATOM 2847 O O . GLN A 1 371 ? 0.216 0.388 20.145 1.00 98.00 371 GLN A O 1
ATOM 2852 N N . PRO A 1 372 ? 2.386 0.879 19.755 1.00 96.62 372 PRO A N 1
ATOM 2853 C CA . PRO A 1 372 ? 2.138 2.310 19.697 1.00 96.62 372 PRO A CA 1
ATOM 2854 C C . PRO A 1 372 ? 1.221 2.615 18.504 1.00 96.62 372 PRO A C 1
ATOM 2856 O O . PRO A 1 372 ? 1.287 1.950 17.464 1.00 96.62 372 PRO A O 1
ATOM 2859 N N . GLY A 1 373 ? 0.326 3.577 18.695 1.00 94.50 373 GLY A N 1
ATOM 2860 C CA . GLY A 1 373 ? -0.624 4.016 17.676 1.00 94.50 373 GLY A CA 1
ATOM 2861 C C . GLY A 1 373 ? -1.966 3.308 17.742 1.00 94.50 373 GLY A C 1
ATOM 2862 O O . GLY A 1 373 ? -2.885 3.701 17.040 1.00 94.50 373 GLY A O 1
ATOM 2863 N N . VAL A 1 374 ? -2.133 2.301 18.598 1.00 96.75 374 VAL A N 1
ATOM 2864 C CA . VAL A 1 374 ? -3.479 1.836 18.947 1.00 96.75 374 VAL A CA 1
ATOM 2865 C C . VAL A 1 374 ? -4.248 3.016 19.575 1.00 96.75 374 VAL A C 1
ATOM 2867 O O . VAL A 1 374 ? -3.682 3.683 20.450 1.00 96.75 374 VAL A O 1
ATOM 2870 N N . PRO A 1 375 ? -5.490 3.308 19.133 1.00 96.88 375 PRO A N 1
ATOM 2871 C CA . PRO A 1 375 ? -6.278 4.426 19.658 1.00 96.88 375 PRO A CA 1
ATOM 2872 C C . PRO A 1 375 ? -6.609 4.229 21.136 1.00 96.88 375 PRO A C 1
ATOM 2874 O O . PRO A 1 375 ? -6.528 3.109 21.652 1.00 96.88 375 PRO A O 1
ATOM 2877 N N . GLU A 1 376 ? -7.028 5.296 21.816 1.00 96.00 376 GLU A N 1
ATOM 2878 C CA . GLU A 1 376 ? -7.378 5.182 23.232 1.00 96.00 376 GLU A CA 1
ATOM 2879 C C . GLU A 1 376 ? -8.591 4.265 23.424 1.00 96.00 376 GLU A C 1
ATOM 2881 O O . GLU A 1 376 ? -8.513 3.316 24.202 1.00 96.00 376 GLU A O 1
ATOM 2886 N N . GLY A 1 377 ? -9.643 4.464 22.624 1.00 96.56 377 GLY A N 1
ATOM 2887 C CA . GLY A 1 377 ? -10.821 3.598 22.543 1.00 96.56 377 GLY A CA 1
ATOM 2888 C C . GLY A 1 377 ? -11.128 3.144 21.112 1.00 96.56 377 GLY A C 1
ATOM 2889 O O . GLY A 1 377 ? -10.861 3.845 20.137 1.00 96.56 377 GLY A O 1
ATOM 2890 N N . ALA A 1 378 ? -11.755 1.979 20.965 1.00 97.25 378 ALA A N 1
ATOM 2891 C CA . ALA A 1 378 ? -12.211 1.437 19.689 1.00 97.25 378 ALA A CA 1
ATOM 2892 C C . ALA A 1 378 ? -13.321 2.297 19.061 1.00 97.25 378 ALA A C 1
ATOM 2894 O O . ALA A 1 378 ? -13.572 2.188 17.861 1.00 97.25 378 ALA A O 1
ATOM 2895 N N . SER A 1 379 ? -13.960 3.173 19.843 1.00 94.81 379 SER A N 1
ATOM 2896 C CA . SER A 1 379 ? -14.912 4.181 19.366 1.00 94.81 379 SER A CA 1
ATOM 2897 C C . SER A 1 379 ? -14.278 5.195 18.409 1.00 94.81 379 SER A C 1
ATOM 2899 O O . SER A 1 379 ? -14.956 5.644 17.485 1.00 94.81 379 SER A O 1
ATOM 2901 N N . GLU A 1 380 ? -12.984 5.494 18.576 1.00 95.00 380 GLU A N 1
ATOM 2902 C CA . GLU A 1 380 ? -12.224 6.419 17.724 1.00 95.00 380 GLU A CA 1
ATOM 2903 C C . GLU A 1 380 ? -11.940 5.843 16.336 1.00 95.00 380 GLU A C 1
ATOM 2905 O O . GLU A 1 380 ? -11.660 6.591 15.402 1.00 95.00 380 GLU A O 1
ATOM 2910 N N . LEU A 1 381 ? -12.013 4.518 16.184 1.00 94.62 381 LEU A N 1
ATOM 2911 C CA . LEU A 1 381 ? -11.764 3.857 14.911 1.00 94.62 381 LEU A CA 1
ATOM 2912 C C . LEU A 1 381 ? -12.853 4.205 13.895 1.00 94.62 381 LEU A C 1
ATOM 2914 O O . LEU A 1 381 ? -14.047 4.206 14.195 1.00 94.62 381 LEU A O 1
ATOM 2918 N N . GLU A 1 382 ? -12.447 4.426 12.649 1.00 93.62 382 GLU A N 1
ATOM 2919 C CA . GLU A 1 382 ? -13.381 4.621 11.541 1.00 93.62 382 GLU A CA 1
ATOM 2920 C C . GLU A 1 382 ? -14.293 3.399 11.343 1.00 93.62 382 GLU A C 1
ATOM 2922 O O . GLU A 1 382 ? -13.895 2.251 11.542 1.00 93.62 382 GLU A O 1
ATOM 2927 N N . GLY A 1 383 ? -15.525 3.641 10.906 1.00 92.06 383 GLY A N 1
ATOM 2928 C CA . GLY A 1 383 ? -16.514 2.599 10.664 1.00 92.06 383 GLY A CA 1
ATOM 2929 C C . GLY A 1 383 ? -17.925 3.143 10.808 1.00 92.06 383 GLY A C 1
ATOM 2930 O O . GLY A 1 383 ? -18.117 4.318 11.106 1.00 92.06 383 GLY A O 1
ATOM 2931 N N . THR A 1 384 ? -18.905 2.282 10.570 1.00 92.88 384 THR A N 1
ATOM 2932 C CA . THR A 1 384 ? -20.314 2.576 10.839 1.00 92.88 384 THR A CA 1
ATOM 2933 C C . THR A 1 384 ? -20.959 1.340 11.425 1.00 92.88 384 THR A C 1
ATOM 2935 O O . THR A 1 384 ? -20.683 0.231 10.964 1.00 92.88 384 THR A O 1
ATOM 2938 N N . PHE A 1 385 ? -21.867 1.522 12.372 1.00 95.25 385 PHE A N 1
ATOM 2939 C CA . PHE A 1 385 ? -22.636 0.415 12.922 1.00 95.25 385 PHE A CA 1
ATOM 2940 C C . PHE A 1 385 ? -23.886 0.133 12.075 1.00 95.25 385 PHE A C 1
ATOM 2942 O O . PHE A 1 385 ? -24.618 1.068 11.739 1.00 95.25 385 PHE A O 1
ATOM 2949 N N . PRO A 1 386 ? -24.180 -1.134 11.728 1.00 93.69 386 PRO A N 1
ATOM 2950 C CA . PRO A 1 386 ? -25.428 -1.477 11.057 1.00 93.69 386 PRO A CA 1
ATOM 2951 C C . PRO A 1 386 ? -26.635 -1.126 11.934 1.00 93.69 386 PRO A C 1
ATOM 2953 O O . PRO A 1 386 ? -26.806 -1.690 13.014 1.00 93.69 386 PRO A O 1
ATOM 2956 N N . THR A 1 387 ? -27.502 -0.235 11.458 1.00 95.62 387 THR A N 1
ATOM 2957 C CA . THR A 1 387 ? -28.755 0.117 12.138 1.00 95.62 387 THR A CA 1
ATOM 2958 C C . THR A 1 387 ? -29.929 -0.695 11.601 1.00 95.62 387 THR A C 1
ATOM 2960 O O . THR A 1 387 ? -29.911 -1.222 10.484 1.00 95.62 387 THR A O 1
ATOM 2963 N N . ARG A 1 388 ? -30.972 -0.824 12.422 1.00 96.81 388 ARG A N 1
ATOM 2964 C CA . ARG A 1 388 ? -32.210 -1.533 12.077 1.00 96.81 388 ARG A CA 1
ATOM 2965 C C . ARG A 1 388 ? -33.382 -0.564 12.068 1.00 96.81 388 ARG A C 1
ATOM 2967 O O . ARG A 1 388 ? -33.390 0.375 12.861 1.00 96.81 388 ARG A O 1
ATOM 2974 N N . PRO A 1 389 ? -34.411 -0.807 11.241 1.00 98.12 389 PRO A N 1
ATOM 2975 C CA . PRO A 1 389 ? -35.660 -0.079 11.370 1.00 98.12 389 PRO A CA 1
ATOM 2976 C C . PRO A 1 389 ? -36.211 -0.217 12.791 1.00 98.12 389 PRO A C 1
ATOM 2978 O O . PRO A 1 389 ? -36.268 -1.322 13.340 1.00 98.12 389 PRO A O 1
ATOM 2981 N N . TYR A 1 390 ? -36.630 0.906 13.360 1.00 98.44 390 TYR A N 1
ATOM 2982 C CA . TYR A 1 390 ? -37.262 0.964 14.667 1.00 98.44 390 TYR A CA 1
ATOM 2983 C C . TYR A 1 390 ? -38.533 1.806 14.607 1.00 98.44 390 TYR A C 1
ATOM 2985 O O . TYR A 1 390 ? -38.714 2.634 13.712 1.00 98.44 390 TYR A O 1
ATOM 2993 N N . SER A 1 391 ? -39.418 1.598 15.575 1.00 98.44 391 SER A N 1
ATOM 2994 C CA . SER A 1 391 ? -40.555 2.482 15.822 1.00 98.44 391 SER A CA 1
ATOM 2995 C C . SER A 1 391 ? -40.567 2.945 17.268 1.00 98.44 391 SER A C 1
ATOM 2997 O O . SER A 1 391 ? -40.223 2.181 18.169 1.00 98.44 391 SER A O 1
ATOM 2999 N N . LEU A 1 392 ? -40.999 4.185 17.469 1.00 98.56 392 LEU A N 1
ATOM 3000 C CA . LEU A 1 392 ? -41.156 4.812 18.773 1.00 98.56 392 LEU A CA 1
ATOM 3001 C C . LEU A 1 392 ? -42.638 4.951 19.118 1.00 98.56 392 LEU A C 1
ATOM 3003 O O . LEU A 1 392 ? -43.441 5.354 18.276 1.00 98.56 392 LEU A O 1
ATOM 3007 N N . SER A 1 393 ? -43.003 4.653 20.364 1.00 98.38 393 SER A N 1
ATOM 3008 C CA . SER A 1 393 ? -44.320 4.994 20.917 1.00 98.38 393 SER A CA 1
ATOM 3009 C C . SER A 1 393 ? -44.207 5.605 22.316 1.00 98.38 393 SER A C 1
ATOM 3011 O O . SER A 1 393 ? -43.229 5.362 23.022 1.00 98.38 393 SER A O 1
ATOM 3013 N N . GLY A 1 394 ? -45.190 6.426 22.700 1.00 97.00 394 GLY A N 1
ATOM 3014 C CA . GLY A 1 394 ? -45.149 7.280 23.895 1.00 97.00 394 GLY A CA 1
ATOM 3015 C C . GLY A 1 394 ? -45.119 8.781 23.542 1.00 97.00 394 GLY A C 1
ATOM 3016 O O . GLY A 1 394 ? -45.448 9.131 22.407 1.00 97.00 394 GLY A O 1
ATOM 3017 N N . PRO A 1 395 ? -44.748 9.666 24.488 1.00 98.06 395 PRO A N 1
ATOM 3018 C CA . PRO A 1 395 ? -44.433 9.347 25.880 1.00 98.06 395 PRO A CA 1
ATOM 3019 C C . PRO A 1 395 ? -45.678 9.003 26.712 1.00 98.06 395 PRO A C 1
ATOM 3021 O O . PRO A 1 395 ? -46.780 9.470 26.438 1.00 98.06 395 PRO A O 1
ATOM 3024 N N . THR A 1 396 ? -45.493 8.213 27.769 1.00 98.44 396 THR A N 1
ATOM 3025 C CA . THR A 1 396 ? -46.427 8.104 28.905 1.00 98.44 396 THR A CA 1
ATOM 3026 C C . THR A 1 396 ? -45.742 8.638 30.158 1.00 98.44 396 THR A C 1
ATOM 3028 O O . THR A 1 396 ? -44.583 8.311 30.403 1.00 98.44 396 THR A O 1
ATOM 3031 N N . GLU A 1 397 ? -46.429 9.454 30.954 1.00 98.25 397 GLU A N 1
ATOM 3032 C CA . GLU A 1 397 ? -45.866 9.972 32.206 1.00 98.25 397 GLU A CA 1
ATOM 3033 C C . GLU A 1 397 ? -45.760 8.868 33.269 1.00 98.25 397 GLU A C 1
ATOM 3035 O O . GLU A 1 397 ? -46.698 8.095 33.473 1.00 98.25 397 GLU A O 1
ATOM 3040 N N . VAL A 1 398 ? -44.622 8.810 33.962 1.00 98.44 398 VAL A N 1
ATOM 3041 C CA . VAL A 1 398 ? -44.355 7.889 35.074 1.00 98.44 398 VAL A CA 1
ATOM 3042 C C . VAL A 1 398 ? -43.878 8.704 36.269 1.00 98.44 398 VAL A C 1
ATOM 3044 O O . VAL A 1 398 ? -42.858 9.382 36.190 1.00 98.44 398 VAL A O 1
ATOM 3047 N N . GLN A 1 399 ? -44.623 8.649 37.373 1.00 98.31 399 GLN A N 1
ATOM 3048 C CA . GLN A 1 399 ? -44.273 9.371 38.598 1.00 98.31 399 GLN A CA 1
ATOM 3049 C C . GLN A 1 399 ? -43.271 8.578 39.436 1.00 98.31 399 GLN A C 1
ATOM 3051 O O . GLN A 1 399 ? -43.444 7.372 39.622 1.00 98.31 399 GLN A O 1
ATOM 3056 N N . GLY A 1 400 ? -42.252 9.260 39.965 1.00 97.44 400 GLY A N 1
ATOM 3057 C CA . GLY A 1 400 ? -41.281 8.663 40.890 1.00 97.44 400 GLY A CA 1
ATOM 3058 C C . GLY A 1 400 ? -40.511 7.456 40.333 1.00 97.44 400 GLY A C 1
ATOM 3059 O O . GLY A 1 400 ? -40.237 6.514 41.079 1.00 97.44 400 GLY A O 1
ATOM 3060 N N . HIS A 1 401 ? -40.167 7.465 39.039 1.00 98.19 401 HIS A N 1
ATOM 3061 C CA . HIS A 1 401 ? -39.275 6.464 38.444 1.00 98.19 401 HIS A CA 1
ATOM 3062 C C . HIS A 1 401 ? -37.934 6.452 39.180 1.00 98.19 401 HIS A C 1
ATOM 3064 O O . HIS A 1 401 ? -37.371 7.504 39.480 1.00 98.19 401 HIS A O 1
ATOM 3070 N N . SER A 1 402 ? -37.429 5.264 39.502 1.00 97.56 402 SER A N 1
ATOM 3071 C CA . SER A 1 402 ? -36.196 5.102 40.279 1.00 97.56 402 SER A CA 1
ATOM 3072 C C . SER A 1 402 ? -34.964 5.152 39.379 1.00 97.56 402 SER A C 1
ATOM 3074 O O . SER A 1 402 ? -34.420 4.109 39.024 1.00 97.56 402 SER A O 1
ATOM 3076 N N . PHE A 1 403 ? -34.524 6.360 39.026 1.00 97.12 403 PHE A N 1
ATOM 3077 C CA . PHE A 1 403 ? -33.222 6.562 38.389 1.00 97.12 403 PHE A CA 1
ATOM 3078 C C . PHE A 1 403 ? -32.077 6.268 39.373 1.00 97.12 403 PHE A C 1
ATOM 3080 O O . PHE A 1 403 ? -32.275 6.395 40.590 1.00 97.12 403 PHE A O 1
ATOM 3087 N N . PRO A 1 404 ? -30.865 5.932 38.892 1.00 95.00 404 PRO A N 1
ATOM 3088 C CA . PRO A 1 404 ? -29.695 5.794 39.757 1.00 95.00 404 PRO A CA 1
ATOM 3089 C C . PRO A 1 404 ? -29.407 7.038 40.601 1.00 95.00 404 PRO A C 1
ATOM 3091 O O . PRO A 1 404 ? -29.052 6.899 41.770 1.00 95.00 404 PRO A O 1
ATOM 3094 N N . SER A 1 405 ? -29.637 8.247 40.076 1.00 95.81 405 SER A N 1
ATOM 3095 C CA . SER A 1 405 ? -29.476 9.482 40.854 1.00 95.81 405 SER A CA 1
ATOM 3096 C C . SER A 1 405 ? -30.549 9.714 41.929 1.00 95.81 405 SER A C 1
ATOM 3098 O O . SER A 1 405 ? -30.469 10.689 42.677 1.00 95.81 405 SER A O 1
ATOM 3100 N N . GLY A 1 406 ? -31.587 8.877 41.979 1.00 96.44 406 GLY A N 1
ATOM 3101 C CA . GLY A 1 406 ? -32.726 8.981 42.889 1.00 96.44 406 GLY A CA 1
ATOM 3102 C C . GLY A 1 406 ? -34.083 9.080 42.174 1.00 96.44 406 GLY A C 1
ATOM 3103 O O . GLY A 1 406 ? -34.141 9.275 40.960 1.00 96.44 406 GLY A O 1
ATOM 3104 N N . PRO A 1 407 ? -35.204 8.944 42.910 1.00 97.56 407 PRO A N 1
ATOM 3105 C CA . PRO A 1 407 ? -36.541 8.976 42.319 1.00 97.56 407 PRO A CA 1
ATOM 3106 C C . PRO A 1 407 ? -36.871 10.319 41.648 1.00 97.56 407 PRO A C 1
ATOM 3108 O O . PRO A 1 407 ? -36.726 11.370 42.274 1.00 97.56 407 PRO A O 1
ATOM 3111 N N . ALA A 1 408 ? -37.378 10.289 40.413 1.00 97.50 408 ALA A N 1
ATOM 3112 C CA . ALA A 1 408 ? -37.850 11.469 39.684 1.00 97.50 408 ALA A CA 1
ATOM 3113 C C . ALA A 1 408 ? -38.970 11.117 38.691 1.00 97.50 408 ALA A C 1
ATOM 3115 O O . ALA A 1 408 ? -39.126 9.968 38.283 1.00 97.50 408 ALA A O 1
ATOM 3116 N N . ASP A 1 409 ? -39.758 12.109 38.277 1.00 98.38 409 ASP A N 1
ATOM 3117 C CA . ASP A 1 409 ? -40.757 11.907 37.226 1.00 98.38 409 ASP A CA 1
ATOM 3118 C C . ASP A 1 409 ? -40.083 11.683 35.864 1.00 98.38 409 ASP A C 1
ATOM 3120 O O . ASP A 1 409 ? -39.131 12.379 35.495 1.00 98.38 409 ASP A O 1
ATOM 3124 N N . ALA A 1 410 ? -40.615 10.740 35.090 1.00 98.56 410 ALA A N 1
ATOM 3125 C CA . ALA A 1 410 ? -40.075 10.327 33.802 1.00 98.56 410 ALA A CA 1
ATOM 3126 C C .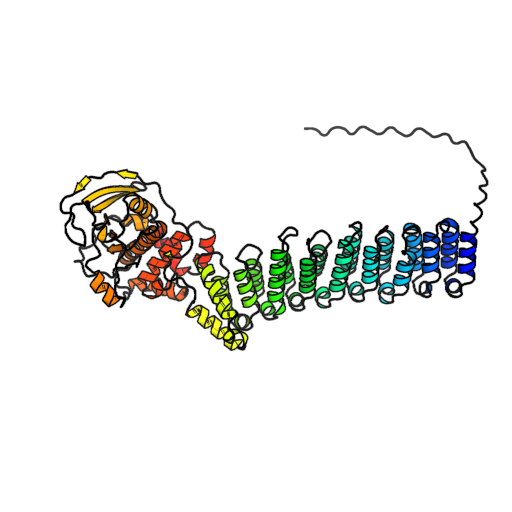 ALA A 1 410 ? -41.131 10.339 32.689 1.00 98.56 410 ALA A C 1
ATOM 3128 O O . ALA A 1 410 ? -42.336 10.200 32.915 1.00 98.56 410 ALA A O 1
ATOM 3129 N N . LEU A 1 411 ? -40.647 10.463 31.458 1.00 98.69 411 LEU A N 1
ATOM 3130 C CA . LEU A 1 411 ? -41.368 10.171 30.231 1.00 98.69 411 LEU A CA 1
ATOM 3131 C C . LEU A 1 411 ? -40.942 8.785 29.750 1.00 98.69 411 LEU A C 1
ATOM 3133 O O . LEU A 1 411 ? -39.776 8.562 29.429 1.00 98.69 411 LEU A O 1
ATOM 3137 N N . ARG A 1 412 ? -41.889 7.851 29.704 1.00 98.56 412 ARG A N 1
ATOM 3138 C CA . ARG A 1 412 ? -41.662 6.488 29.230 1.00 98.56 412 ARG A CA 1
ATOM 3139 C C . ARG A 1 412 ? -41.999 6.370 27.752 1.00 98.56 412 ARG A C 1
ATOM 3141 O O . ARG A 1 412 ? -43.135 6.633 27.353 1.00 98.56 412 ARG A O 1
ATOM 3148 N N . TYR A 1 413 ? -41.039 5.891 26.982 1.00 98.75 413 TYR A N 1
ATOM 3149 C CA . TYR A 1 413 ? -41.174 5.518 25.583 1.00 98.75 413 TYR A CA 1
ATOM 3150 C C . TYR A 1 413 ? -40.995 4.008 25.426 1.00 98.75 413 TYR A C 1
ATOM 3152 O O . TYR A 1 413 ? -40.388 3.345 26.266 1.00 98.75 413 TYR A O 1
ATOM 3160 N N . GLU A 1 414 ? -41.514 3.462 24.335 1.00 98.69 414 GLU A N 1
ATOM 3161 C CA . GLU A 1 414 ? -41.204 2.109 23.879 1.00 98.69 414 GLU A CA 1
ATOM 3162 C C . GLU A 1 414 ? -40.484 2.203 22.541 1.00 98.69 414 GLU A C 1
ATOM 3164 O O . GLU A 1 414 ? -41.038 2.738 21.574 1.00 98.69 414 GLU A O 1
ATOM 3169 N N . VAL A 1 415 ? -39.275 1.652 22.491 1.00 98.69 415 VAL A N 1
ATOM 3170 C CA . VAL A 1 415 ? -38.525 1.439 21.254 1.00 98.69 415 VAL A CA 1
ATOM 3171 C C . VAL A 1 415 ? -38.791 0.007 20.803 1.00 98.69 415 VAL A C 1
ATOM 3173 O O . VAL A 1 415 ? -38.461 -0.940 21.519 1.00 98.69 415 VAL A O 1
ATOM 3176 N N . GLU A 1 416 ? -39.394 -0.168 19.630 1.00 98.44 416 GLU A N 1
ATOM 3177 C CA . GLU A 1 416 ? -39.601 -1.485 19.022 1.00 98.44 416 GLU A CA 1
ATOM 3178 C C . GLU A 1 416 ? -38.633 -1.690 17.848 1.00 98.44 416 GLU A C 1
ATOM 3180 O O . GLU A 1 416 ? -38.665 -0.929 16.883 1.00 98.44 416 GLU A O 1
ATOM 3185 N N . ILE A 1 417 ? -37.780 -2.717 17.929 1.00 98.31 417 ILE A N 1
ATOM 3186 C CA . ILE A 1 417 ? -36.792 -3.102 16.905 1.00 98.31 417 ILE A CA 1
ATOM 3187 C C . ILE A 1 417 ? -36.948 -4.597 16.636 1.00 98.31 417 ILE A C 1
ATOM 3189 O O . ILE A 1 417 ? -36.767 -5.409 17.543 1.00 98.31 417 ILE A O 1
ATOM 3193 N N . GLU A 1 418 ? -37.267 -4.977 15.396 1.00 96.12 418 GLU A N 1
ATOM 3194 C CA . GLU A 1 418 ? -37.445 -6.389 15.000 1.00 96.12 418 GLU A CA 1
ATOM 3195 C C . GLU A 1 418 ? -38.410 -7.160 15.937 1.00 96.12 418 GLU A C 1
ATOM 3197 O O . GLU A 1 418 ? -38.191 -8.321 16.274 1.00 96.12 418 GLU A O 1
ATOM 3202 N N . GLY A 1 419 ? -39.475 -6.492 16.403 1.00 96.50 419 GLY A N 1
ATOM 3203 C CA . GLY A 1 419 ? -40.478 -7.047 17.323 1.00 96.50 419 GLY A CA 1
ATOM 3204 C C . GLY A 1 419 ? -40.065 -7.086 18.802 1.00 96.50 419 GLY A C 1
ATOM 3205 O O . GLY A 1 419 ? -40.887 -7.418 19.659 1.00 96.50 419 GLY A O 1
ATOM 3206 N N . GLN A 1 420 ? -38.823 -6.728 19.142 1.00 97.12 420 GLN A N 1
ATOM 3207 C CA . GLN A 1 420 ? -38.402 -6.542 20.528 1.00 97.12 420 GLN A CA 1
ATOM 3208 C C . GLN A 1 420 ? -38.771 -5.139 21.007 1.00 97.12 420 GLN A C 1
ATOM 3210 O O . GLN A 1 420 ? -38.328 -4.158 20.420 1.00 97.12 420 GLN A O 1
ATOM 3215 N N . ARG A 1 421 ? -39.509 -5.059 22.119 1.00 98.12 421 ARG A N 1
ATOM 3216 C CA . ARG A 1 421 ? -39.837 -3.804 22.808 1.00 98.12 421 ARG A CA 1
ATOM 3217 C C . ARG A 1 421 ? -38.895 -3.553 23.974 1.00 98.12 421 ARG A C 1
ATOM 3219 O O . ARG A 1 421 ? -38.709 -4.443 24.811 1.00 98.12 421 ARG A O 1
ATOM 3226 N N . ILE A 1 422 ? -38.317 -2.360 24.009 1.00 98.56 422 ILE A N 1
ATOM 3227 C CA . ILE A 1 422 ? -37.397 -1.899 25.044 1.00 98.56 422 ILE A CA 1
ATOM 3228 C C . ILE A 1 422 ? -37.975 -0.608 25.635 1.00 98.56 422 ILE A C 1
ATOM 3230 O O . ILE A 1 422 ? -38.088 0.385 24.908 1.00 98.56 422 ILE A O 1
ATOM 3234 N N . PRO A 1 423 ? -38.341 -0.598 26.928 1.00 98.69 423 PRO A N 1
ATOM 3235 C CA . PRO A 1 423 ? -38.789 0.617 27.580 1.00 98.69 423 PRO A CA 1
ATOM 3236 C C . PRO A 1 423 ? -37.605 1.565 27.802 1.00 98.69 423 PRO A C 1
ATOM 3238 O O . PRO A 1 423 ? -36.555 1.155 28.305 1.00 98.69 423 PRO A O 1
ATOM 3241 N N . VAL A 1 424 ? -37.802 2.834 27.454 1.00 98.75 424 VAL A N 1
ATOM 3242 C CA . VAL A 1 424 ? -36.847 3.923 27.683 1.00 98.75 424 VAL A CA 1
ATOM 3243 C C . VAL A 1 424 ? -37.501 4.963 28.583 1.00 98.75 424 VAL A C 1
ATOM 3245 O O . VAL A 1 424 ? -38.583 5.457 28.264 1.00 98.75 424 VAL A O 1
ATOM 3248 N N . PHE A 1 425 ? -36.863 5.303 29.696 1.00 98.69 425 PHE A N 1
ATOM 3249 C CA . PHE A 1 425 ? -37.334 6.317 30.633 1.00 98.69 425 PHE A CA 1
ATOM 3250 C C . PHE A 1 425 ? -36.428 7.535 30.548 1.00 98.69 425 PHE A C 1
ATOM 3252 O O . PHE A 1 425 ? -35.241 7.455 30.837 1.00 98.69 425 PHE A O 1
ATOM 3259 N N . VAL A 1 426 ? -36.990 8.671 30.153 1.00 98.62 426 VAL A N 1
ATOM 3260 C CA . VAL A 1 426 ? -36.270 9.944 30.064 1.00 98.62 426 VAL A CA 1
ATOM 3261 C C . VAL A 1 426 ? -36.725 10.832 31.210 1.00 98.62 426 VAL A C 1
ATOM 3263 O O . VAL A 1 426 ? -37.931 11.018 31.381 1.00 98.62 426 VAL A O 1
ATOM 3266 N N . ALA A 1 427 ? -35.802 11.380 32.002 1.00 98.25 427 ALA A N 1
ATOM 3267 C CA . ALA A 1 427 ? -36.156 12.339 33.048 1.00 98.25 427 ALA A CA 1
ATOM 3268 C C . ALA A 1 427 ? -37.015 13.475 32.458 1.00 98.25 427 ALA A C 1
ATOM 3270 O O . ALA A 1 427 ? -36.667 14.052 31.430 1.00 98.25 427 ALA A O 1
ATOM 3271 N N . ARG A 1 428 ? -38.166 13.788 33.072 1.00 97.19 428 ARG A N 1
ATOM 3272 C CA . ARG A 1 428 ? -39.160 14.710 32.482 1.00 97.19 428 ARG A CA 1
ATOM 3273 C C . ARG A 1 428 ? -38.643 16.144 32.348 1.00 97.19 428 ARG A C 1
ATOM 3275 O O . ARG A 1 428 ? -38.983 16.830 31.392 1.00 97.19 428 ARG A O 1
ATOM 3282 N N . ASN A 1 429 ? -37.858 16.586 33.326 1.00 93.88 429 ASN A N 1
ATOM 3283 C CA . ASN A 1 429 ? -37.318 17.940 33.416 1.00 93.88 429 ASN A CA 1
ATOM 3284 C C . ASN A 1 429 ? -35.809 17.860 33.690 1.00 93.88 429 ASN A C 1
ATOM 3286 O O . ASN A 1 429 ? -35.389 18.130 34.818 1.00 93.88 429 ASN A O 1
ATOM 3290 N N . PRO A 1 430 ? -34.998 17.423 32.709 1.00 93.25 430 PRO A N 1
ATOM 3291 C CA . PRO A 1 430 ? -33.562 17.336 32.902 1.00 93.25 430 PRO A CA 1
ATOM 3292 C C . PRO A 1 430 ? -32.999 18.747 33.111 1.00 93.25 430 PRO A C 1
ATOM 3294 O O . PRO A 1 430 ? -33.378 19.699 32.424 1.00 93.25 430 PRO A O 1
ATOM 3297 N N . ASP A 1 431 ? -32.116 18.900 34.093 1.00 91.56 431 ASP A N 1
ATOM 3298 C CA . ASP A 1 431 ? -31.495 20.183 34.407 1.00 91.56 431 ASP A CA 1
ATOM 3299 C C . ASP A 1 431 ? -30.424 20.499 33.357 1.00 91.56 431 ASP A C 1
ATOM 3301 O O . ASP A 1 431 ? -29.306 19.990 33.415 1.00 91.56 431 ASP A O 1
ATOM 3305 N N . ALA A 1 432 ? -30.762 21.359 32.393 1.00 92.50 432 ALA A N 1
ATOM 3306 C CA . ALA A 1 432 ? -29.865 21.766 31.310 1.00 92.50 432 ALA A CA 1
ATOM 3307 C C . ALA A 1 432 ? -28.538 22.381 31.798 1.00 92.50 432 ALA A C 1
ATOM 3309 O O . ALA A 1 432 ? -27.565 22.401 31.047 1.00 92.50 432 ALA A O 1
ATOM 3310 N N . SER A 1 433 ? -28.455 22.860 33.048 1.00 94.50 433 SER A N 1
ATOM 3311 C CA . SER A 1 433 ? -27.187 23.340 33.617 1.00 94.50 433 SER A CA 1
ATOM 3312 C C . SER A 1 433 ? -26.189 22.213 33.909 1.00 94.50 433 SER A C 1
ATOM 3314 O O . SER A 1 433 ? -25.003 22.476 34.111 1.00 94.50 433 SER A O 1
ATOM 3316 N N . ARG A 1 434 ? -26.647 20.954 33.904 1.00 93.62 434 ARG A N 1
ATOM 3317 C CA . ARG A 1 434 ? -25.822 19.767 34.163 1.00 93.62 434 ARG A CA 1
ATOM 3318 C C . ARG A 1 434 ? -25.146 19.205 32.927 1.00 93.62 434 ARG A C 1
ATOM 3320 O O . ARG A 1 434 ? -24.219 18.415 33.088 1.00 93.62 434 ARG A O 1
ATOM 3327 N N . GLY A 1 435 ? -25.565 19.620 31.734 1.00 95.19 435 GLY A N 1
ATOM 3328 C CA . GLY A 1 435 ? -24.941 19.186 30.497 1.00 95.19 435 GLY A CA 1
ATOM 3329 C C . GLY A 1 435 ? -25.911 18.993 29.340 1.00 95.19 435 GLY A C 1
ATOM 3330 O O . GLY A 1 435 ? -27.037 19.489 29.334 1.00 95.19 435 GLY A O 1
ATOM 3331 N N . SER A 1 436 ? -25.426 18.267 28.340 1.00 96.56 436 SER A N 1
ATOM 3332 C CA . SER A 1 436 ? -26.200 17.797 27.197 1.00 96.56 436 SER A CA 1
ATOM 3333 C C . SER A 1 436 ? -26.811 16.435 27.506 1.00 96.56 436 SER A C 1
ATOM 3335 O O . SER A 1 436 ? -26.187 15.603 28.159 1.00 96.56 436 SER A O 1
ATOM 3337 N N . PHE A 1 437 ? -28.027 16.220 27.017 1.00 97.19 437 PHE A N 1
ATOM 3338 C CA . PHE A 1 437 ? -28.782 14.982 27.178 1.00 97.19 437 PHE A CA 1
ATOM 3339 C C . PHE A 1 437 ? -29.086 14.407 25.801 1.00 97.19 437 PHE A C 1
ATOM 3341 O O . PHE A 1 437 ? -29.309 15.167 24.856 1.00 97.19 437 PHE A O 1
ATOM 3348 N N . HIS A 1 438 ? -29.142 13.081 25.706 1.00 97.75 438 HIS A N 1
ATOM 3349 C CA . HIS A 1 438 ? -29.608 12.428 24.492 1.00 97.75 438 HIS A CA 1
ATOM 3350 C C . HIS A 1 438 ? -31.119 12.567 24.333 1.00 97.75 438 HIS A C 1
ATOM 3352 O O . HIS A 1 438 ? -31.889 12.409 25.285 1.00 97.75 438 HIS A O 1
ATOM 3358 N N . SER A 1 439 ? -31.536 12.840 23.104 1.00 97.94 439 SER A N 1
ATOM 3359 C CA . SER A 1 439 ? -32.932 12.741 22.686 1.00 97.94 439 SER A CA 1
ATOM 3360 C C . SER A 1 439 ? -33.396 11.281 22.639 1.00 97.94 439 SER A C 1
ATOM 3362 O O . SER A 1 439 ? -32.590 10.350 22.577 1.00 97.94 439 SER A O 1
ATOM 3364 N N . ILE A 1 440 ? -34.715 11.064 22.646 1.00 98.31 440 ILE A N 1
ATOM 3365 C CA . ILE A 1 440 ? -35.270 9.711 22.504 1.00 98.31 440 ILE A CA 1
ATOM 3366 C C . ILE A 1 440 ? -34.939 9.110 21.131 1.00 98.31 440 ILE A C 1
ATOM 3368 O O . ILE A 1 440 ? -34.733 7.903 21.026 1.00 98.31 440 ILE A O 1
ATOM 3372 N N . GLU A 1 441 ? -34.838 9.935 20.091 1.00 98.56 441 GLU A N 1
ATOM 3373 C CA . GLU A 1 441 ? -34.446 9.520 18.746 1.00 98.56 441 GLU A CA 1
ATOM 3374 C C . GLU A 1 441 ? -33.003 8.998 18.713 1.00 98.56 441 GLU A C 1
ATOM 3376 O O . GLU A 1 441 ? -32.770 7.910 18.189 1.00 98.56 441 GLU A O 1
ATOM 3381 N N . GLU A 1 442 ? -32.060 9.711 19.339 1.00 98.44 442 GLU A N 1
ATOM 3382 C CA . GLU A 1 442 ? -30.655 9.280 19.449 1.00 98.44 442 GLU A CA 1
ATOM 3383 C C . GLU A 1 442 ? -30.539 7.959 20.240 1.00 98.44 442 GLU A C 1
ATOM 3385 O O . GLU A 1 442 ? -29.813 7.045 19.839 1.00 98.44 442 GLU A O 1
ATOM 3390 N N . VAL A 1 443 ? -31.322 7.796 21.320 1.00 98.62 443 VAL A N 1
ATOM 3391 C CA . VAL A 1 443 ? -31.392 6.535 22.091 1.00 98.62 443 VAL A CA 1
ATOM 3392 C C . VAL A 1 443 ? -31.959 5.388 21.262 1.00 98.62 443 VAL A C 1
ATOM 3394 O O . VAL A 1 443 ? -31.420 4.280 21.291 1.00 98.62 443 VAL A O 1
ATOM 3397 N N . ALA A 1 444 ? -33.030 5.628 20.511 1.00 98.62 444 ALA A N 1
ATOM 3398 C CA . ALA A 1 444 ? -33.640 4.613 19.662 1.00 98.62 444 ALA A CA 1
ATOM 3399 C C . ALA A 1 444 ? -32.707 4.181 18.523 1.00 98.62 444 ALA A C 1
ATOM 3401 O O . ALA A 1 444 ? -32.576 2.983 18.255 1.00 98.62 444 ALA A O 1
ATOM 3402 N N . GLU A 1 445 ? -32.016 5.137 17.899 1.00 98.44 445 GLU A N 1
ATOM 3403 C CA . GLU A 1 445 ? -30.996 4.870 16.888 1.00 98.44 445 GLU A CA 1
ATOM 3404 C C . GLU A 1 445 ? -29.843 4.044 17.471 1.00 98.44 445 GLU A C 1
ATOM 3406 O O . GLU A 1 445 ? -29.504 2.994 16.914 1.00 98.44 445 GLU A O 1
ATOM 3411 N N . GLY A 1 446 ? -29.339 4.426 18.646 1.00 98.19 446 GLY A N 1
ATOM 3412 C CA . GLY A 1 446 ? -28.319 3.679 19.375 1.00 98.19 446 GLY A CA 1
ATOM 3413 C C . GLY A 1 446 ? -28.724 2.237 19.668 1.00 98.19 446 GLY A C 1
ATOM 3414 O O . GLY A 1 446 ? -27.994 1.301 19.335 1.00 98.19 446 GLY A O 1
ATOM 3415 N N . LEU A 1 447 ? -29.928 2.020 20.199 1.00 98.56 447 LEU A N 1
ATOM 3416 C CA . LEU A 1 447 ? -30.464 0.676 20.441 1.00 98.56 447 LEU A CA 1
ATOM 3417 C C . LEU A 1 447 ? -30.620 -0.142 19.153 1.00 98.56 447 LEU A C 1
ATOM 3419 O O . LEU A 1 447 ? -30.455 -1.365 19.173 1.00 98.56 447 LEU A O 1
ATOM 3423 N N . SER A 1 448 ? -30.925 0.508 18.029 1.00 98.19 448 SER A N 1
ATOM 3424 C CA . SER A 1 448 ? -31.060 -0.162 16.732 1.00 98.19 448 SER A CA 1
ATOM 3425 C C . SER A 1 448 ? -29.726 -0.683 16.181 1.00 98.19 448 SER A C 1
ATOM 3427 O O . SER A 1 448 ? -29.719 -1.681 15.448 1.00 98.19 448 SER A O 1
ATOM 3429 N N . SER A 1 449 ? -28.612 -0.054 16.580 1.00 97.88 449 SER A N 1
ATOM 3430 C CA . SER A 1 449 ? -27.247 -0.441 16.201 1.00 97.88 449 SER A CA 1
ATOM 3431 C C . SER A 1 449 ? -26.746 -1.699 16.925 1.00 97.88 449 SER A C 1
ATOM 3433 O O . SER A 1 449 ? -25.879 -2.414 16.423 1.00 97.88 449 SER A O 1
ATOM 3435 N N . LEU A 1 450 ? -27.337 -2.032 18.080 1.00 97.81 450 LEU A N 1
ATOM 3436 C CA . LEU A 1 450 ? -26.929 -3.184 18.881 1.00 97.81 450 LEU A CA 1
ATOM 3437 C C . LEU A 1 450 ? -27.142 -4.512 18.135 1.00 97.81 450 LEU A C 1
ATOM 3439 O O . LEU A 1 450 ? -28.233 -4.742 17.597 1.00 97.81 450 LEU A O 1
ATOM 3443 N N . PRO A 1 451 ? -26.181 -5.453 18.183 1.00 95.81 451 PRO A N 1
ATOM 3444 C CA . PRO A 1 451 ? -26.385 -6.826 17.720 1.00 95.81 451 PRO A CA 1
ATOM 3445 C C . PRO A 1 451 ? -27.599 -7.478 18.392 1.00 95.81 451 PRO A C 1
ATOM 3447 O O . PRO A 1 451 ? -27.884 -7.159 19.547 1.00 95.81 451 PRO A O 1
ATOM 3450 N N . PRO A 1 452 ? -28.300 -8.432 17.748 1.00 95.19 452 PRO A N 1
ATOM 3451 C CA . PRO A 1 452 ? -29.510 -9.021 18.324 1.00 95.19 452 PRO A CA 1
ATOM 3452 C C . PRO A 1 452 ? -29.266 -9.670 19.693 1.00 95.19 452 PRO A C 1
ATOM 3454 O O . PRO A 1 452 ? -30.090 -9.521 20.593 1.00 95.19 452 PRO A O 1
ATOM 3457 N N . ALA A 1 453 ? -28.115 -10.331 19.875 1.00 94.06 453 ALA A N 1
ATOM 3458 C CA . ALA A 1 453 ? -27.728 -10.932 21.149 1.00 94.06 453 ALA A CA 1
ATOM 3459 C C . ALA A 1 453 ? -27.558 -9.877 22.257 1.00 94.06 453 ALA A C 1
ATOM 3461 O O . ALA A 1 453 ? -28.176 -10.007 23.310 1.00 94.06 453 ALA A O 1
ATOM 3462 N N . ASN A 1 454 ? -26.808 -8.798 22.000 1.00 95.69 454 ASN A N 1
ATOM 3463 C CA . ASN A 1 454 ? -26.646 -7.671 22.925 1.00 95.69 454 ASN A CA 1
ATOM 3464 C C . ASN A 1 454 ? -27.985 -7.004 23.239 1.00 95.69 454 ASN A C 1
ATOM 3466 O O . ASN A 1 454 ? -28.336 -6.798 24.399 1.00 95.69 454 ASN A O 1
ATOM 3470 N N . ARG A 1 455 ? -28.769 -6.709 22.200 1.00 96.75 455 ARG A N 1
ATOM 3471 C CA . ARG A 1 455 ? -30.058 -6.035 22.336 1.00 96.75 455 ARG A CA 1
ATOM 3472 C C . ARG A 1 455 ? -31.034 -6.844 23.185 1.00 96.75 455 ARG A C 1
ATOM 3474 O O . ARG A 1 455 ? -31.755 -6.266 23.990 1.00 96.75 455 ARG A O 1
ATOM 3481 N N . ALA A 1 456 ? -31.037 -8.173 23.081 1.00 95.75 456 ALA A N 1
ATOM 3482 C CA . ALA A 1 456 ? -31.899 -9.037 23.890 1.00 95.75 456 ALA A CA 1
ATOM 3483 C C . ALA A 1 456 ? -31.577 -9.005 25.402 1.00 95.75 456 ALA A C 1
ATOM 3485 O O . ALA A 1 456 ? -32.434 -9.344 26.237 1.00 95.75 456 ALA A O 1
ATOM 3486 N N . LEU A 1 457 ? -30.360 -8.590 25.767 1.00 95.12 457 LEU A N 1
ATOM 3487 C CA . LEU A 1 457 ? -29.956 -8.390 27.159 1.00 95.12 457 LEU A CA 1
ATOM 3488 C C . LEU A 1 457 ? -30.547 -7.104 27.739 1.00 95.12 457 LEU A C 1
ATOM 3490 O O . LEU A 1 457 ? -30.851 -7.083 28.928 1.00 95.12 457 LEU A O 1
ATOM 3494 N N . VAL A 1 458 ? -30.810 -6.093 26.908 1.00 97.31 458 VAL A N 1
ATOM 3495 C CA . VAL A 1 458 ? -31.386 -4.815 27.340 1.00 97.31 458 VAL A CA 1
ATOM 3496 C C . VAL A 1 458 ? -32.833 -5.009 27.798 1.00 97.31 458 VAL A C 1
ATOM 3498 O O . VAL A 1 458 ? -33.707 -5.446 27.044 1.00 97.31 458 VAL A O 1
ATOM 3501 N N . LYS A 1 459 ? -33.082 -4.703 29.070 1.00 97.00 459 LYS A N 1
ATOM 3502 C CA . LYS A 1 459 ? -34.401 -4.714 29.716 1.00 97.00 459 LYS A CA 1
ATOM 3503 C C . LYS A 1 459 ? -34.984 -3.320 29.843 1.00 97.00 459 LYS A C 1
ATOM 3505 O O . LYS A 1 459 ? -36.204 -3.196 29.807 1.00 97.00 459 LYS A O 1
ATOM 3510 N N . GLN A 1 460 ? -34.125 -2.319 29.995 1.00 98.06 460 GLN A N 1
ATOM 3511 C CA . GLN A 1 460 ? -34.507 -0.932 30.205 1.00 98.06 460 GLN A CA 1
ATOM 3512 C C . GLN A 1 460 ? -33.351 -0.009 29.830 1.00 98.06 460 GLN A C 1
ATOM 3514 O O . GLN A 1 460 ? -32.185 -0.377 29.993 1.00 98.06 460 GLN A O 1
ATOM 3519 N N . VAL A 1 461 ? -33.695 1.190 29.369 1.00 98.56 461 VAL A N 1
ATOM 3520 C CA . VAL A 1 461 ? -32.761 2.310 29.264 1.00 98.56 461 VAL A CA 1
ATOM 3521 C C . VAL A 1 461 ? -33.279 3.482 30.087 1.00 98.56 461 VAL A C 1
ATOM 3523 O O . VAL A 1 461 ? -34.440 3.863 29.945 1.00 98.56 461 VAL A O 1
ATOM 3526 N N . ASP A 1 462 ? -32.415 4.063 30.904 1.00 98.50 462 ASP A N 1
ATOM 3527 C CA . ASP A 1 462 ? -32.678 5.258 31.694 1.00 98.50 462 ASP A CA 1
ATOM 3528 C C . ASP A 1 462 ? -31.820 6.413 31.170 1.00 98.50 462 ASP A C 1
ATOM 3530 O O . ASP A 1 462 ? -30.597 6.330 31.162 1.00 98.50 462 ASP A O 1
ATOM 3534 N N . VAL A 1 463 ? -32.445 7.503 30.730 1.00 98.38 463 VAL A N 1
ATOM 3535 C CA . VAL A 1 463 ? -31.766 8.776 30.450 1.00 98.38 463 VAL A CA 1
ATOM 3536 C C . VAL A 1 463 ? -31.933 9.647 31.688 1.00 98.38 463 VAL A C 1
ATOM 3538 O O . VAL A 1 463 ? -32.977 10.283 31.884 1.00 98.38 463 VAL A O 1
ATOM 3541 N N . ASP A 1 464 ? -30.931 9.589 32.560 1.00 97.88 464 ASP A N 1
ATOM 3542 C CA . ASP A 1 464 ? -30.932 10.230 33.870 1.00 97.88 464 ASP A CA 1
ATOM 3543 C C . ASP A 1 464 ? -30.772 11.757 33.730 1.00 97.88 464 ASP A C 1
ATOM 3545 O O . ASP A 1 464 ? -30.064 12.266 32.860 1.00 97.88 464 ASP A O 1
ATOM 3549 N N . GLY A 1 465 ? -31.463 12.504 34.592 1.00 97.06 465 GLY A N 1
ATOM 3550 C CA . GLY A 1 465 ? -31.398 13.963 34.670 1.00 97.06 465 GLY A CA 1
ATOM 3551 C C . GLY A 1 465 ? -30.167 14.497 35.416 1.00 97.06 465 GLY A C 1
ATOM 3552 O O . GLY A 1 465 ? -29.927 15.706 35.397 1.00 97.06 465 GLY A O 1
ATOM 3553 N N . HIS A 1 466 ? -29.408 13.633 36.096 1.00 96.75 466 HIS A N 1
ATOM 3554 C CA . HIS A 1 466 ? -28.268 13.995 36.945 1.00 96.75 466 HIS A CA 1
ATOM 3555 C C . HIS A 1 466 ? -27.023 13.177 36.600 1.00 96.75 466 HIS A C 1
ATOM 3557 O O . HIS A 1 466 ? -27.118 12.166 35.926 1.00 96.75 466 HIS A O 1
ATOM 3563 N N . SER A 1 467 ? -25.851 13.610 37.073 1.00 95.69 467 SER A N 1
ATOM 3564 C CA . SER A 1 467 ? -24.608 12.829 36.981 1.00 95.69 467 SER A CA 1
ATOM 3565 C C . SER A 1 467 ? -24.699 11.530 37.786 1.00 95.69 467 SER A C 1
ATOM 3567 O O . SER A 1 467 ? -25.479 11.443 38.739 1.00 95.69 467 SER A O 1
ATOM 3569 N N . ASN A 1 468 ? -23.863 10.552 37.438 1.00 96.19 468 ASN A N 1
ATOM 3570 C CA . ASN A 1 468 ? -23.800 9.286 38.154 1.00 96.19 468 ASN A CA 1
ATOM 3571 C C . ASN A 1 468 ? -23.406 9.534 39.626 1.00 96.19 468 ASN A C 1
ATOM 3573 O O . ASN A 1 468 ? -22.362 10.142 39.884 1.00 96.19 468 ASN A O 1
ATOM 3577 N N . PRO A 1 469 ? -24.201 9.076 40.614 1.00 96.38 469 PRO A N 1
ATOM 3578 C CA . PRO A 1 469 ? -23.879 9.272 42.029 1.00 96.38 469 PRO A CA 1
ATOM 3579 C C . PRO A 1 469 ? -22.548 8.628 42.450 1.00 96.38 469 PRO A C 1
ATOM 3581 O O . PRO A 1 469 ? -21.966 9.047 43.452 1.00 96.38 469 PRO A O 1
ATOM 3584 N N . ASP A 1 470 ? -22.052 7.648 41.690 1.00 95.44 470 ASP A N 1
ATOM 3585 C CA . ASP A 1 470 ? -20.786 6.965 41.951 1.00 95.44 470 ASP A CA 1
ATOM 3586 C C . ASP A 1 470 ? -19.568 7.640 41.285 1.00 95.44 470 ASP A C 1
ATOM 3588 O O . ASP A 1 470 ? -18.449 7.152 41.442 1.00 95.44 470 ASP A O 1
ATOM 3592 N N . ASP A 1 471 ? -19.723 8.776 40.591 1.00 94.38 471 ASP A N 1
ATOM 3593 C CA . ASP A 1 471 ? -18.608 9.465 39.912 1.00 94.38 471 ASP A CA 1
ATOM 3594 C C . ASP A 1 471 ? -17.443 9.791 40.858 1.00 94.38 471 ASP A C 1
ATOM 3596 O O . ASP A 1 471 ? -16.287 9.574 40.511 1.00 94.38 471 ASP A O 1
ATOM 3600 N N . ALA A 1 472 ? -17.728 10.217 42.095 1.00 95.44 472 ALA A N 1
ATOM 3601 C CA . ALA A 1 472 ? -16.689 10.510 43.089 1.00 95.44 472 ALA A CA 1
ATOM 3602 C C . ALA A 1 472 ? -15.894 9.263 43.521 1.00 95.44 472 ALA A C 1
ATOM 3604 O O . ALA A 1 472 ? -14.743 9.369 43.949 1.00 95.44 472 ALA A O 1
ATOM 3605 N N . TYR A 1 473 ? -16.510 8.081 43.447 1.00 93.50 473 TYR A N 1
ATOM 3606 C CA . TYR A 1 473 ? -15.819 6.816 43.674 1.00 93.50 473 TYR A CA 1
ATOM 3607 C C . TYR A 1 473 ? -14.948 6.464 42.463 1.00 93.50 473 TYR A C 1
ATOM 3609 O O . TYR A 1 473 ? -13.769 6.155 42.637 1.00 93.50 473 TYR A O 1
ATOM 3617 N N . TRP A 1 474 ? -15.489 6.570 41.247 1.00 90.25 474 TRP A N 1
ATOM 3618 C CA . TRP A 1 474 ? -14.758 6.257 40.016 1.00 90.25 474 TRP A CA 1
ATOM 3619 C C . TRP A 1 474 ? -13.594 7.210 39.743 1.00 90.25 474 TRP A C 1
ATOM 3621 O O . TRP A 1 474 ? -12.531 6.755 39.338 1.00 90.25 474 TRP A O 1
ATOM 3631 N N . GLU A 1 475 ? -13.726 8.490 40.086 1.00 92.19 475 GLU A N 1
ATOM 3632 C CA . GLU A 1 475 ? -12.631 9.468 40.090 1.00 92.19 475 GLU A CA 1
ATOM 3633 C C . GLU A 1 475 ? -11.419 8.970 40.893 1.00 92.19 475 GLU A C 1
ATOM 3635 O O . GLU A 1 475 ? -10.275 9.117 40.461 1.00 92.19 475 GLU A O 1
ATOM 3640 N N . GLN A 1 476 ? -11.656 8.324 42.040 1.00 93.56 476 GLN A N 1
ATOM 3641 C CA . GLN A 1 476 ? -10.594 7.751 42.871 1.00 93.56 476 GLN A CA 1
ATOM 3642 C C . GLN A 1 476 ? -10.051 6.443 42.293 1.00 93.56 476 GLN A C 1
ATOM 3644 O O . GLN A 1 476 ? -8.842 6.224 42.326 1.00 93.56 476 GLN A O 1
ATOM 3649 N N . VAL A 1 477 ? -10.928 5.576 41.775 1.00 86.06 477 VAL A N 1
ATOM 3650 C CA . VAL A 1 477 ? -10.541 4.281 41.188 1.00 86.06 477 VAL A CA 1
ATOM 3651 C C . VAL A 1 477 ? -9.678 4.476 39.944 1.00 86.06 477 VAL A C 1
ATOM 3653 O O . VAL A 1 477 ? -8.648 3.819 39.809 1.00 86.06 477 VAL A O 1
ATOM 3656 N N . TYR A 1 478 ? -10.071 5.399 39.069 1.00 83.81 478 TYR A N 1
ATOM 3657 C CA . TYR A 1 478 ? -9.351 5.718 37.839 1.00 83.81 478 TYR A CA 1
ATOM 3658 C C . TYR A 1 478 ? -8.229 6.740 38.050 1.00 83.81 478 TYR A C 1
ATOM 3660 O O . TYR A 1 478 ? -7.407 6.936 37.159 1.00 83.81 478 TYR A O 1
ATOM 3668 N N . ASN A 1 479 ? -8.146 7.346 39.243 1.00 90.38 479 ASN A N 1
ATOM 3669 C CA . ASN A 1 479 ? -7.198 8.414 39.565 1.00 90.38 479 ASN A CA 1
ATOM 3670 C C . ASN A 1 479 ? -7.247 9.546 38.519 1.00 90.38 479 ASN A C 1
ATOM 3672 O O . ASN A 1 479 ? -6.222 10.035 38.038 1.00 90.38 479 ASN A O 1
ATOM 3676 N N . GLU A 1 480 ? -8.464 9.945 38.162 1.00 88.19 480 GLU A N 1
ATOM 3677 C CA . GLU A 1 480 ? -8.742 10.906 37.101 1.00 88.19 480 GLU A CA 1
ATOM 3678 C C . GLU A 1 480 ? -9.592 12.055 37.654 1.00 88.19 480 GLU A C 1
ATOM 3680 O O . GLU A 1 480 ? -10.818 11.952 37.696 1.00 88.19 480 GLU A O 1
ATOM 3685 N N . PRO A 1 481 ? -8.964 13.158 38.104 1.00 94.19 481 PRO A N 1
ATOM 3686 C CA . PRO A 1 481 ? -9.688 14.265 38.707 1.00 94.19 481 PRO A CA 1
ATOM 3687 C C . PRO A 1 481 ? -10.787 14.830 37.800 1.00 94.19 481 PRO A C 1
ATOM 3689 O O . PRO A 1 481 ? -10.537 15.172 36.641 1.00 94.19 481 PRO A O 1
ATOM 3692 N N . GLY A 1 482 ? -11.993 14.980 38.345 1.00 92.00 482 GLY A N 1
ATOM 3693 C CA . GLY A 1 482 ? -13.174 15.435 37.612 1.00 92.00 482 GLY A CA 1
ATOM 3694 C C . GLY A 1 482 ? -13.801 14.387 36.688 1.00 92.00 482 GLY A C 1
ATOM 3695 O O . GLY A 1 482 ? -14.522 14.774 35.763 1.00 92.00 482 GLY A O 1
ATOM 3696 N N . PHE A 1 483 ? -13.532 13.098 36.917 1.00 92.75 483 PHE A N 1
ATOM 3697 C CA . PHE A 1 483 ? -14.181 11.994 36.214 1.00 92.75 483 PHE A CA 1
ATOM 3698 C C . PHE A 1 483 ? -15.709 12.127 36.226 1.00 92.75 483 PHE A C 1
ATOM 3700 O O . PHE A 1 483 ? -16.314 12.491 37.237 1.00 92.75 483 PHE A O 1
ATOM 3707 N N . ARG A 1 484 ? -16.332 11.812 35.088 1.00 94.06 484 ARG A N 1
ATOM 3708 C CA . ARG A 1 484 ? -17.786 11.740 34.942 1.00 94.06 484 ARG A CA 1
ATOM 3709 C C . ARG A 1 484 ? -18.157 10.568 34.063 1.00 94.06 484 ARG A C 1
ATOM 3711 O O . ARG A 1 484 ? -17.654 10.463 32.944 1.00 94.06 484 ARG A O 1
ATOM 3718 N N . SER A 1 485 ? -19.080 9.752 34.549 1.00 94.31 485 SER A N 1
ATOM 3719 C CA . SER A 1 485 ? -19.613 8.639 33.783 1.00 94.31 485 SER A CA 1
ATOM 3720 C C . SER A 1 485 ? -20.534 9.150 32.690 1.00 94.31 485 SER A C 1
ATOM 3722 O O . SER A 1 485 ? -21.456 9.914 32.965 1.00 94.31 485 SER A O 1
ATOM 3724 N N . TYR A 1 486 ? -20.314 8.701 31.458 1.00 95.69 486 TYR A N 1
ATOM 3725 C CA . TYR A 1 486 ? -21.247 8.943 30.362 1.00 95.69 486 TYR A CA 1
ATOM 3726 C C . TYR A 1 486 ? -22.393 7.924 30.353 1.00 95.69 486 TYR A C 1
ATOM 3728 O O . TYR A 1 486 ? -23.566 8.289 30.278 1.00 95.69 486 TYR A O 1
ATOM 3736 N N . MET A 1 487 ? -22.055 6.639 30.439 1.00 96.94 487 MET A N 1
ATOM 3737 C CA . MET A 1 487 ? -22.998 5.535 30.306 1.00 96.94 487 MET A CA 1
ATOM 3738 C C . MET A 1 487 ? -22.565 4.380 31.194 1.00 96.94 487 MET A C 1
ATOM 3740 O O . MET A 1 487 ? -21.376 4.222 31.450 1.00 96.94 487 MET A O 1
ATOM 3744 N N . THR A 1 488 ? -23.530 3.600 31.671 1.00 94.44 488 THR A N 1
ATOM 3745 C CA . THR A 1 488 ? -23.274 2.400 32.465 1.00 94.44 488 THR A CA 1
ATOM 3746 C C . THR A 1 488 ? -24.258 1.302 32.081 1.00 94.44 488 THR A C 1
ATOM 3748 O O . THR A 1 488 ? -25.430 1.584 31.821 1.00 94.44 488 THR A O 1
ATOM 3751 N N . ALA A 1 489 ? -23.825 0.040 32.071 1.00 93.25 489 ALA A N 1
ATOM 3752 C CA . ALA A 1 489 ? -24.734 -1.102 31.951 1.00 93.25 489 ALA A CA 1
ATOM 3753 C C . ALA A 1 489 ? -24.492 -2.166 33.024 1.00 93.25 489 ALA A C 1
ATOM 3755 O O . ALA A 1 489 ? -23.402 -2.714 33.184 1.00 93.25 489 ALA A O 1
ATOM 3756 N N . GLY A 1 490 ? -25.556 -2.501 33.755 1.0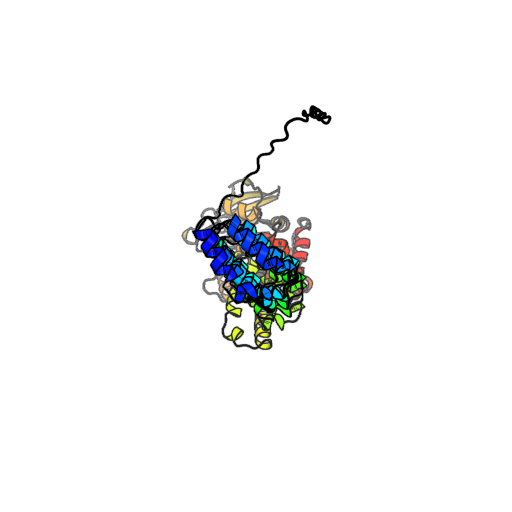0 84.50 490 GLY A N 1
ATOM 3757 C CA . GLY A 1 490 ? -25.526 -3.563 34.757 1.00 84.50 490 GLY A CA 1
ATOM 3758 C C . GLY A 1 490 ? -25.896 -4.933 34.186 1.00 84.50 490 GLY A C 1
ATOM 3759 O O . GLY A 1 490 ? -26.648 -5.046 33.220 1.00 84.50 490 GLY A O 1
ATOM 3760 N N . ALA A 1 491 ? -25.496 -6.004 34.882 1.00 86.62 491 ALA A N 1
ATOM 3761 C CA . ALA A 1 491 ? -25.895 -7.383 34.556 1.00 86.62 491 ALA A CA 1
ATOM 3762 C C . ALA A 1 491 ? -27.427 -7.605 34.542 1.00 86.62 491 ALA A C 1
ATOM 3764 O O . ALA A 1 491 ? -27.914 -8.561 33.944 1.00 86.62 491 ALA A O 1
ATOM 3765 N N . ALA A 1 492 ? -28.198 -6.709 35.170 1.00 88.44 492 ALA A N 1
ATOM 3766 C CA . ALA A 1 492 ? -29.660 -6.692 35.112 1.00 88.44 492 ALA A CA 1
ATOM 3767 C C . ALA A 1 492 ? -30.224 -6.268 33.737 1.00 88.44 492 ALA A C 1
ATOM 3769 O O . ALA A 1 492 ? -31.436 -6.342 33.526 1.00 88.44 492 ALA A O 1
ATOM 3770 N N . GLY A 1 493 ? -29.372 -5.823 32.807 1.00 93.06 493 GLY A N 1
ATOM 3771 C CA . GLY A 1 493 ? -29.781 -5.308 31.503 1.00 93.06 493 GLY A CA 1
ATOM 3772 C C . GLY A 1 493 ? -30.393 -3.909 31.569 1.00 93.06 493 GLY A C 1
ATOM 3773 O O . GLY A 1 493 ? -31.181 -3.553 30.695 1.00 93.06 493 GLY A O 1
ATOM 3774 N N . ILE A 1 494 ? -30.079 -3.144 32.615 1.00 96.12 494 ILE A N 1
ATOM 3775 C CA . ILE A 1 494 ? -30.445 -1.730 32.726 1.00 96.12 494 ILE A CA 1
ATOM 3776 C C . ILE A 1 494 ? -29.240 -0.922 32.262 1.00 96.12 494 ILE A C 1
ATOM 3778 O O . ILE A 1 494 ? -28.145 -1.096 32.804 1.00 96.12 494 ILE A O 1
ATOM 3782 N N . ILE A 1 495 ? -29.459 -0.090 31.248 1.00 97.75 495 ILE A N 1
ATOM 3783 C CA . ILE A 1 495 ? -28.475 0.863 30.739 1.00 97.75 495 ILE A CA 1
ATOM 3784 C C . ILE A 1 495 ? -28.868 2.244 31.244 1.00 97.75 495 ILE A C 1
ATOM 3786 O O . ILE A 1 495 ? -30.015 2.641 31.050 1.00 97.75 495 ILE A O 1
ATOM 3790 N N . THR A 1 496 ? -27.932 2.987 31.820 1.00 98.12 496 THR A N 1
ATOM 3791 C CA . THR A 1 496 ? -28.161 4.376 32.221 1.00 98.12 496 THR A CA 1
ATOM 3792 C C . THR A 1 496 ? -27.257 5.306 31.430 1.00 98.12 496 THR A C 1
ATOM 3794 O O . THR A 1 496 ? -26.058 5.062 31.325 1.00 98.12 496 THR A O 1
ATOM 3797 N N . LEU A 1 497 ? -27.833 6.371 30.879 1.00 98.12 497 LEU A N 1
ATOM 3798 C CA . LEU A 1 497 ? -27.144 7.464 30.209 1.00 98.12 497 LEU A CA 1
ATOM 3799 C C . LEU A 1 497 ? -27.209 8.696 31.105 1.00 98.12 497 LEU A C 1
ATOM 3801 O O . LEU A 1 497 ? -28.292 9.088 31.540 1.00 98.12 497 LEU A O 1
ATOM 3805 N N . TYR A 1 498 ? -26.058 9.311 31.337 1.00 97.81 498 TYR A N 1
ATOM 3806 C CA . TYR A 1 498 ? -25.902 10.493 32.174 1.00 97.81 498 TYR A CA 1
ATOM 3807 C C . TYR A 1 498 ? -25.594 11.730 31.310 1.00 97.81 498 TYR A C 1
ATOM 3809 O O . TYR A 1 498 ? -25.097 11.595 30.187 1.00 97.81 498 TYR A O 1
ATOM 3817 N N . PRO A 1 499 ? -25.878 12.951 31.800 1.00 97.19 499 PRO A N 1
ATOM 3818 C CA . PRO A 1 499 ? -25.561 14.173 31.076 1.00 97.19 499 PRO A CA 1
ATOM 3819 C C . PRO A 1 499 ? -24.056 14.375 30.896 1.00 97.19 499 PRO A C 1
ATOM 3821 O O . PRO A 1 499 ? -23.264 14.185 31.822 1.00 97.19 499 PRO A O 1
ATOM 3824 N N . THR A 1 500 ? -23.675 14.865 29.721 1.00 96.31 500 THR A N 1
ATOM 3825 C CA . THR A 1 500 ? -22.282 15.118 29.325 1.00 96.31 500 THR A CA 1
ATOM 3826 C C . THR A 1 500 ? -21.972 16.612 29.258 1.00 96.31 500 THR A C 1
ATOM 3828 O O . THR A 1 500 ? -22.857 17.444 29.073 1.00 96.31 500 THR A O 1
ATOM 3831 N N . ASN A 1 501 ? -20.696 16.998 29.352 1.00 93.25 501 ASN A N 1
ATOM 3832 C CA . ASN A 1 501 ? -20.290 18.417 29.314 1.00 93.25 501 ASN A CA 1
ATOM 3833 C C . ASN A 1 501 ? -20.473 19.092 27.935 1.00 93.25 501 ASN A C 1
ATOM 3835 O O . ASN A 1 501 ? -20.252 20.294 27.797 1.00 93.25 501 ASN A O 1
ATOM 3839 N N . GLY A 1 502 ? -20.890 18.338 26.920 1.00 94.06 502 GLY A N 1
ATOM 3840 C CA . GLY A 1 502 ? -21.170 18.812 25.572 1.00 94.06 502 GLY A CA 1
ATOM 3841 C C . GLY A 1 502 ? -21.948 17.765 24.785 1.00 94.06 502 GLY A C 1
ATOM 3842 O O . GLY A 1 502 ? -22.129 16.640 25.253 1.00 94.06 502 GLY A O 1
ATOM 3843 N N . LYS A 1 503 ? -22.425 18.140 23.597 1.00 95.62 503 LYS A N 1
ATOM 3844 C CA . LYS A 1 503 ? -23.144 17.210 22.727 1.00 95.62 503 LYS A CA 1
ATOM 3845 C C . LYS A 1 503 ? -22.219 16.058 22.327 1.00 95.62 503 LYS A C 1
ATOM 3847 O O . LYS A 1 503 ? -21.125 16.299 21.827 1.00 95.62 503 LYS A O 1
ATOM 3852 N N . VAL A 1 504 ? -22.695 14.834 22.528 1.00 95.88 504 VAL A N 1
ATOM 3853 C CA . VAL A 1 504 ? -22.047 13.609 22.060 1.00 95.88 504 VAL A CA 1
ATOM 3854 C C . VAL A 1 504 ? -22.588 13.255 20.680 1.00 95.88 504 VAL A C 1
ATOM 3856 O O . VAL A 1 504 ? -23.796 13.309 20.449 1.00 95.88 504 VAL A O 1
ATOM 3859 N N . GLU A 1 505 ? -21.695 12.904 19.760 1.00 96.88 505 GLU A N 1
ATOM 3860 C CA . GLU A 1 505 ? -22.071 12.474 18.413 1.00 96.88 505 GLU A CA 1
ATOM 3861 C C . GLU A 1 505 ? -22.698 11.072 18.421 1.00 96.88 505 GLU A C 1
ATOM 3863 O O . GLU A 1 505 ? -22.306 10.202 19.204 1.00 96.88 505 GLU A O 1
ATOM 3868 N N . GLN A 1 506 ? -23.635 10.824 17.500 1.00 97.12 506 GLN A N 1
ATOM 3869 C CA . GLN A 1 506 ? -24.385 9.562 17.441 1.00 97.12 506 GLN A CA 1
ATOM 3870 C C . GLN A 1 506 ? -23.478 8.326 17.312 1.00 97.12 506 GLN A C 1
ATOM 3872 O O . GLN A 1 506 ? -23.744 7.295 17.919 1.00 97.12 506 GLN A O 1
ATOM 3877 N N . GLU A 1 507 ? -22.383 8.417 16.554 1.00 96.31 507 GLU A N 1
ATOM 3878 C CA . GLU A 1 507 ? -21.442 7.300 16.386 1.00 96.31 507 GLU A CA 1
ATOM 3879 C C . GLU A 1 507 ? -20.751 6.921 17.706 1.00 96.31 507 GLU A C 1
ATOM 3881 O O . GLU A 1 507 ? -20.587 5.735 18.000 1.00 96.31 507 GLU A O 1
ATOM 3886 N N . PHE A 1 508 ? -20.394 7.908 18.535 1.00 96.31 508 PHE A N 1
ATOM 3887 C CA . PHE A 1 508 ? -19.811 7.645 19.850 1.00 96.31 508 PHE A CA 1
ATOM 3888 C C . PHE A 1 508 ? -20.840 6.989 20.772 1.00 96.31 508 PHE A C 1
ATOM 3890 O O . PHE A 1 508 ? -20.537 5.980 21.400 1.00 96.31 508 PHE A O 1
ATOM 3897 N N . MET A 1 509 ? -22.084 7.480 20.767 1.00 97.06 509 MET A N 1
ATOM 3898 C CA . MET A 1 509 ? -23.191 6.868 21.505 1.00 97.06 509 MET A CA 1
ATOM 3899 C C . MET A 1 509 ? -23.436 5.406 21.098 1.00 97.06 509 MET A C 1
ATOM 3901 O O . MET A 1 509 ? -23.575 4.539 21.964 1.00 97.06 509 MET A O 1
ATOM 3905 N N . ASN A 1 510 ? -23.470 5.116 19.793 1.00 97.94 510 ASN A N 1
ATOM 3906 C CA . ASN A 1 510 ? -23.620 3.756 19.268 1.00 97.94 510 ASN A CA 1
ATOM 3907 C C . ASN A 1 510 ? -22.488 2.852 19.777 1.00 97.94 510 ASN A C 1
ATOM 3909 O O . ASN A 1 510 ? -22.735 1.747 20.265 1.00 97.94 510 ASN A O 1
ATOM 3913 N N . SER A 1 511 ? -21.250 3.348 19.711 1.00 97.50 511 SER A N 1
ATOM 3914 C CA . SER A 1 511 ? -20.074 2.634 20.197 1.00 97.50 511 SER A CA 1
ATOM 3915 C C . SER A 1 511 ? -20.142 2.361 21.698 1.00 97.50 511 SER A C 1
ATOM 3917 O O . SER A 1 511 ? -19.885 1.233 22.111 1.00 97.50 511 SER A O 1
ATOM 3919 N N . SER A 1 512 ? -20.516 3.354 22.510 1.00 97.00 512 SER A N 1
ATOM 3920 C CA . SER A 1 512 ? -20.664 3.186 23.957 1.00 97.00 512 SER A CA 1
ATOM 3921 C C . SER A 1 512 ? -21.754 2.172 24.287 1.00 97.00 512 SER A C 1
ATOM 3923 O O . SER A 1 512 ? -21.511 1.268 25.073 1.00 97.00 512 SER A O 1
ATOM 3925 N N . LEU A 1 513 ? -22.913 2.206 23.622 1.00 97.81 513 LEU A N 1
ATOM 3926 C CA . LEU A 1 513 ? -23.953 1.190 23.833 1.00 97.81 513 LEU A CA 1
ATOM 3927 C C . LEU A 1 513 ? -23.458 -0.229 23.517 1.00 97.81 513 LEU A C 1
ATOM 3929 O O . LEU A 1 513 ? -23.764 -1.172 24.253 1.00 97.81 513 LEU A O 1
ATOM 3933 N N . ILE A 1 514 ? -22.696 -0.408 22.436 1.00 98.06 514 ILE A N 1
ATOM 3934 C CA . ILE A 1 514 ? -22.117 -1.712 22.079 1.00 98.06 514 ILE A CA 1
ATOM 3935 C C . ILE A 1 514 ? -21.084 -2.154 23.120 1.00 98.06 514 ILE A C 1
ATOM 3937 O O . ILE A 1 514 ? -21.107 -3.318 23.520 1.00 98.06 514 ILE A O 1
ATOM 3941 N N . HIS A 1 515 ? -20.232 -1.242 23.584 1.00 97.94 515 HIS A N 1
ATOM 3942 C CA . HIS A 1 515 ? -19.253 -1.498 24.636 1.00 97.94 515 HIS A CA 1
ATOM 3943 C C . HIS A 1 515 ? -19.932 -1.916 25.953 1.00 97.94 515 HIS A C 1
ATOM 3945 O O . HIS A 1 515 ? -19.698 -3.015 26.459 1.00 97.94 515 HIS A O 1
ATOM 3951 N N . GLU A 1 516 ? -20.867 -1.108 26.455 1.00 96.44 516 GLU A N 1
ATOM 3952 C CA . GLU A 1 516 ? -21.581 -1.345 27.714 1.00 96.44 516 GLU A CA 1
ATOM 3953 C C . GLU A 1 516 ? -22.393 -2.652 27.683 1.00 96.44 516 GLU A C 1
ATOM 3955 O O . GLU A 1 516 ? -22.376 -3.478 28.606 1.00 96.44 516 GLU A O 1
ATOM 3960 N N . THR A 1 517 ? -23.080 -2.919 26.570 1.00 97.38 517 THR A N 1
ATOM 3961 C CA . THR A 1 517 ? -23.763 -4.210 26.395 1.00 97.38 517 THR A CA 1
ATOM 3962 C C . THR A 1 517 ? -22.787 -5.368 26.178 1.00 97.38 517 THR A C 1
ATOM 3964 O O . THR A 1 517 ? -23.144 -6.511 26.466 1.00 97.38 517 THR A O 1
ATOM 3967 N N . GLY A 1 518 ? -21.556 -5.094 25.741 1.00 97.12 518 GLY A N 1
ATOM 3968 C CA . GLY A 1 518 ? -20.438 -6.031 25.711 1.00 97.12 518 GLY A CA 1
ATOM 3969 C C . GLY A 1 518 ? -20.068 -6.528 27.108 1.00 97.12 518 GLY A C 1
ATOM 3970 O O . GLY A 1 518 ? -19.983 -7.741 27.298 1.00 97.12 518 GLY A O 1
ATOM 3971 N N . HIS A 1 519 ? -19.971 -5.637 28.102 1.00 96.19 519 HIS A N 1
ATOM 3972 C CA . HIS A 1 519 ? -19.832 -6.036 29.511 1.00 96.19 519 HIS A CA 1
ATOM 3973 C C . HIS A 1 519 ? -20.998 -6.899 29.978 1.00 96.19 519 HIS A C 1
ATOM 3975 O O . HIS A 1 519 ? -20.810 -7.943 30.598 1.00 96.19 519 HIS A O 1
ATOM 3981 N N . THR A 1 520 ? -22.230 -6.497 29.660 1.00 95.12 520 THR A N 1
ATOM 3982 C CA . THR A 1 520 ? -23.413 -7.279 30.050 1.00 95.12 520 THR A CA 1
ATOM 3983 C C . THR A 1 520 ? -23.356 -8.691 29.452 1.00 95.12 520 THR A C 1
ATOM 3985 O O . THR A 1 520 ? -23.598 -9.674 30.154 1.00 95.12 520 THR A O 1
ATOM 3988 N N . LEU A 1 521 ? -22.994 -8.808 28.171 1.00 95.06 521 LEU A N 1
ATOM 3989 C CA . LEU A 1 521 ? -22.869 -10.082 27.466 1.00 95.06 521 LEU A CA 1
ATOM 3990 C C . LEU A 1 521 ? -21.765 -10.964 28.060 1.00 95.06 521 LEU A C 1
ATOM 3992 O O . LEU A 1 521 ? -22.007 -12.145 28.325 1.00 95.06 521 LEU A O 1
ATOM 3996 N N . SER A 1 522 ? -20.577 -10.405 28.298 1.00 95.44 522 SER A N 1
ATOM 3997 C CA . SER A 1 522 ? -19.454 -11.151 28.868 1.00 95.44 522 SER A CA 1
ATOM 3998 C C . SER A 1 522 ? -19.746 -11.601 30.299 1.00 95.44 522 SER A C 1
ATOM 4000 O O . SER A 1 522 ? -19.513 -12.762 30.629 1.00 95.44 522 SER A O 1
ATOM 4002 N N . HIS A 1 523 ? -20.355 -10.752 31.130 1.00 94.06 523 HIS A N 1
ATOM 4003 C CA . HIS A 1 523 ? -20.718 -11.088 32.507 1.00 94.06 523 HIS A CA 1
ATOM 4004 C C . HIS A 1 523 ? -21.788 -12.177 32.586 1.00 94.06 523 HIS A C 1
ATOM 4006 O O . HIS A 1 523 ? -21.702 -13.055 33.443 1.00 94.06 523 HIS A O 1
ATOM 4012 N N . VAL A 1 524 ? -22.777 -12.170 31.688 1.00 91.38 524 VAL A N 1
ATOM 4013 C CA . VAL A 1 524 ? -23.770 -13.254 31.609 1.00 91.38 524 VAL A CA 1
ATOM 4014 C C . VAL A 1 524 ? -23.101 -14.585 31.265 1.00 91.38 524 VAL A C 1
ATOM 4016 O O . VAL A 1 524 ? -23.543 -15.630 31.745 1.00 91.38 524 VAL A O 1
ATOM 4019 N N . HIS A 1 525 ? -22.044 -14.570 30.450 1.00 92.00 525 HIS A N 1
ATOM 4020 C CA . HIS A 1 525 ? -21.4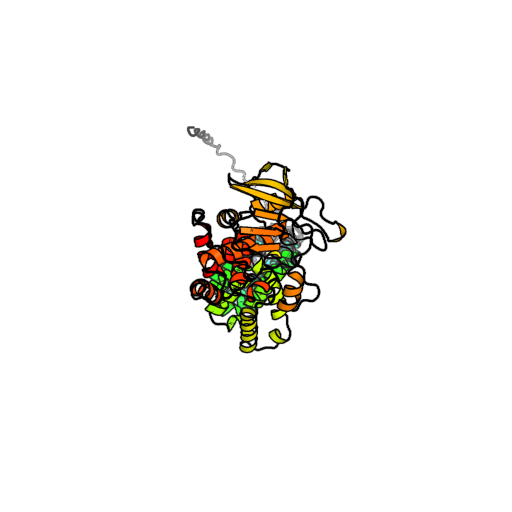10 -15.799 29.990 1.00 92.00 525 HIS A CA 1
ATOM 4021 C C . HIS A 1 525 ? -20.292 -16.316 30.907 1.00 92.00 525 HIS A C 1
ATOM 4023 O O . HIS A 1 525 ? -20.207 -17.522 31.147 1.00 92.00 525 HIS A O 1
ATOM 4029 N N . TRP A 1 526 ? -19.455 -15.423 31.431 1.00 94.75 526 TRP A N 1
ATOM 4030 C CA . TRP A 1 526 ? -18.245 -15.759 32.185 1.00 94.75 526 TRP A CA 1
ATOM 4031 C C . TRP A 1 526 ? -18.244 -15.237 33.627 1.00 94.75 526 TRP A C 1
ATOM 4033 O O . TRP A 1 526 ? -17.364 -15.598 34.405 1.00 94.75 526 TRP A O 1
ATOM 4043 N N . GLY A 1 527 ? -19.244 -14.446 34.020 1.00 93.38 527 GLY A N 1
ATOM 4044 C CA . GLY A 1 527 ? -19.289 -13.769 35.316 1.00 93.38 527 GLY A CA 1
ATOM 4045 C C . GLY A 1 527 ? -18.488 -12.463 35.334 1.00 93.38 527 GLY A C 1
ATOM 4046 O O . GLY A 1 527 ? -17.667 -12.202 34.458 1.00 93.38 527 GLY A O 1
ATOM 4047 N N . SER A 1 528 ? -18.732 -11.634 36.353 1.00 92.12 528 SER A N 1
ATOM 4048 C CA . SER A 1 528 ? -18.092 -10.318 36.521 1.00 92.12 528 SER A CA 1
ATOM 4049 C C . SER A 1 528 ? -16.703 -10.357 37.165 1.00 92.12 528 SER A C 1
ATOM 4051 O O . SER A 1 528 ? -16.049 -9.326 37.287 1.00 92.12 528 SER A O 1
ATOM 4053 N N . ASP A 1 529 ? -16.258 -11.526 37.633 1.00 94.69 529 ASP A N 1
ATOM 4054 C CA . ASP A 1 529 ? -14.898 -11.711 38.136 1.00 94.69 529 ASP A CA 1
ATOM 4055 C C . ASP A 1 529 ? -13.968 -12.093 36.980 1.00 94.69 529 ASP A C 1
ATOM 4057 O O . ASP A 1 529 ? -13.878 -13.257 36.584 1.00 94.69 529 ASP A O 1
ATOM 4061 N N . ASN A 1 530 ? -13.245 -11.102 36.461 1.00 93.50 530 ASN A N 1
ATOM 4062 C CA . ASN A 1 530 ? -12.315 -11.275 35.347 1.00 93.50 530 ASN A CA 1
ATOM 4063 C C . ASN A 1 530 ? -11.117 -12.184 35.675 1.00 93.50 530 ASN A C 1
ATOM 4065 O O . ASN A 1 530 ? -10.384 -12.542 34.754 1.00 93.50 530 ASN A O 1
ATOM 4069 N N . ALA A 1 531 ? -10.885 -12.560 36.940 1.00 96.00 531 ALA A N 1
ATOM 4070 C CA . ALA A 1 531 ? -9.853 -13.524 37.342 1.00 96.00 531 ALA A CA 1
ATOM 4071 C C . ALA A 1 531 ? -10.373 -14.973 37.390 1.00 96.00 531 ALA A C 1
ATOM 4073 O O . ALA A 1 531 ? -9.586 -15.916 37.481 1.00 96.00 531 ALA A O 1
ATOM 4074 N N . SER A 1 532 ? -11.686 -15.160 37.278 1.00 96.94 532 SER A N 1
ATOM 4075 C CA . SER A 1 532 ? -12.348 -16.459 37.320 1.00 96.94 532 SER A CA 1
ATOM 4076 C C . SER A 1 532 ? -11.851 -17.417 36.214 1.00 96.94 532 SER A C 1
ATOM 4078 O O . SER A 1 532 ? -11.523 -16.958 35.109 1.00 96.94 532 SER A O 1
ATOM 4080 N N . PRO A 1 533 ? -11.812 -18.748 36.448 1.00 98.06 533 PRO A N 1
ATOM 4081 C CA . PRO A 1 533 ? -11.478 -19.742 35.417 1.00 98.06 533 PRO A CA 1
ATOM 4082 C C . PRO A 1 533 ? -12.393 -19.697 34.185 1.00 98.06 533 PRO A C 1
ATOM 4084 O O . PRO A 1 533 ? -11.991 -20.060 33.084 1.00 98.06 533 PRO A O 1
ATOM 4087 N N . GLN A 1 534 ? -13.618 -19.192 34.333 1.00 97.38 534 GLN A N 1
ATOM 4088 C CA . GLN A 1 534 ? -14.574 -19.012 33.240 1.00 97.38 534 GLN A CA 1
ATOM 4089 C C . GLN A 1 534 ? -14.014 -18.123 32.115 1.00 97.38 534 GLN A C 1
ATOM 4091 O O . GLN A 1 534 ? -14.349 -18.325 30.950 1.00 97.38 534 GLN A O 1
ATOM 4096 N N . TRP A 1 535 ? -13.115 -17.194 32.449 1.00 98.06 535 TRP A N 1
ATOM 4097 C CA . TRP A 1 535 ? -12.441 -16.300 31.508 1.00 98.06 535 TRP A CA 1
ATOM 4098 C C . TRP A 1 535 ? -11.168 -16.897 30.873 1.00 98.06 535 TRP A C 1
ATOM 4100 O O . TRP A 1 535 ? -10.586 -16.265 29.989 1.00 98.06 535 TRP A O 1
ATOM 4110 N N . ASP A 1 536 ? -10.722 -18.102 31.264 1.00 98.06 536 ASP A N 1
ATOM 4111 C CA . ASP A 1 536 ? -9.475 -18.716 30.763 1.00 98.06 536 ASP A CA 1
ATOM 4112 C C . ASP A 1 536 ? -9.459 -18.840 29.236 1.00 98.06 536 ASP A C 1
ATOM 4114 O O . ASP A 1 536 ? -8.451 -18.541 28.594 1.00 98.06 536 ASP A O 1
ATOM 4118 N N . GLY A 1 537 ? -10.590 -19.230 28.637 1.00 98.12 537 GLY A N 1
ATOM 4119 C CA . GLY A 1 537 ? -10.714 -19.356 27.185 1.00 98.12 537 GLY A CA 1
ATOM 4120 C C . GLY A 1 537 ? -10.522 -18.025 26.453 1.00 98.12 537 GLY A C 1
ATOM 4121 O O . GLY A 1 537 ? -9.846 -17.982 25.424 1.00 98.12 537 GLY A O 1
ATOM 4122 N N . TYR A 1 538 ? -11.063 -16.935 27.005 1.00 98.44 538 TYR A N 1
ATOM 4123 C CA . TYR A 1 538 ? -10.911 -15.600 26.430 1.00 98.44 538 TYR A CA 1
ATOM 4124 C C . TYR A 1 538 ? -9.489 -15.061 26.624 1.00 98.44 538 TYR A C 1
ATOM 4126 O O . TYR A 1 538 ? -8.874 -14.607 25.664 1.00 98.44 538 TYR A O 1
ATOM 4134 N N . ARG A 1 539 ? -8.896 -15.215 27.817 1.00 98.44 539 ARG A N 1
ATOM 4135 C CA . ARG A 1 539 ? -7.487 -14.851 28.063 1.00 98.44 539 ARG A CA 1
ATOM 4136 C C . ARG A 1 539 ? -6.522 -15.603 27.147 1.00 98.44 539 ARG A C 1
ATOM 4138 O O . ARG A 1 539 ? -5.562 -15.016 26.652 1.00 98.44 539 ARG A O 1
ATOM 4145 N N . ALA A 1 540 ? -6.779 -16.885 26.888 1.00 98.50 540 ALA A N 1
ATOM 4146 C CA . ALA A 1 540 ? -5.991 -17.667 25.942 1.00 98.50 540 ALA A CA 1
ATOM 4147 C C . ALA A 1 540 ? -6.105 -17.115 24.511 1.00 98.50 540 ALA A C 1
ATOM 4149 O O . ALA A 1 540 ? -5.097 -17.041 23.808 1.00 98.50 540 ALA A O 1
ATOM 4150 N N . ALA A 1 541 ? -7.299 -16.680 24.093 1.00 98.56 541 ALA A N 1
ATOM 4151 C CA . ALA A 1 541 ? -7.491 -15.996 22.815 1.00 98.56 541 ALA A CA 1
ATOM 4152 C C . ALA A 1 541 ? -6.730 -14.661 22.765 1.00 98.56 541 ALA A C 1
ATOM 4154 O O . ALA A 1 541 ? -5.978 -14.442 21.819 1.00 98.56 541 ALA A O 1
ATOM 4155 N N . MET A 1 542 ? -6.831 -13.828 23.808 1.00 98.44 542 MET A N 1
ATOM 4156 C CA . MET A 1 542 ? -6.082 -12.569 23.914 1.00 98.44 542 MET A CA 1
ATOM 4157 C C . MET A 1 542 ? -4.573 -12.785 23.775 1.00 98.44 542 MET A C 1
ATOM 4159 O O . MET A 1 542 ? -3.911 -12.091 23.006 1.00 98.44 542 MET A O 1
ATOM 4163 N N . ALA A 1 543 ? -4.031 -13.772 24.492 1.00 97.88 543 ALA A N 1
ATOM 4164 C CA . ALA A 1 543 ? -2.609 -14.094 24.464 1.00 97.88 543 ALA A CA 1
ATOM 4165 C C . ALA A 1 543 ? -2.155 -14.641 23.100 1.00 97.88 543 ALA A C 1
ATOM 4167 O O . ALA A 1 543 ? -1.073 -14.291 22.627 1.00 97.88 543 ALA A O 1
ATOM 4168 N N . SER A 1 544 ? -2.974 -15.488 22.467 1.00 97.62 544 SER A N 1
ATOM 4169 C CA . SER A 1 544 ? -2.677 -16.085 21.159 1.00 97.62 544 SER A CA 1
ATOM 4170 C C . SER A 1 544 ? -2.719 -15.058 20.029 1.00 97.62 544 SER A C 1
ATOM 4172 O O . SER A 1 544 ? -1.832 -15.048 19.178 1.00 97.62 544 SER A O 1
ATOM 4174 N N . ASP A 1 545 ? -3.746 -14.210 20.014 1.00 98.12 545 ASP A N 1
ATOM 4175 C CA . ASP A 1 545 ? -3.924 -13.152 19.019 1.00 98.12 545 ASP A CA 1
ATOM 4176 C C . ASP A 1 545 ? -2.852 -12.069 19.216 1.00 98.12 545 ASP A C 1
ATOM 4178 O O . ASP A 1 545 ? -2.167 -11.647 18.284 1.00 98.12 545 ASP A O 1
ATOM 4182 N N . GLY A 1 546 ? -2.671 -11.647 20.471 1.00 96.75 546 GLY A N 1
ATOM 4183 C CA . GLY A 1 546 ? -1.601 -10.773 20.930 1.00 96.75 546 GLY A CA 1
ATOM 4184 C C . GLY A 1 546 ? -1.600 -9.356 20.338 1.00 96.75 546 GLY A C 1
ATOM 4185 O O . GLY A 1 546 ? -0.609 -8.642 20.489 1.00 96.75 546 GLY A O 1
ATOM 4186 N N . PHE A 1 547 ? -2.688 -8.947 19.689 1.00 97.94 547 PHE A N 1
ATOM 4187 C CA . PHE A 1 547 ? -3.013 -7.552 19.387 1.00 97.94 547 PHE A CA 1
ATOM 4188 C C . PHE A 1 547 ? -4.135 -7.066 20.303 1.00 97.94 547 PHE A C 1
ATOM 4190 O O . PHE A 1 547 ? -4.916 -7.891 20.787 1.00 97.94 547 PHE A O 1
ATOM 4197 N N . VAL A 1 548 ? -4.215 -5.760 20.543 1.00 98.12 548 VAL A N 1
ATOM 4198 C CA . VAL A 1 548 ? -5.300 -5.130 21.317 1.00 98.12 548 VAL A CA 1
ATOM 4199 C C . VAL A 1 548 ? -6.153 -4.226 20.414 1.00 98.12 548 VAL A C 1
ATOM 4201 O O . VAL A 1 548 ? -5.611 -3.642 19.475 1.00 98.12 548 VAL A O 1
ATOM 4204 N N . PRO A 1 549 ? -7.477 -4.127 20.637 1.00 98.12 549 PRO A N 1
ATOM 4205 C CA . PRO A 1 549 ? -8.352 -3.265 19.832 1.00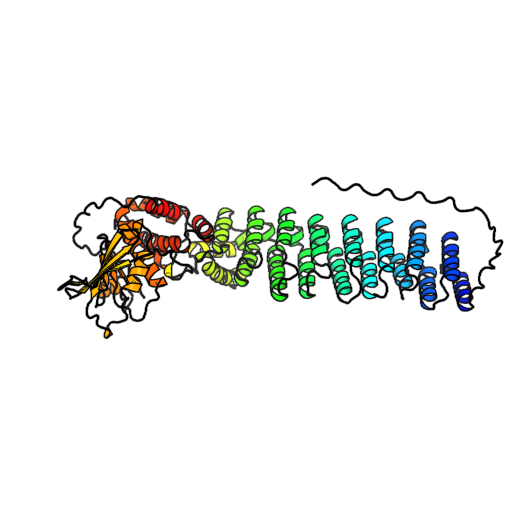 98.12 549 PRO A CA 1
ATOM 4206 C C . PRO A 1 549 ? -8.221 -1.771 20.181 1.00 98.12 549 PRO A C 1
ATOM 4208 O O . PRO A 1 549 ? -8.511 -0.932 19.332 1.00 98.12 549 PRO A O 1
ATOM 4211 N N . SER A 1 550 ? -7.779 -1.450 21.401 1.00 98.31 550 SER A N 1
ATOM 4212 C CA . SER A 1 550 ? -7.587 -0.091 21.926 1.00 98.31 550 SER A CA 1
ATOM 4213 C C . SER A 1 550 ? -6.599 -0.095 23.110 1.00 98.31 550 SER A C 1
ATOM 4215 O O . SER A 1 550 ? -6.213 -1.167 23.594 1.00 98.31 550 SER A O 1
ATOM 4217 N N . ASN A 1 551 ? -6.147 1.069 23.589 1.00 96.94 551 ASN A N 1
ATOM 4218 C CA . ASN A 1 551 ? -5.377 1.145 24.838 1.00 96.94 551 ASN A CA 1
ATOM 4219 C C . ASN A 1 551 ? -6.261 0.849 26.046 1.00 96.94 551 ASN A C 1
ATOM 4221 O O . ASN A 1 551 ? -5.821 0.130 26.945 1.00 96.94 551 ASN A O 1
ATOM 4225 N N . TYR A 1 552 ? -7.513 1.306 26.024 1.00 95.50 552 TYR A N 1
ATOM 4226 C CA . TYR A 1 552 ? -8.488 1.054 27.079 1.00 95.50 552 TYR A CA 1
ATOM 4227 C C . TYR A 1 552 ? -8.720 -0.446 27.314 1.00 95.50 552 TYR A C 1
ATOM 4229 O O . TYR A 1 552 ? -8.744 -0.911 28.455 1.00 95.50 552 TYR A O 1
ATOM 4237 N N . ALA A 1 553 ? -8.737 -1.243 26.242 1.00 97.75 553 ALA A N 1
ATOM 4238 C CA . ALA A 1 553 ? -8.819 -2.702 26.305 1.00 97.75 553 ALA A CA 1
ATOM 4239 C C . ALA A 1 553 ? -7.733 -3.370 27.171 1.00 97.75 553 ALA A C 1
ATOM 4241 O O . ALA A 1 553 ? -7.920 -4.487 27.652 1.00 97.75 553 ALA A O 1
ATOM 4242 N N . ARG A 1 554 ? -6.586 -2.720 27.402 1.00 96.50 554 ARG A N 1
ATOM 4243 C CA . ARG A 1 554 ? -5.495 -3.284 28.218 1.00 96.50 554 ARG A CA 1
ATOM 4244 C C . ARG A 1 554 ? -5.837 -3.364 29.704 1.00 96.50 554 ARG A C 1
ATOM 4246 O O . ARG A 1 554 ? -5.165 -4.099 30.426 1.00 96.50 554 ARG A O 1
ATOM 4253 N N . ASN A 1 555 ? -6.851 -2.629 30.156 1.00 94.44 555 ASN A N 1
ATOM 4254 C CA . ASN A 1 555 ? -7.196 -2.510 31.570 1.00 94.44 555 ASN A CA 1
ATOM 4255 C C . ASN A 1 555 ? -7.727 -3.822 32.161 1.00 94.44 555 ASN A C 1
ATOM 4257 O O . ASN A 1 555 ? -7.411 -4.156 33.304 1.00 94.44 555 ASN A O 1
ATOM 4261 N N . SER A 1 556 ? -8.519 -4.591 31.407 1.00 96.12 556 SER A N 1
ATOM 4262 C CA . SER A 1 556 ? -9.020 -5.888 31.870 1.00 96.12 556 SER A CA 1
ATOM 4263 C C . SER A 1 556 ? -9.491 -6.793 30.721 1.00 96.12 556 SER A C 1
ATOM 4265 O O . SER A 1 556 ? -9.807 -6.295 29.643 1.00 96.12 556 SER A O 1
ATOM 4267 N N . PRO A 1 557 ? -9.618 -8.120 30.938 1.00 97.94 557 PRO A N 1
ATOM 4268 C CA . PRO A 1 557 ? -10.248 -9.018 29.968 1.00 97.94 557 PRO A CA 1
ATOM 4269 C C . PRO A 1 557 ? -11.661 -8.598 29.544 1.00 97.94 557 PRO A C 1
ATOM 4271 O O . PRO A 1 557 ? -12.037 -8.832 28.397 1.00 97.94 557 PRO A O 1
ATOM 4274 N N . SER A 1 558 ? -12.440 -7.977 30.439 1.00 96.81 558 SER A N 1
ATOM 4275 C CA . SER A 1 558 ? -13.774 -7.509 30.069 1.00 96.81 558 SER A CA 1
ATOM 4276 C C . SER A 1 558 ? -13.747 -6.233 29.237 1.00 96.81 558 SER A C 1
ATOM 4278 O O . SER A 1 558 ? -14.592 -6.121 28.352 1.00 96.81 558 SER A O 1
ATOM 4280 N N . GLU A 1 559 ? -12.800 -5.322 29.481 1.00 97.06 559 GLU A N 1
ATOM 4281 C CA . GLU A 1 559 ? -12.603 -4.155 28.609 1.00 97.06 559 GLU A CA 1
ATOM 4282 C C . GLU A 1 559 ? -12.158 -4.606 27.220 1.00 97.06 559 GLU A C 1
ATOM 4284 O O . GLU A 1 559 ? -12.730 -4.201 26.213 1.00 97.06 559 GLU A O 1
ATOM 4289 N N . ASP A 1 560 ? -11.192 -5.529 27.151 1.00 98.50 560 ASP A N 1
ATOM 4290 C CA . ASP A 1 560 ? -10.746 -6.103 25.883 1.00 98.50 560 ASP A CA 1
ATOM 4291 C C . ASP A 1 560 ? -11.900 -6.748 25.108 1.00 98.50 560 ASP A C 1
ATOM 4293 O O . ASP A 1 560 ? -12.003 -6.540 23.899 1.00 98.50 560 ASP A O 1
ATOM 4297 N N . PHE A 1 561 ? -12.803 -7.473 25.776 1.00 98.44 561 PHE A N 1
ATOM 4298 C CA . PHE A 1 561 ? -13.994 -8.026 25.128 1.00 98.44 561 PHE A CA 1
ATOM 4299 C C . PHE A 1 561 ? -14.932 -6.944 24.588 1.00 98.44 561 PHE A C 1
ATOM 4301 O O . PHE A 1 561 ? -15.335 -7.021 23.425 1.00 98.44 561 PHE A O 1
ATOM 4308 N N . ALA A 1 562 ? -15.277 -5.950 25.407 1.00 98.12 562 ALA A N 1
ATOM 4309 C CA . ALA A 1 562 ? -16.199 -4.883 25.029 1.00 98.12 562 ALA A CA 1
ATOM 4310 C C . ALA A 1 562 ? -15.657 -4.062 23.844 1.00 98.12 562 ALA A C 1
ATOM 4312 O O . ALA A 1 562 ? -16.348 -3.870 22.842 1.00 98.12 562 ALA A O 1
ATOM 4313 N N . GLU A 1 563 ? -14.380 -3.692 23.892 1.00 98.62 563 GLU A N 1
ATOM 4314 C CA . GLU A 1 563 ? -13.681 -2.963 22.831 1.00 98.62 563 GLU A CA 1
ATOM 4315 C C . GLU A 1 563 ? -13.501 -3.807 21.560 1.00 98.62 563 GLU A C 1
ATOM 4317 O O . GLU A 1 563 ? -13.673 -3.316 20.440 1.00 98.62 563 GLU A O 1
ATOM 4322 N N . THR A 1 564 ? -13.215 -5.108 21.701 1.00 98.69 564 THR A N 1
ATOM 4323 C CA . THR A 1 564 ? -13.156 -6.016 20.544 1.00 98.69 564 THR A CA 1
ATOM 4324 C C . THR A 1 564 ? -14.531 -6.155 19.896 1.00 98.69 564 THR A C 1
ATOM 4326 O O . THR A 1 564 ? -14.615 -6.250 18.673 1.00 98.69 564 THR A O 1
ATOM 4329 N N . LEU A 1 565 ? -15.617 -6.140 20.676 1.00 98.50 565 LEU A N 1
ATOM 4330 C CA . LEU A 1 565 ? -16.976 -6.191 20.144 1.00 98.50 565 LEU A CA 1
ATOM 4331 C C . LEU A 1 565 ? -17.339 -4.916 19.373 1.00 98.50 565 LEU A C 1
ATOM 4333 O O . LEU A 1 565 ? -17.936 -5.016 18.301 1.00 98.50 565 LEU A O 1
ATOM 4337 N N . VAL A 1 566 ? -16.935 -3.740 19.859 1.00 98.44 566 VAL A N 1
ATOM 4338 C CA . VAL A 1 566 ? -17.054 -2.477 19.111 1.00 98.44 566 VAL A CA 1
ATOM 4339 C C . VAL A 1 566 ? -16.337 -2.590 17.765 1.00 98.44 566 VAL A C 1
ATOM 4341 O O . VAL A 1 566 ? -16.954 -2.376 16.717 1.00 98.44 566 VAL A O 1
ATOM 4344 N N . LEU A 1 567 ? -15.061 -2.993 17.775 1.00 98.38 567 LEU A N 1
ATOM 4345 C CA . LEU A 1 567 ? -14.271 -3.175 16.556 1.00 98.38 567 LEU A CA 1
ATOM 4346 C C . LEU A 1 567 ? -14.918 -4.196 15.611 1.00 98.38 567 LEU A C 1
ATOM 4348 O O . LEU A 1 567 ? -15.043 -3.929 14.417 1.00 98.38 567 LEU A O 1
ATOM 4352 N N . TYR A 1 568 ? -15.370 -5.336 16.138 1.00 98.12 568 TYR A N 1
ATOM 4353 C CA . TYR A 1 568 ? -16.086 -6.362 15.382 1.00 98.12 568 TYR A CA 1
ATOM 4354 C C . TYR A 1 568 ? -17.283 -5.757 14.648 1.00 98.12 568 TYR A C 1
ATOM 4356 O O . TYR A 1 568 ? -17.417 -5.960 13.444 1.00 98.12 568 TYR A O 1
ATOM 4364 N N . GLN A 1 569 ? -18.131 -4.990 15.339 1.00 97.62 569 GLN A N 1
ATOM 4365 C CA . GLN A 1 569 ? -19.330 -4.409 14.732 1.00 97.62 569 GLN A CA 1
ATOM 4366 C C . GLN A 1 569 ? -19.005 -3.348 13.678 1.00 97.62 569 GLN A C 1
ATOM 4368 O O . GLN A 1 569 ? -19.684 -3.309 12.654 1.00 97.62 569 GLN A O 1
ATOM 4373 N N . LYS A 1 570 ? -17.944 -2.549 13.866 1.00 96.62 570 LYS A N 1
ATOM 4374 C CA . LYS A 1 570 ? -17.498 -1.560 12.866 1.00 96.62 570 LYS A CA 1
ATOM 4375 C C . LYS A 1 570 ? -17.049 -2.201 11.553 1.00 96.62 570 LYS A C 1
ATOM 4377 O O . LYS A 1 570 ? -17.186 -1.582 10.499 1.00 96.62 570 LYS A O 1
ATOM 4382 N N . VAL A 1 571 ? -16.501 -3.418 11.600 1.00 97.31 571 VAL A N 1
ATOM 4383 C CA . VAL A 1 571 ? -16.004 -4.109 10.398 1.00 97.31 571 VAL A CA 1
ATOM 4384 C C . VAL A 1 571 ? -16.933 -5.208 9.887 1.00 97.31 571 VAL A C 1
ATOM 4386 O O . VAL A 1 571 ? -16.713 -5.690 8.779 1.00 97.31 571 VAL A O 1
ATOM 4389 N N . HIS A 1 572 ? -17.960 -5.615 10.631 1.00 95.81 572 HIS A N 1
ATOM 4390 C CA . HIS A 1 572 ? -18.814 -6.745 10.268 1.00 95.81 572 HIS A CA 1
ATOM 4391 C C . HIS A 1 572 ? -19.514 -6.544 8.913 1.00 95.81 572 HIS A C 1
ATOM 4393 O O . HIS A 1 572 ? -20.136 -5.514 8.657 1.00 95.81 572 HIS A O 1
ATOM 4399 N N . GLY A 1 573 ? -19.415 -7.535 8.026 1.00 95.00 573 GLY A N 1
ATOM 4400 C CA . GLY A 1 573 ? -19.973 -7.484 6.674 1.00 95.00 573 GLY A CA 1
ATOM 4401 C C . GLY A 1 573 ? -19.185 -6.608 5.693 1.00 95.00 573 GLY A C 1
ATOM 4402 O O . GLY A 1 573 ? -19.594 -6.468 4.539 1.00 95.00 573 GLY A O 1
ATOM 4403 N N . THR A 1 574 ? -18.054 -6.032 6.111 1.00 96.31 574 THR A N 1
ATOM 4404 C CA . THR A 1 574 ? -17.181 -5.222 5.252 1.00 96.31 574 THR A CA 1
ATOM 4405 C C . THR A 1 574 ? -15.979 -6.033 4.749 1.00 96.31 574 THR A C 1
ATOM 4407 O O . THR A 1 574 ? -15.608 -7.042 5.354 1.00 96.31 574 THR A O 1
ATOM 4410 N N . PRO A 1 575 ? -15.301 -5.606 3.666 1.00 95.69 575 PRO A N 1
ATOM 4411 C CA . PRO A 1 575 ? -14.032 -6.214 3.257 1.00 95.69 575 PRO A CA 1
ATOM 4412 C C . PRO A 1 575 ? -12.956 -6.220 4.359 1.00 95.69 575 PRO A C 1
ATOM 4414 O O . PRO A 1 575 ? -12.116 -7.120 4.386 1.00 95.69 575 PRO A O 1
ATOM 4417 N N . GLN A 1 576 ? -12.989 -5.245 5.273 1.00 97.00 576 GLN A N 1
ATOM 4418 C CA . GLN A 1 576 ? -12.047 -5.099 6.382 1.00 97.00 576 GLN A CA 1
ATOM 4419 C C . GLN A 1 576 ? -12.226 -6.179 7.460 1.00 97.00 576 GLN A C 1
ATOM 4421 O O . GLN A 1 576 ? -11.279 -6.449 8.200 1.00 97.00 576 GLN A O 1
ATOM 4426 N N . GLU A 1 577 ? -13.386 -6.844 7.532 1.00 97.56 577 GLU A N 1
ATOM 4427 C CA . GLU A 1 577 ? -13.648 -7.904 8.514 1.00 97.56 577 GLU A CA 1
ATOM 4428 C C . GLU A 1 577 ? -12.605 -9.020 8.437 1.00 97.56 577 GLU A C 1
ATOM 4430 O O . GLU A 1 577 ? -12.076 -9.463 9.454 1.00 97.56 577 GLU A O 1
ATOM 4435 N N . ALA A 1 578 ? -12.274 -9.456 7.219 1.00 97.75 578 ALA A N 1
ATOM 4436 C CA . ALA A 1 578 ? -11.312 -10.529 6.998 1.00 97.75 578 ALA A CA 1
ATOM 4437 C C . ALA A 1 578 ? -9.906 -10.156 7.493 1.00 97.75 578 ALA A C 1
ATOM 4439 O O . ALA A 1 578 ? -9.174 -11.021 7.974 1.00 97.75 578 ALA A O 1
ATOM 4440 N N . GLU A 1 579 ? -9.533 -8.878 7.402 1.00 97.44 579 GLU A N 1
ATOM 4441 C CA . GLU A 1 579 ? -8.237 -8.398 7.875 1.00 97.44 579 GLU A CA 1
ATOM 4442 C C . GLU A 1 579 ? -8.169 -8.407 9.406 1.00 97.44 579 GLU A C 1
ATOM 4444 O O . GLU A 1 579 ? -7.227 -8.963 9.971 1.00 97.44 579 GLU A O 1
ATOM 4449 N N . VAL A 1 580 ? -9.190 -7.871 10.085 1.00 97.94 580 VAL A N 1
ATOM 4450 C CA . VAL A 1 580 ? -9.225 -7.842 11.557 1.00 97.94 580 VAL A CA 1
ATOM 4451 C C . VAL A 1 580 ? -9.384 -9.248 12.137 1.00 97.94 580 VAL A C 1
ATOM 4453 O O . VAL A 1 580 ? -8.697 -9.594 13.096 1.00 97.94 580 VAL A O 1
ATOM 4456 N N . ARG A 1 581 ? -10.192 -10.112 11.511 1.00 98.12 581 ARG A N 1
ATOM 4457 C CA . ARG A 1 581 ? -10.290 -11.538 11.872 1.00 98.12 581 ARG A CA 1
ATOM 4458 C C . ARG A 1 581 ? -8.954 -12.245 11.808 1.00 98.12 581 ARG A C 1
ATOM 4460 O O . ARG A 1 581 ? -8.697 -13.130 12.614 1.00 98.12 581 ARG A O 1
ATOM 4467 N N . ALA A 1 582 ? -8.112 -11.887 10.847 1.00 97.56 582 ALA A N 1
ATOM 4468 C CA . ALA A 1 582 ? -6.791 -12.469 10.768 1.00 97.56 582 ALA A CA 1
ATOM 4469 C C . ALA A 1 582 ? -5.911 -11.986 11.939 1.00 97.56 582 ALA A C 1
ATOM 4471 O O . ALA A 1 582 ? -5.060 -12.751 12.393 1.00 97.56 582 ALA A O 1
ATOM 4472 N N . LEU A 1 583 ? -6.072 -10.737 12.405 1.00 97.94 583 LEU A N 1
ATOM 4473 C CA . LEU A 1 583 ? -5.328 -10.187 13.550 1.00 97.94 583 LEU A CA 1
ATOM 4474 C C . LEU A 1 583 ? -5.795 -10.782 14.882 1.00 97.94 583 LEU A C 1
ATOM 4476 O O . LEU A 1 583 ? -4.971 -11.054 15.749 1.00 97.94 583 LEU A O 1
ATOM 4480 N N . MET A 1 584 ? -7.102 -10.989 15.043 1.00 98.50 584 MET A N 1
ATOM 4481 C CA . MET A 1 584 ? -7.710 -11.450 16.294 1.00 98.50 584 MET A CA 1
ATOM 4482 C C . MET A 1 584 ? -8.598 -12.696 16.101 1.00 98.50 584 MET A C 1
ATOM 4484 O O . MET A 1 584 ? -9.789 -12.669 16.437 1.00 98.50 584 MET A O 1
ATOM 4488 N N . PRO A 1 585 ? -8.073 -13.797 15.525 1.00 98.44 585 PRO A N 1
ATOM 4489 C CA . PRO A 1 585 ? -8.886 -14.954 15.151 1.00 98.44 585 PRO A CA 1
ATOM 4490 C C . PRO A 1 585 ? -9.501 -15.663 16.360 1.00 98.44 585 PRO A C 1
ATOM 4492 O O . PRO A 1 585 ? -10.627 -16.160 16.275 1.00 98.44 585 PRO A O 1
ATOM 4495 N N . GLY A 1 586 ? -8.788 -15.718 17.487 1.00 98.50 586 GLY A N 1
ATOM 4496 C CA . GLY A 1 586 ? -9.271 -16.317 18.723 1.00 98.50 586 GLY A CA 1
ATOM 4497 C C . GLY A 1 586 ? -10.471 -15.559 19.279 1.00 98.50 586 GLY A C 1
ATOM 4498 O O . GLY A 1 586 ? -11.507 -16.179 19.540 1.00 98.50 586 GLY A O 1
ATOM 4499 N N . ARG A 1 587 ? -10.349 -14.232 19.414 1.00 98.69 587 ARG A N 1
ATOM 4500 C CA . ARG A 1 587 ? -11.422 -13.376 19.938 1.00 98.69 587 ARG A CA 1
ATOM 4501 C C . ARG A 1 587 ? -12.631 -13.330 19.010 1.00 98.69 587 ARG A C 1
ATOM 4503 O O . ARG A 1 587 ? -13.748 -13.538 19.473 1.00 98.69 587 ARG A O 1
ATOM 4510 N N . PHE A 1 588 ? -12.425 -13.143 17.704 1.00 98.44 588 PHE A N 1
ATOM 4511 C CA . PHE A 1 588 ? -13.530 -13.076 16.738 1.00 98.44 588 PHE A CA 1
ATOM 4512 C C . PHE A 1 588 ? -14.331 -14.378 16.694 1.00 98.44 588 PHE A C 1
ATOM 4514 O O . PHE A 1 588 ? -15.554 -14.336 16.626 1.00 98.44 588 PHE A O 1
ATOM 4521 N N . ARG A 1 589 ? -13.670 -15.536 16.815 1.00 98.44 589 ARG A N 1
ATOM 4522 C CA . ARG A 1 589 ? -14.362 -16.828 16.911 1.00 98.44 589 ARG A CA 1
ATOM 4523 C C . ARG A 1 589 ? -15.247 -16.929 18.160 1.00 98.44 589 ARG A C 1
ATOM 4525 O O . ARG A 1 589 ? -16.331 -17.497 18.077 1.00 98.44 589 ARG A O 1
ATOM 4532 N N . LEU A 1 590 ? -14.792 -16.417 19.307 1.00 98.12 590 LEU A N 1
ATOM 4533 C CA . LEU A 1 590 ? -15.594 -16.401 20.537 1.00 98.12 590 LEU A CA 1
ATOM 4534 C C . LEU A 1 590 ? -16.786 -15.444 20.411 1.00 98.12 590 LEU A C 1
ATOM 4536 O O . LEU A 1 590 ? -17.888 -15.792 20.825 1.00 98.12 590 LEU A O 1
ATOM 4540 N N . ILE A 1 591 ? -16.588 -14.279 19.791 1.00 98.12 591 ILE A N 1
ATOM 4541 C CA . ILE A 1 591 ? -17.674 -13.333 19.506 1.00 98.12 591 ILE A CA 1
ATOM 4542 C C . ILE A 1 591 ? -18.704 -13.962 18.558 1.00 98.12 591 ILE A C 1
ATOM 4544 O O . ILE A 1 591 ? -19.894 -13.899 18.848 1.00 98.12 591 ILE A O 1
ATOM 4548 N N . ASP A 1 592 ? -18.284 -14.634 17.482 1.00 97.56 592 ASP A N 1
ATOM 4549 C CA . ASP A 1 592 ? -19.207 -15.323 16.567 1.00 97.56 592 ASP A CA 1
ATOM 4550 C C . ASP A 1 592 ? -20.063 -16.376 17.285 1.00 97.56 592 ASP A C 1
ATOM 4552 O O . ASP A 1 592 ? -21.275 -16.453 17.078 1.00 97.56 592 ASP A O 1
ATOM 4556 N N . ASP A 1 593 ? -19.449 -17.191 18.145 1.00 96.25 593 ASP A N 1
ATOM 4557 C CA . ASP A 1 593 ? -20.159 -18.196 18.943 1.00 96.25 593 ASP A CA 1
ATOM 4558 C C . ASP A 1 593 ? -21.171 -17.541 19.897 1.00 96.25 593 ASP A C 1
ATOM 4560 O O . ASP A 1 593 ? -22.304 -18.001 20.010 1.00 96.25 593 ASP A O 1
ATOM 4564 N N . LEU A 1 594 ? -20.823 -16.414 20.522 1.00 94.88 594 LEU A N 1
ATOM 4565 C CA . LEU A 1 594 ? -21.747 -15.684 21.392 1.00 94.88 594 LEU A CA 1
ATOM 4566 C C . LEU A 1 594 ? -22.907 -15.041 20.629 1.00 94.88 594 LEU A C 1
ATOM 4568 O O . LEU A 1 594 ? -24.052 -15.138 21.069 1.00 94.88 594 LEU A O 1
ATOM 4572 N N . LEU A 1 595 ? -22.630 -14.409 19.489 1.00 94.25 595 LEU A N 1
ATOM 4573 C CA . LEU A 1 595 ? -23.636 -13.692 18.703 1.00 94.25 595 LEU A CA 1
ATOM 4574 C C . LEU A 1 595 ? -24.541 -14.626 17.886 1.00 94.25 595 LEU A C 1
ATOM 4576 O O . LEU A 1 595 ? -25.654 -14.237 17.538 1.00 94.25 595 LEU A O 1
ATOM 4580 N N . SER A 1 596 ? -24.092 -15.848 17.585 1.00 92.19 596 SER A N 1
ATOM 4581 C CA . SER A 1 596 ? -24.887 -16.854 16.862 1.00 92.19 596 SER A CA 1
ATOM 4582 C C . SER A 1 596 ? -25.853 -17.637 17.753 1.00 92.19 596 SER A C 1
ATOM 4584 O O . SER A 1 596 ? -26.771 -18.290 17.247 1.00 92.19 596 SER A O 1
ATOM 4586 N N . ARG A 1 597 ? -25.684 -17.578 19.078 1.00 86.56 597 ARG A N 1
ATOM 4587 C CA . ARG A 1 597 ? -26.587 -18.249 20.014 1.00 86.56 597 ARG A CA 1
ATOM 4588 C C . ARG A 1 597 ? -27.939 -17.537 20.050 1.00 86.56 597 ARG A C 1
ATOM 4590 O O . ARG A 1 597 ? -27.989 -16.305 20.066 1.00 86.56 597 ARG A O 1
ATOM 4597 N N . PRO A 1 598 ? -29.055 -18.288 20.113 1.00 77.50 598 PRO A N 1
ATOM 4598 C CA . PRO A 1 598 ? -30.330 -17.672 20.432 1.00 77.50 598 PRO A CA 1
ATOM 4599 C C . PRO A 1 598 ? -30.202 -16.981 21.797 1.00 77.50 598 PRO A C 1
ATOM 4601 O O . PRO A 1 598 ? -29.524 -17.518 22.682 1.00 77.50 598 PRO A O 1
ATOM 4604 N N . PRO A 1 599 ? -30.847 -15.819 21.995 1.00 70.75 599 PRO A N 1
ATOM 4605 C CA . PRO A 1 599 ? -30.852 -15.171 23.294 1.00 70.75 599 PRO A CA 1
ATOM 4606 C C . PRO A 1 599 ? -31.279 -16.182 24.359 1.00 70.75 599 PRO A C 1
ATOM 4608 O O . PRO A 1 599 ? -32.242 -16.924 24.119 1.00 70.75 599 PRO A O 1
ATOM 4611 N N . PRO A 1 600 ? -30.599 -16.248 25.518 1.00 66.06 600 PRO A N 1
ATOM 4612 C CA . PRO A 1 600 ? -31.039 -17.128 26.584 1.00 66.06 600 PRO A CA 1
ATOM 4613 C C . PRO A 1 600 ? -32.514 -16.832 26.869 1.00 66.06 600 PRO A C 1
ATOM 4615 O O . PRO A 1 600 ? -32.913 -15.668 26.991 1.00 66.06 600 PRO A O 1
ATOM 4618 N N . ALA A 1 601 ? -33.339 -17.886 26.934 1.00 67.19 601 ALA A N 1
ATOM 4619 C CA . ALA A 1 601 ? -34.717 -17.749 27.395 1.00 67.19 601 ALA A CA 1
ATOM 4620 C C . ALA A 1 601 ? -34.676 -16.949 28.700 1.00 67.19 601 ALA A C 1
ATOM 4622 O O . ALA A 1 601 ? -33.798 -17.223 29.516 1.00 67.19 601 ALA A O 1
ATOM 4623 N N . ARG A 1 602 ? -35.554 -15.946 28.864 1.00 59.06 602 ARG A N 1
ATOM 4624 C CA . ARG A 1 602 ? -35.568 -15.038 30.026 1.00 59.06 602 ARG A CA 1
ATOM 4625 C C . ARG A 1 602 ? -35.649 -15.847 31.328 1.00 59.06 602 ARG A C 1
ATOM 4627 O O . ARG A 1 602 ? -36.732 -16.092 31.845 1.00 59.06 602 ARG A O 1
ATOM 4634 N N . GLN A 1 603 ? -34.510 -16.282 31.843 1.00 52.41 603 GLN A N 1
ATOM 4635 C CA . GLN A 1 603 ? -34.374 -16.845 33.169 1.00 52.41 603 GLN A CA 1
ATOM 4636 C C . GLN A 1 603 ? -34.149 -15.654 34.087 1.00 52.41 603 GLN A C 1
ATOM 4638 O O . GLN A 1 603 ? -33.342 -14.775 33.780 1.00 52.41 603 GLN A O 1
ATOM 4643 N N . ALA A 1 604 ? -34.921 -15.582 35.169 1.00 50.94 604 ALA A N 1
ATOM 4644 C CA . ALA A 1 604 ? -34.698 -14.581 36.196 1.00 50.94 604 ALA A CA 1
ATOM 4645 C C . ALA A 1 604 ? -33.272 -14.780 36.720 1.00 50.94 604 ALA A C 1
ATOM 4647 O O . ALA A 1 604 ? -32.985 -15.805 37.341 1.00 50.94 604 ALA A O 1
ATOM 4648 N N . LEU A 1 605 ? -32.372 -13.842 36.410 1.00 51.03 605 LEU A N 1
ATOM 4649 C CA . LEU A 1 605 ? -31.054 -13.832 37.026 1.00 51.03 605 LEU A CA 1
ATOM 4650 C C . LEU A 1 605 ? -31.273 -13.780 38.544 1.00 51.03 605 LEU A C 1
ATOM 4652 O O . LEU A 1 605 ? -32.170 -13.056 38.995 1.00 51.03 605 LEU A O 1
ATOM 4656 N N . PRO A 1 606 ? -30.521 -14.563 39.338 1.00 50.00 606 PRO A N 1
ATOM 4657 C CA . PRO A 1 606 ? -30.594 -14.446 40.784 1.00 50.00 606 PRO A CA 1
ATOM 4658 C C . PRO A 1 606 ? -30.389 -12.975 41.139 1.00 50.00 606 PRO A C 1
ATOM 4660 O O . PRO A 1 606 ? -29.503 -12.331 40.583 1.00 50.00 606 PRO A O 1
ATOM 4663 N N . SER A 1 607 ? -31.248 -12.443 42.013 1.00 43.47 607 SER A N 1
ATOM 4664 C CA . SER A 1 607 ? -31.133 -11.094 42.567 1.00 43.47 607 SER A CA 1
ATOM 4665 C C . SER A 1 607 ? -29.783 -10.976 43.271 1.00 43.47 607 SER A C 1
ATOM 4667 O O . SER A 1 607 ? -29.676 -11.207 44.476 1.00 43.47 607 SER A O 1
ATOM 4669 N N . VAL A 1 608 ? -28.735 -10.653 42.523 1.00 44.22 608 VAL A N 1
ATOM 4670 C CA . VAL A 1 608 ? -27.479 -10.207 43.096 1.00 44.22 608 VAL A CA 1
ATOM 4671 C C . VAL A 1 608 ? -27.833 -8.852 43.688 1.00 44.22 608 VAL A C 1
ATOM 4673 O O . VAL A 1 608 ? -28.193 -7.930 42.955 1.00 44.22 608 VAL A O 1
ATOM 4676 N N . ALA A 1 609 ? -27.837 -8.759 45.023 1.00 40.16 609 ALA A N 1
ATOM 4677 C CA . ALA A 1 609 ? -27.835 -7.466 45.698 1.00 40.16 609 ALA A CA 1
ATOM 4678 C C . ALA A 1 609 ? -26.819 -6.587 44.970 1.00 40.16 609 ALA A C 1
ATOM 4680 O O . ALA A 1 609 ? -25.781 -7.126 44.598 1.00 40.16 609 ALA A O 1
ATOM 4681 N N . ALA A 1 610 ? -27.141 -5.315 44.723 1.00 39.84 610 ALA A N 1
ATOM 4682 C CA . ALA A 1 610 ? -26.315 -4.358 43.989 1.00 39.84 610 ALA A CA 1
ATOM 4683 C C . ALA A 1 610 ? -24.923 -4.198 44.635 1.00 39.84 610 ALA A C 1
ATOM 4685 O O . ALA A 1 610 ? -24.602 -3.209 45.284 1.00 39.84 610 ALA A O 1
ATOM 4686 N N . SER A 1 611 ? -24.088 -5.221 44.511 1.00 38.56 611 SER A N 1
ATOM 4687 C CA . SER A 1 611 ? -22.661 -5.160 44.669 1.00 38.56 611 SER A CA 1
ATOM 4688 C C . SER A 1 611 ? -22.216 -4.258 43.545 1.00 38.56 611 SER A C 1
ATOM 4690 O O . SER A 1 611 ? -22.611 -4.485 42.403 1.00 38.56 611 SER A O 1
ATOM 4692 N N . ARG A 1 612 ? -21.465 -3.218 43.911 1.00 50.78 612 ARG A N 1
ATOM 4693 C CA . ARG A 1 612 ? -20.776 -2.293 43.014 1.00 50.78 612 ARG A CA 1
ATOM 4694 C C . ARG A 1 612 ? -20.043 -3.108 41.949 1.00 50.78 612 ARG A C 1
ATOM 4696 O O . ARG A 1 612 ? -18.921 -3.558 42.168 1.00 50.78 612 ARG A O 1
ATOM 4703 N N . LEU A 1 613 ? -20.742 -3.413 40.863 1.00 46.75 613 LEU A N 1
ATOM 4704 C CA . LEU A 1 613 ? -20.184 -4.065 39.694 1.00 46.75 613 LEU A CA 1
ATOM 4705 C C . LEU A 1 613 ? -19.174 -3.080 39.120 1.00 46.75 613 LEU A C 1
ATOM 4707 O O . LEU A 1 613 ? -19.378 -1.871 39.232 1.00 46.75 613 LEU A O 1
ATOM 4711 N N . MET A 1 614 ? -18.076 -3.583 38.553 1.00 45.59 614 MET A N 1
ATOM 4712 C CA . MET A 1 614 ? -17.222 -2.724 37.743 1.00 45.59 614 MET A CA 1
ATOM 4713 C C . MET A 1 614 ? -18.096 -2.122 36.655 1.00 45.59 614 MET A C 1
ATOM 4715 O O . MET A 1 614 ? -18.654 -2.837 35.823 1.00 45.59 614 MET A O 1
ATOM 4719 N N . VAL A 1 615 ? -18.282 -0.817 36.763 1.00 49.75 615 VAL A N 1
ATOM 4720 C CA . VAL A 1 615 ? -18.962 -0.014 35.777 1.00 49.75 615 VAL A CA 1
ATOM 4721 C C . VAL A 1 615 ? -17.872 0.396 34.798 1.00 49.75 615 VAL A C 1
ATOM 4723 O O . VAL A 1 615 ? -17.030 1.233 35.137 1.00 49.75 615 VAL A O 1
ATOM 4726 N N . GLY A 1 616 ? -17.871 -0.237 33.621 1.00 51.66 616 GLY A N 1
ATOM 4727 C CA . GLY A 1 616 ? -17.246 0.358 32.446 1.00 51.66 616 GLY A CA 1
ATOM 4728 C C . GLY A 1 616 ? -17.856 1.744 32.301 1.00 51.66 616 GLY A C 1
ATOM 4729 O O . GLY A 1 616 ? -19.067 1.916 32.434 1.00 51.66 616 GLY A O 1
ATOM 4730 N N . SER A 1 617 ? -17.014 2.762 32.248 1.00 52.53 617 SER A N 1
ATOM 4731 C CA . SER A 1 617 ? -17.491 4.130 32.169 1.00 52.53 617 SER A CA 1
ATOM 4732 C C . SER A 1 617 ? -16.631 4.861 31.171 1.00 52.53 617 SER A C 1
ATOM 4734 O O . SER A 1 617 ? -15.473 5.180 31.439 1.00 52.53 617 SER A O 1
ATOM 4736 N N . PHE A 1 618 ? -17.241 5.166 30.033 1.00 55.00 618 PHE A N 1
ATOM 4737 C CA . PHE A 1 618 ? -16.667 6.064 29.050 1.00 55.00 618 PHE A CA 1
ATOM 4738 C C . PHE A 1 618 ? -16.648 7.500 29.563 1.00 55.00 618 PHE A C 1
ATOM 4740 O O . PHE A 1 618 ? -17.632 7.995 30.121 1.00 55.00 618 PHE A O 1
ATOM 4747 N N . ARG A 1 619 ? -15.538 8.189 29.300 1.00 55.34 619 ARG A N 1
ATOM 4748 C CA . ARG A 1 619 ? -15.471 9.646 29.361 1.00 55.34 619 ARG A CA 1
ATOM 4749 C C . ARG A 1 619 ? -15.871 10.197 27.992 1.00 55.34 619 ARG A C 1
ATOM 4751 O O . ARG A 1 619 ? -15.289 9.800 26.985 1.00 55.34 619 ARG A O 1
ATOM 4758 N N . ALA A 1 620 ? -16.878 11.067 27.974 1.00 42.75 620 ALA A N 1
ATOM 4759 C CA . ALA A 1 620 ? -17.346 11.774 26.780 1.00 42.75 620 ALA A CA 1
ATOM 4760 C C . ALA A 1 620 ? -16.597 13.092 26.545 1.00 42.75 620 ALA A C 1
ATOM 4762 O O . ALA A 1 620 ? -16.228 13.754 27.550 1.00 42.75 620 ALA A O 1
#